Protein 2OXC (pdb70)

Sequence (410 aa):
ADFESLLLSRPVLEGLRAAGFERPSPVQLKAIPLGRCCGLDLIVQAKSGTGKTCCVVFSTIALDSLVLENLSSTQILILAPTREIAVQIHSSVITTAIGIKMEGLECHVFIGGTPLSQDKTRLKKCHIAVGSSPGRIKKQLIELDYLNPGSIRLFILDEADKLLEEGSFQEQINWIYSSLPASKQMMLAVSATYPEFLANALTKYMRDPTFVRLADFESLLLSRPVLEGLRAAGFERPSPVQLKAIPLGRCCGLDLIVQAKSGTGKTCCVFSTIALDSLVLENLSTQILILAPTREIAVQQIHSVITAIGIKMEGLECHVFIGGTPLSQDKTRLKKCHIAVGSPGRRIKKQLIELDYLNPGSIRLFILDEADKLLEEGSFQEQINWIYSSLPASKQMMLAVSATYPEFLANALTKYMRDPTFVRL

Organism: Homo sapiens (NCBI:txid9606)

Nearest PDB structures (foldseek):
  2oxc-assembly2_B  TM=1.005E+00  e=1.908E-43  Homo sapiens
  7dtk-assembly1_A  TM=9.590E-01  e=3.689E-20  Caenorhabditis elegans
  8c6j-assembly1_7  TM=9.614E-01  e=7.289E-20  Homo sapiens
  5anr-assembly2_B-3  TM=9.499E-01  e=8.674E-19  Homo sapiens
  4c9b-assembly1_A  TM=9.675E-01  e=2.813E-18  Homo sapiens

B-factor: mean 14.95, std 9.26, range [2.87, 62.28]

CATH classification: 3.40.50.300

GO terms:
  GO:0043065 positive regulation of apoptotic process (P, IGI)
  GO:0005829 cytosol (C, IDA)
  GO:0032797 SMN complex (C, IDA)
  GO:0034719 SMN-Sm protein complex (C, IDA)
  GO:0000387 spliceosomal snRNP assembly (P, IDA)
  GO:0016887 ATP hydrolysis activity (F, EXP)
  GO:0017111 ribonucleoside triphosphate phosphatase activity (F, EXP)
  GO:0005515 protein binding (F, IPI)
  GO:0005634 nucleus (C, TAS)
  GO:0005737 cytoplasm (C, TAS)
  GO:0003724 RNA helicase activity (F, TAS)
  GO:0005856 cytoskeleton (C, TAS)
  GO:0000244 spliceosomal tri-snRNP complex assembly (P, TAS)
  GO:0006396 RNA processing (P, TAS)
  GO:0005654 nucleoplasm (C, TAS)
  GO:0005829 cytosol (C, TAS)
  GO:0000122 negative regulation of transcription by RNA polymerase II (P, IDA)
  GO:0140297 DNA-binding transcription factor binding (F, IPI)
  GO:0005654 nucleoplasm (C, IDA)
  GO:0016604 nuclear body (C, IDA)

Radius of gyration: 23.84 Å; Cα contacts (8 Å, |Δi|>4): 795; chains: 2; bounding box: 45×55×66 Å

Structure (mmCIF, N/CA/C/O backbone):
data_2OXC
#
_entry.id   2OXC
#
_cell.length_a   63.800
_cell.length_b   63.800
_cell.length_c   214.300
_cell.angle_alpha   90.00
_cell.angle_beta   90.00
_cell.angle_gamma   120.00
#
_symmetry.space_group_name_H-M   'P 31 2 1'
#
loop_
_entity.id
_entity.type
_entity.pdbx_description
1 polymer 'Probable ATP-dependent RNA helicase DDX20'
2 non-polymer "ADENOSINE-5'-DIPHOSPHATE"
3 water water
#
loop_
_atom_site.group_PDB
_atom_site.id
_atom_site.type_symbol
_atom_site.label_atom_id
_atom_site.label_alt_id
_atom_site.label_comp_id
_atom_site.label_asym_id
_atom_site.label_entity_id
_atom_site.label_seq_id
_atom_site.pdbx_PDB_ins_code
_atom_site.Cartn_x
_atom_site.Cartn_y
_atom_site.Cartn_z
_atom_site.occupancy
_atom_site.B_iso_or_equiv
_atom_site.auth_seq_id
_atom_site.auth_comp_id
_atom_site.auth_asym_id
_atom_site.auth_atom_id
_atom_site.pdbx_PDB_model_num
ATOM 1 N N . ALA A 1 24 ? 46.184 5.328 29.617 1.00 24.68 62 ALA A N 1
ATOM 2 C CA . ALA A 1 24 ? 47.246 4.616 28.842 1.00 24.38 62 ALA A CA 1
ATOM 3 C C . ALA A 1 24 ? 47.975 5.577 27.910 1.00 24.32 62 ALA A C 1
ATOM 4 O O . ALA A 1 24 ? 47.382 6.527 27.400 1.00 25.31 62 ALA A O 1
ATOM 6 N N . ASP A 1 25 ? 49.266 5.336 27.699 1.00 23.73 63 ASP A N 1
ATOM 7 C CA . ASP A 1 25 ? 50.089 6.246 26.909 1.00 22.94 63 ASP A CA 1
ATOM 8 C C . ASP A 1 25 ? 50.344 5.674 25.517 1.00 21.96 63 ASP A C 1
ATOM 9 O O . ASP A 1 25 ? 49.938 4.540 25.202 1.00 21.60 63 ASP A O 1
ATOM 14 N N . PHE A 1 26 ? 51.025 6.458 24.685 1.00 20.52 64 PHE A N 1
ATOM 15 C CA . PHE A 1 26 ? 51.351 6.008 23.346 1.00 19.30 64 PHE A CA 1
ATOM 16 C C . PHE A 1 26 ? 52.273 4.788 23.396 1.00 18.36 64 PHE A C 1
ATOM 17 O O . PHE A 1 26 ? 52.188 3.924 22.541 1.00 17.27 64 PHE A O 1
ATOM 25 N N . GLU A 1 27 ? 53.143 4.698 24.404 1.00 18.38 65 GLU A N 1
ATOM 26 C CA . GLU A 1 27 ? 54.024 3.529 24.535 1.00 17.98 65 GLU A CA 1
ATOM 27 C C . GLU A 1 27 ? 53.283 2.204 24.595 1.00 17.14 65 GLU A C 1
ATOM 28 O O . GLU A 1 27 ? 53.751 1.209 24.036 1.00 17.77 65 GLU A O 1
ATOM 34 N N . SER A 1 28 ? 52.135 2.183 25.277 1.00 16.18 66 SER A N 1
ATOM 35 C CA . SER A 1 28 ? 51.359 0.954 25.408 1.00 16.08 66 SER A CA 1
ATOM 36 C C . SER A 1 28 ? 50.798 0.492 24.069 1.00 14.94 66 SER A C 1
ATOM 37 O O . SER A 1 28 ? 50.327 -0.649 23.956 1.00 15.40 66 SER A O 1
ATOM 40 N N . LEU A 1 29 ? 50.827 1.381 23.068 1.00 14.28 67 LEU A N 1
ATOM 41 C CA . LEU A 1 29 ? 50.338 1.074 21.725 1.00 13.79 67 LEU A CA 1
ATOM 42 C C . LEU A 1 29 ? 51.444 0.494 20.821 1.00 13.41 67 LEU A C 1
ATOM 43 O O . LEU A 1 29 ? 51.188 0.176 19.672 1.00 12.54 67 LEU A O 1
ATOM 48 N N . LEU A 1 30 ? 52.658 0.365 21.368 1.00 13.20 68 LEU A N 1
ATOM 49 C CA . LEU A 1 30 ? 53.793 -0.333 20.734 1.00 13.29 68 LEU A CA 1
ATOM 50 C C . LEU A 1 30 ? 54.309 0.352 19.459 1.00 13.12 68 LEU A C 1
ATOM 51 O O . LEU A 1 30 ? 54.863 -0.299 18.571 1.00 13.19 68 LEU A O 1
ATOM 56 N N . LEU A 1 31 ? 54.145 1.669 19.386 1.00 12.83 69 LEU A N 1
ATOM 57 C CA . LEU A 1 31 ? 54.631 2.437 18.250 1.00 12.43 69 LEU A CA 1
ATOM 58 C C . LEU A 1 31 ? 56.137 2.470 18.283 1.00 12.35 69 LEU A C 1
ATOM 59 O O . LEU A 1 31 ? 56.754 2.349 19.352 1.00 13.53 69 LEU A O 1
ATOM 64 N N . SER A 1 32 ? 56.738 2.642 17.111 1.00 12.23 70 SER A N 1
ATOM 65 C CA . SER A 1 32 ? 58.190 2.747 17.004 1.00 12.33 70 SER A CA 1
ATOM 66 C C . SER A 1 32 ? 58.718 4.030 17.649 1.00 12.69 70 SER A C 1
ATOM 67 O O . SER A 1 32 ? 58.014 5.027 17.767 1.00 12.57 70 SER A O 1
ATOM 70 N N . ARG A 1 33 ? 59.980 4.003 18.070 1.00 13.24 71 ARG A N 1
ATOM 71 C CA . ARG A 1 33 ? 60.562 5.143 18.768 1.00 12.91 71 ARG A CA 1
ATOM 72 C C . ARG A 1 33 ? 60.521 6.455 17.955 1.00 12.58 71 ARG A C 1
ATOM 73 O O . ARG A 1 33 ? 60.170 7.501 18.497 1.00 13.19 71 ARG A O 1
ATOM 81 N N . PRO A 1 34 ? 60.845 6.415 16.650 1.00 12.14 72 PRO A N 1
ATOM 82 C CA . PRO A 1 34 ? 60.754 7.676 15.898 1.00 12.19 72 PRO A CA 1
ATOM 83 C C . PRO A 1 34 ? 59.336 8.280 15.869 1.00 11.72 72 PRO A C 1
ATOM 84 O O . PRO A 1 34 ? 59.180 9.512 15.921 1.00 11.78 72 PRO A O 1
ATOM 88 N N . VAL A 1 35 ? 58.319 7.423 15.821 1.00 11.23 73 VAL A N 1
ATOM 89 C CA . VAL A 1 35 ? 56.943 7.910 15.817 1.00 11.73 73 VAL A CA 1
ATOM 90 C C . VAL A 1 35 ? 56.583 8.446 17.208 1.00 11.87 73 VAL A C 1
ATOM 91 O O . VAL A 1 35 ? 55.979 9.516 17.333 1.00 11.88 73 VAL A O 1
ATOM 95 N N . LEU A 1 36 ? 56.992 7.737 18.260 1.00 11.59 74 LEU A N 1
ATOM 96 C CA . LEU A 1 36 ? 56.744 8.217 19.631 1.00 12.53 74 LEU A CA 1
ATOM 97 C C . LEU A 1 36 ? 57.356 9.596 19.860 1.00 12.77 74 LEU A C 1
ATOM 98 O O . LEU A 1 36 ? 56.719 10.493 20.421 1.00 13.50 74 LEU A O 1
ATOM 103 N N . GLU A 1 37 ? 58.600 9.755 19.417 1.00 12.53 75 GLU A N 1
ATOM 104 C CA . GLU A 1 37 ? 59.307 11.025 19.574 1.00 13.80 75 GLU A CA 1
ATOM 105 C C . GLU A 1 37 ? 58.660 12.133 18.741 1.00 13.58 75 GLU A C 1
ATOM 106 O O . GLU A 1 37 ? 58.584 13.288 19.158 1.00 14.26 75 GLU A O 1
ATOM 112 N N . GLY A 1 38 ? 58.201 11.778 17.546 1.00 13.21 76 GLY A N 1
ATOM 113 C CA . GLY A 1 38 ? 57.512 12.726 16.684 1.00 12.94 76 GLY A CA 1
ATOM 114 C C . GLY A 1 38 ? 56.186 13.181 17.250 1.00 12.50 76 GLY A C 1
ATOM 115 O O . GLY A 1 38 ? 55.868 14.362 17.205 1.00 12.81 76 GLY A O 1
ATOM 116 N N . LEU A 1 39 ? 55.413 12.243 17.790 1.00 12.48 77 LEU A N 1
ATOM 117 C CA . LEU A 1 39 ? 54.149 12.588 18.431 1.00 13.71 77 LEU A CA 1
ATOM 118 C C . LEU A 1 39 ? 54.377 13.614 19.532 1.00 14.46 77 LEU A C 1
ATOM 119 O O . LEU A 1 39 ? 53.725 14.652 19.578 1.00 14.68 77 LEU A O 1
ATOM 124 N N . ARG A 1 40 ? 55.338 13.345 20.401 1.00 15.30 78 ARG A N 1
ATOM 125 C CA . ARG A 1 40 ? 55.573 14.269 21.509 1.00 16.93 78 ARG A CA 1
ATOM 126 C C . ARG A 1 40 ? 56.073 15.620 20.987 1.00 16.46 78 ARG A C 1
ATOM 127 O O . ARG A 1 40 ? 55.613 16.667 21.450 1.00 16.59 78 ARG A O 1
ATOM 135 N N . ALA A 1 41 ? 56.966 15.605 19.997 1.00 16.55 79 ALA A N 1
ATOM 136 C CA . ALA A 1 41 ? 57.476 16.850 19.411 1.00 16.98 79 ALA A CA 1
ATOM 137 C C . ALA A 1 41 ? 56.371 17.682 18.756 1.00 17.20 79 ALA A C 1
ATOM 138 O O . ALA A 1 41 ? 56.422 18.923 18.766 1.00 17.22 79 ALA A O 1
ATOM 140 N N . ALA A 1 42 ? 55.372 16.995 18.203 1.00 16.91 80 ALA A N 1
ATOM 141 C CA . ALA A 1 42 ? 54.232 17.625 17.537 1.00 17.58 80 ALA A CA 1
ATOM 142 C C . ALA A 1 42 ? 53.131 18.072 18.503 1.00 17.82 80 ALA A C 1
ATOM 143 O O . ALA A 1 42 ? 52.110 18.605 18.069 1.00 18.32 80 ALA A O 1
ATOM 145 N N . GLY A 1 43 ? 53.339 17.865 19.806 1.00 17.70 81 GLY A N 1
ATOM 146 C CA . GLY A 1 43 ? 52.380 18.298 20.831 1.00 18.62 81 GLY A CA 1
ATOM 147 C C . GLY A 1 43 ? 51.322 17.270 21.210 1.00 19.04 81 GLY A C 1
ATOM 148 O O . GLY A 1 43 ? 50.327 17.604 21.852 1.00 20.00 81 GLY A O 1
ATOM 149 N N . PHE A 1 44 ? 51.521 16.017 20.814 1.00 19.47 82 PHE A N 1
ATOM 150 C CA . PHE A 1 44 ? 50.576 14.956 21.150 1.00 19.84 82 PHE A CA 1
ATOM 151 C C . PHE A 1 44 ? 51.133 14.134 22.298 1.00 20.22 82 PHE A C 1
ATOM 152 O O . PHE A 1 44 ? 51.933 13.219 22.099 1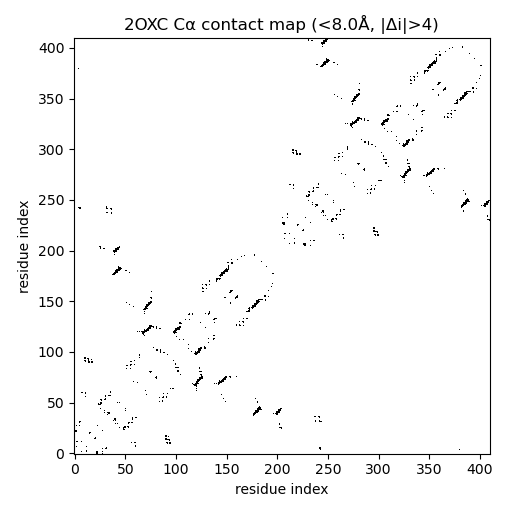.00 20.11 82 PHE A O 1
ATOM 160 N N . GLU A 1 45 ? 50.713 14.485 23.513 1.00 20.47 83 GLU A N 1
ATOM 161 C CA . GLU A 1 45 ? 51.282 13.894 24.719 1.00 20.12 83 GLU A CA 1
ATOM 162 C C . GLU A 1 45 ? 50.659 12.542 25.056 1.00 19.78 83 GLU A C 1
ATOM 163 O O . GLU A 1 45 ? 51.378 11.605 25.410 1.00 20.09 83 GLU A O 1
ATOM 169 N N . ARG A 1 46 ? 49.331 12.442 24.953 1.00 18.52 84 ARG A N 1
ATOM 170 C CA . ARG A 1 46 ? 48.612 11.206 25.290 1.00 17.77 84 ARG A CA 1
ATOM 171 C C . ARG A 1 46 ? 47.583 10.890 24.205 1.00 16.37 84 ARG A C 1
ATOM 172 O O . ARG A 1 46 ? 47.004 11.806 23.644 1.00 15.96 84 ARG A O 1
ATOM 180 N N . PRO A 1 47 ? 47.330 9.600 23.954 1.00 14.56 85 PRO A N 1
ATOM 181 C CA . PRO A 1 47 ? 46.326 9.267 22.925 1.00 13.41 85 PRO A CA 1
ATOM 182 C C . PRO A 1 47 ? 44.892 9.637 23.321 1.00 12.75 85 PRO A C 1
ATOM 183 O O . PRO A 1 47 ? 44.488 9.457 24.485 1.00 13.32 85 PRO A O 1
ATOM 187 N N . SER A 1 48 ? 44.127 10.131 22.353 1.00 11.25 86 SER A N 1
ATOM 188 C CA . SER A 1 48 ? 42.685 10.295 22.512 1.00 11.08 86 SER A CA 1
ATOM 189 C C . SER A 1 48 ? 41.988 8.926 22.513 1.00 10.31 86 SER A C 1
ATOM 190 O O . SER A 1 48 ? 42.585 7.921 22.126 1.00 9.50 86 SER A O 1
ATOM 193 N N . PRO A 1 49 ? 40.727 8.869 22.975 1.00 9.99 87 PRO A N 1
ATOM 194 C CA . PRO A 1 49 ? 40.012 7.608 22.997 1.00 10.22 87 PRO A CA 1
ATOM 195 C C . PRO A 1 49 ? 40.010 6.877 21.650 1.00 9.31 87 PRO A C 1
ATOM 196 O O . PRO A 1 49 ? 40.230 5.659 21.611 1.00 9.97 87 PRO A O 1
ATOM 200 N N . VAL A 1 50 ? 39.809 7.597 20.546 1.00 9.42 88 VAL A N 1
ATOM 201 C CA . VAL A 1 50 ? 39.805 6.918 19.250 1.00 9.35 88 VAL A CA 1
ATOM 202 C C . VAL A 1 50 ? 41.177 6.397 18.849 1.00 8.47 88 VAL A C 1
ATOM 203 O O . VAL A 1 50 ? 41.281 5.353 18.191 1.00 8.84 88 VAL A O 1
ATOM 207 N N . GLN A 1 51 ? 42.225 7.098 19.270 1.00 8.15 89 GLN A N 1
ATOM 208 C CA . GLN A 1 51 ? 43.598 6.672 19.027 1.00 7.99 89 GLN A CA 1
ATOM 209 C C . GLN A 1 51 ? 43.974 5.423 19.826 1.00 8.04 89 GLN A C 1
ATOM 210 O O . GLN A 1 51 ? 44.606 4.509 19.305 1.00 7.80 89 GLN A O 1
ATOM 216 N N . LEU A 1 52 ? 43.553 5.367 21.094 1.00 8.44 90 LEU A N 1
ATOM 217 C CA . LEU A 1 52 ? 43.728 4.136 21.878 1.00 8.24 90 LEU A CA 1
ATOM 218 C C . LEU A 1 52 ? 43.153 2.916 21.213 1.00 8.25 90 LEU A C 1
ATOM 219 O O . LEU A 1 52 ? 43.762 1.835 21.193 1.00 8.75 90 LEU A O 1
ATOM 224 N N . LYS A 1 53 ? 41.960 3.071 20.658 1.00 8.06 91 LYS A N 1
ATOM 225 C CA . LYS A 1 53 ? 41.281 1.952 20.016 1.00 8.77 91 LYS A CA 1
ATOM 226 C C . LYS A 1 53 ? 41.859 1.611 18.651 1.00 7.56 91 LYS A C 1
ATOM 227 O O . LYS A 1 53 ? 42.107 0.446 18.340 1.00 8.71 91 LYS A O 1
ATOM 233 N N . ALA A 1 54 ? 42.070 2.625 17.808 1.00 7.25 92 ALA A N 1
ATOM 234 C CA . ALA A 1 54 ? 42.365 2.373 16.406 1.00 7.56 92 ALA A CA 1
ATOM 235 C C . ALA A 1 54 ? 43.834 2.046 16.127 1.00 7.32 92 ALA A C 1
ATOM 236 O O . ALA A 1 54 ? 44.122 1.303 15.182 1.00 8.07 92 ALA A O 1
ATOM 238 N N . ILE A 1 55 ? 44.781 2.615 16.876 1.00 7.84 93 ILE A N 1
ATOM 239 C CA . ILE A 1 55 ? 46.200 2.456 16.512 1.00 8.26 93 ILE A CA 1
ATOM 240 C C . ILE A 1 55 ? 46.631 0.984 16.562 1.00 8.00 93 ILE A C 1
ATOM 241 O O . ILE A 1 55 ? 47.212 0.505 15.605 1.00 7.64 93 ILE A O 1
ATOM 246 N N . PRO A 1 56 ? 46.323 0.245 17.648 1.00 7.63 94 PRO A N 1
ATOM 247 C CA . PRO A 1 56 ? 46.741 -1.172 17.634 1.00 7.66 94 PRO A CA 1
ATOM 248 C C . PRO A 1 56 ? 46.116 -1.995 16.514 1.00 7.37 94 PRO A C 1
ATOM 249 O O . PRO A 1 56 ? 46.781 -2.863 15.924 1.00 7.84 94 PRO A O 1
ATOM 253 N N . LEU A 1 57 ? 44.849 -1.720 16.218 1.00 7.37 95 LEU A N 1
ATOM 254 C CA . LEU A 1 57 ? 44.147 -2.428 15.150 1.00 7.17 95 LEU A CA 1
ATOM 255 C C . LEU A 1 57 ? 44.767 -2.085 13.792 1.00 6.66 95 LEU A C 1
ATOM 256 O O . LEU A 1 57 ? 44.889 -2.937 12.923 1.00 7.56 95 LEU A O 1
ATOM 261 N N . GLY A 1 58 ? 45.176 -0.829 13.610 1.00 6.60 96 GLY A N 1
ATOM 262 C CA . GLY A 1 58 ? 45.903 -0.426 12.405 1.00 6.42 96 GLY A CA 1
ATOM 263 C C . GLY A 1 58 ? 47.235 -1.126 12.278 1.00 6.58 96 GLY A C 1
ATOM 264 O O . GLY A 1 58 ? 47.589 -1.615 11.196 1.00 6.83 96 GLY A O 1
ATOM 265 N N . ARG A 1 59 ? 47.991 -1.187 13.374 1.00 7.58 97 ARG A N 1
ATOM 266 C CA . ARG A 1 59 ? 49.280 -1.887 13.365 1.00 8.15 97 ARG A CA 1
ATOM 267 C C . ARG A 1 59 ? 49.119 -3.382 13.076 1.00 8.53 97 ARG A C 1
ATOM 268 O O . ARG A 1 59 ? 50.025 -4.004 12.520 1.00 10.25 97 ARG A O 1
ATOM 276 N N . CYS A 1 60 ? 47.972 -3.950 13.442 1.00 8.86 98 CYS A N 1
ATOM 277 C CA A CYS A 1 60 ? 47.659 -5.344 13.175 0.50 9.28 98 CYS A CA 1
ATOM 278 C CA B CYS A 1 60 ? 47.621 -5.356 13.153 0.50 9.70 98 CYS A CA 1
ATOM 279 C C . CYS A 1 60 ? 47.437 -5.649 11.680 1.00 9.13 98 CYS A C 1
ATOM 280 O O . CYS A 1 60 ? 47.394 -6.810 11.279 1.00 10.62 98 CYS A O 1
ATOM 285 N N . GLY A 1 61 ? 47.258 -4.605 10.871 1.00 7.93 99 GLY A N 1
ATOM 286 C CA . GLY A 1 61 ? 47.076 -4.784 9.450 1.00 8.16 99 GLY A CA 1
ATOM 287 C C . GLY A 1 61 ? 45.635 -4.909 8.987 1.00 7.60 99 GLY A C 1
ATOM 288 O O . GLY A 1 61 ? 45.400 -5.174 7.811 1.00 8.56 99 GLY A O 1
ATOM 289 N N . LEU A 1 62 ? 44.690 -4.723 9.904 1.00 7.16 100 LEU A N 1
ATOM 290 C CA . LEU A 1 62 ? 43.274 -4.901 9.603 1.00 7.06 100 LEU A CA 1
ATOM 291 C C . LEU A 1 62 ? 42.716 -3.744 8.782 1.00 6.18 100 LEU A C 1
ATOM 292 O O . LEU A 1 62 ? 43.134 -2.591 8.934 1.00 6.38 100 LEU A O 1
ATOM 297 N N . ASP A 1 63 ? 41.753 -4.046 7.924 1.00 5.26 101 ASP A N 1
ATOM 298 C CA . ASP A 1 63 ? 40.944 -3.002 7.300 1.00 5.26 101 ASP A CA 1
ATOM 299 C C . ASP A 1 63 ? 40.077 -2.351 8.379 1.00 4.88 101 ASP A C 1
ATOM 300 O O . ASP A 1 63 ? 39.391 -3.053 9.113 1.00 6.00 101 ASP A O 1
ATOM 305 N N . LEU A 1 64 ? 40.125 -1.019 8.470 1.00 4.79 102 LEU A N 1
ATOM 306 C CA . LEU A 1 64 ? 39.384 -0.263 9.480 1.00 5.12 102 LEU A CA 1
ATOM 307 C C . LEU A 1 64 ? 38.409 0.722 8.880 1.00 5.15 102 LEU A C 1
ATOM 308 O O . LEU A 1 64 ? 38.736 1.429 7.925 1.00 5.67 102 LEU A O 1
ATOM 313 N N . ILE A 1 65 ? 37.231 0.787 9.488 1.00 5.19 103 ILE A N 1
ATOM 314 C CA . ILE A 1 65 ? 36.298 1.889 9.307 1.00 5.71 103 ILE A CA 1
ATOM 315 C C . ILE A 1 65 ? 36.199 2.602 10.654 1.00 5.80 103 ILE A C 1
ATOM 316 O O . ILE A 1 65 ? 35.701 2.036 11.616 1.00 6.80 103 ILE A O 1
ATOM 321 N N . VAL A 1 66 ? 36.712 3.833 10.719 1.00 6.06 104 VAL A N 1
ATOM 322 C CA . VAL A 1 66 ? 36.713 4.620 11.935 1.00 6.91 104 VAL A CA 1
ATOM 323 C C . VAL A 1 66 ? 35.665 5.710 11.761 1.00 7.17 104 VAL A C 1
ATOM 324 O O . VAL A 1 66 ? 35.835 6.606 10.925 1.00 7.32 104 VAL A O 1
ATOM 328 N N . GLN A 1 67 ? 34.569 5.608 12.514 1.00 7.53 105 GLN A N 1
ATOM 329 C CA . GLN A 1 67 ? 33.461 6.556 12.427 1.00 7.64 105 GLN A CA 1
ATOM 330 C C . GLN A 1 67 ? 33.353 7.282 13.745 1.00 7.15 105 GLN A C 1
ATOM 331 O O . GLN A 1 67 ? 33.024 6.673 14.765 1.00 7.20 105 GLN A O 1
ATOM 337 N N . ALA A 1 68 ? 33.674 8.573 13.729 1.00 7.35 106 ALA A N 1
ATOM 338 C CA . ALA A 1 68 ? 33.595 9.390 14.928 1.00 8.03 106 ALA A CA 1
ATOM 339 C C . ALA A 1 68 ? 33.543 10.838 14.516 1.00 8.37 106 ALA A C 1
ATOM 340 O O . ALA A 1 68 ? 34.025 11.222 13.445 1.00 7.67 106 ALA A O 1
ATOM 342 N N . LYS A 1 69 ? 32.946 11.661 15.377 1.00 9.47 107 LYS A N 1
ATOM 343 C CA . LYS A 1 69 ? 32.722 13.059 15.035 1.00 10.59 107 LYS A CA 1
ATOM 344 C C . LYS A 1 69 ? 34.009 13.834 14.779 1.00 9.88 107 LYS A C 1
ATOM 345 O O . LYS A 1 69 ? 35.095 13.436 15.198 1.00 9.32 107 LYS A O 1
ATOM 351 N N . SER A 1 70 ? 33.878 14.964 14.102 1.00 10.38 108 SER A N 1
ATOM 352 C CA . SER A 1 70 ? 35.025 15.828 13.898 1.00 10.98 108 SER A CA 1
ATOM 353 C C . SER A 1 70 ? 35.676 16.182 15.233 1.00 9.88 108 SER A C 1
ATOM 354 O O . SER A 1 70 ? 35.014 16.359 16.265 1.00 10.92 108 SER A O 1
ATOM 357 N N . GLY A 1 71 ? 36.998 16.283 15.198 1.00 9.30 109 GLY A N 1
ATOM 358 C CA . GLY A 1 71 ? 37.769 16.694 16.342 1.00 9.61 109 GLY A CA 1
ATOM 359 C C . GLY A 1 71 ? 38.186 15.611 17.310 1.00 10.05 109 GLY A C 1
ATOM 360 O O . GLY A 1 71 ? 38.805 15.916 18.332 1.00 11.49 109 GLY A O 1
ATOM 361 N N . THR A 1 72 ? 37.862 14.348 17.001 1.00 9.11 110 THR A N 1
ATOM 362 C CA . THR A 1 72 ? 38.174 13.244 17.896 1.00 9.34 110 THR A CA 1
ATOM 363 C C . THR A 1 72 ? 39.587 12.692 17.710 1.00 9.05 110 THR A C 1
ATOM 364 O O . THR A 1 72 ? 40.069 11.911 18.545 1.00 10.80 110 THR A O 1
ATOM 368 N N . GLY A 1 73 ? 40.243 13.063 16.615 1.00 8.24 111 GLY A N 1
ATOM 369 C CA . GLY A 1 73 ? 41.637 12.663 16.376 1.00 8.09 111 GLY A CA 1
ATOM 370 C C . GLY A 1 73 ? 41.863 11.665 15.259 1.00 7.16 111 GLY A C 1
ATOM 371 O O . GLY A 1 73 ? 42.895 10.990 15.221 1.00 7.11 111 GLY A O 1
ATOM 372 N N . LYS A 1 74 ? 40.904 11.571 14.340 1.00 6.76 112 LYS A N 1
ATOM 373 C CA . LYS A 1 74 ? 40.980 10.579 13.256 1.00 6.73 112 LYS A CA 1
ATOM 374 C C . LYS A 1 74 ? 42.125 10.832 12.268 1.00 6.32 112 LYS A C 1
ATOM 375 O O . LYS A 1 74 ? 42.764 9.889 11.790 1.00 6.38 112 LYS A O 1
ATOM 381 N N . THR A 1 75 ? 42.383 12.089 11.941 1.00 6.88 113 THR A N 1
ATOM 382 C CA . THR A 1 75 ? 43.479 12.416 11.015 1.00 7.00 113 THR A CA 1
ATOM 383 C C . THR A 1 75 ? 44.805 12.001 11.633 1.00 7.73 113 THR A C 1
ATOM 384 O O . THR A 1 75 ? 45.685 11.416 10.977 1.00 7.78 113 THR A O 1
ATOM 388 N N . CYS A 1 76 ? 44.964 12.310 12.910 1.00 8.14 114 CYS A N 1
ATOM 389 C CA A CYS A 1 76 ? 46.152 11.909 13.594 0.50 8.41 114 CYS A CA 1
ATOM 390 C CA B CYS A 1 76 ? 46.138 11.873 13.666 0.50 8.44 114 CYS A CA 1
ATOM 391 C C . CYS A 1 76 ? 46.242 10.366 13.692 1.00 8.08 114 CYS A C 1
ATOM 392 O O . CYS A 1 76 ? 47.343 9.808 13.530 1.00 9.33 114 CYS A O 1
ATOM 397 N N A VAL A 1 77 ? 45.104 9.667 13.910 0.50 7.37 115 VAL A N 1
ATOM 398 N N B VAL A 1 77 ? 45.147 9.662 13.852 0.50 7.81 115 VAL A N 1
ATOM 399 C CA A VAL A 1 77 ? 45.043 8.172 13.881 0.50 7.07 115 VAL A CA 1
ATOM 400 C CA B VAL A 1 77 ? 45.310 8.248 13.968 0.50 7.66 115 VAL A CA 1
ATOM 401 C C A VAL A 1 77 ? 45.734 7.654 12.638 0.50 6.19 115 VAL A C 1
ATOM 402 C C B VAL A 1 77 ? 45.702 7.566 12.635 0.50 6.71 115 VAL A C 1
ATOM 403 O O A VAL A 1 77 ? 46.745 6.957 12.715 0.50 6.13 115 VAL A O 1
ATOM 404 O O B VAL A 1 77 ? 46.498 6.630 12.655 0.50 6.43 115 VAL A O 1
ATOM 411 N N . PHE A 1 78 ? 45.192 8.004 11.479 1.00 5.92 116 PHE A N 1
ATOM 412 C CA . PHE A 1 78 ? 45.688 7.389 10.257 1.00 6.13 116 PHE A CA 1
ATOM 413 C C . PHE A 1 78 ? 47.086 7.841 9.904 1.00 5.61 116 PHE A C 1
ATOM 414 O O . PHE A 1 78 ? 47.843 7.065 9.333 1.00 5.75 116 PHE A O 1
ATOM 422 N N . SER A 1 79 ? 47.436 9.068 10.273 1.00 5.90 117 SER A N 1
ATOM 423 C CA . SER A 1 79 ? 48.780 9.563 10.012 1.00 6.01 117 SER A CA 1
ATOM 424 C C . SER A 1 79 ? 49.800 8.786 10.842 1.00 5.89 117 SER A C 1
ATOM 425 O O . SER A 1 79 ? 50.899 8.493 10.370 1.00 6.03 117 SER A O 1
ATOM 428 N N . THR A 1 80 ? 49.433 8.458 12.084 1.00 6.31 118 THR A N 1
ATOM 429 C CA . THR A 1 80 ? 50.312 7.701 12.990 1.00 6.62 118 THR A CA 1
ATOM 430 C C . THR A 1 80 ? 50.460 6.252 12.529 1.00 6.65 118 THR A C 1
ATOM 431 O O . THR A 1 80 ? 51.560 5.702 12.496 1.00 7.01 118 THR A O 1
ATOM 435 N N . ILE A 1 81 ? 49.340 5.625 12.170 1.00 5.79 119 ILE A N 1
ATOM 436 C CA . ILE A 1 81 ? 49.403 4.272 11.627 1.00 5.86 119 ILE A CA 1
ATOM 437 C C . ILE A 1 81 ? 50.278 4.255 10.381 1.00 5.66 119 ILE A C 1
ATOM 438 O O . ILE A 1 81 ? 51.128 3.365 10.211 1.00 6.35 119 ILE A O 1
ATOM 443 N N . ALA A 1 82 ? 50.058 5.217 9.489 1.00 5.65 120 ALA A N 1
ATOM 444 C CA . ALA A 1 82 ? 50.856 5.315 8.280 1.00 5.38 120 ALA A CA 1
ATOM 445 C C . ALA A 1 82 ? 52.354 5.432 8.564 1.00 5.16 120 ALA A C 1
ATOM 446 O O . ALA A 1 82 ? 53.167 4.670 8.036 1.00 5.14 120 ALA A O 1
ATOM 448 N N . LEU A 1 83 ? 52.736 6.412 9.377 1.00 4.98 121 LEU A N 1
ATOM 449 C CA . LEU A 1 83 ? 54.158 6.610 9.672 1.00 5.10 121 LEU A CA 1
ATOM 450 C C . LEU A 1 83 ? 54.789 5.391 10.333 1.00 5.70 121 LEU A C 1
ATOM 451 O O . LEU A 1 83 ? 55.926 5.026 9.997 1.00 6.19 121 LEU A O 1
ATOM 456 N N . ASP A 1 84 ? 54.066 4.739 11.243 1.00 5.95 122 ASP A N 1
ATOM 457 C CA . ASP A 1 84 ? 54.616 3.570 11.926 1.00 5.72 122 ASP A CA 1
ATOM 458 C C . ASP A 1 84 ? 54.822 2.402 10.983 1.00 6.14 122 ASP A C 1
ATOM 459 O O . ASP A 1 84 ? 55.685 1.567 11.218 1.00 7.90 122 ASP A O 1
ATOM 464 N N . SER A 1 85 ? 54.030 2.340 9.910 1.00 6.13 123 SER A N 1
ATOM 465 C CA . SER A 1 85 ? 54.110 1.247 8.950 1.00 6.08 123 SER A CA 1
ATOM 466 C C . SER A 1 85 ? 55.228 1.413 7.932 1.00 6.21 123 SER A C 1
ATOM 467 O O . SER A 1 85 ? 55.548 0.459 7.207 1.00 7.22 123 SER A O 1
ATOM 470 N N . LEU A 1 86 ? 55.765 2.624 7.809 1.00 5.94 124 LEU A N 1
ATOM 471 C CA . LEU A 1 86 ? 56.696 2.933 6.715 1.00 6.68 124 LEU A CA 1
ATOM 472 C C . LEU A 1 86 ? 58.025 2.216 6.882 1.00 6.58 124 LEU A C 1
ATOM 473 O O . LEU A 1 86 ? 58.547 2.149 7.985 1.00 8.54 124 LEU A O 1
ATOM 478 N N . VAL A 1 87 ? 58.569 1.737 5.761 1.00 6.16 125 VAL A N 1
ATOM 479 C CA . VAL A 1 87 ? 59.952 1.252 5.681 1.00 6.48 125 VAL A CA 1
ATOM 480 C C . VAL A 1 87 ? 60.734 2.447 5.115 1.00 6.24 125 VAL A C 1
ATOM 481 O O . VAL A 1 87 ? 60.757 2.696 3.911 1.00 6.30 125 VAL A O 1
ATOM 485 N N . LEU A 1 88 ? 61.310 3.233 6.011 1.00 6.83 126 LEU A N 1
ATOM 486 C CA . LEU A 1 88 ? 61.885 4.523 5.662 1.00 6.58 126 LEU A CA 1
ATOM 487 C C . LEU A 1 88 ? 63.037 4.395 4.658 1.00 6.32 126 LEU A C 1
ATOM 488 O O . LEU A 1 88 ? 63.229 5.239 3.786 1.00 5.88 126 LEU A O 1
ATOM 493 N N . GLU A 1 89 ? 63.845 3.351 4.818 1.00 5.98 127 GLU A N 1
ATOM 494 C CA . GLU A 1 89 ? 64.985 3.120 3.942 1.00 6.04 127 GLU A CA 1
ATOM 495 C C . GLU A 1 89 ? 64.617 2.678 2.523 1.00 5.70 127 GLU A C 1
ATOM 496 O O . GLU A 1 89 ? 65.495 2.642 1.655 1.00 5.79 127 GLU A O 1
ATOM 502 N N . ASN A 1 90 ? 63.346 2.352 2.287 1.00 5.37 128 ASN A N 1
ATOM 503 C CA . ASN A 1 90 ? 62.865 2.015 0.949 1.00 5.57 128 ASN A CA 1
ATOM 504 C C . ASN A 1 90 ? 62.164 3.246 0.370 1.00 4.97 128 ASN A C 1
ATOM 505 O O . ASN A 1 90 ? 61.051 3.601 0.812 1.00 5.79 128 ASN A O 1
ATOM 510 N N . LEU A 1 91 ? 62.833 3.927 -0.556 1.00 4.89 129 LEU A N 1
ATOM 511 C CA . LEU A 1 91 ? 62.310 5.187 -1.097 1.00 5.72 129 LEU A CA 1
ATOM 512 C C . LEU A 1 91 ? 61.343 4.829 -2.239 1.00 5.85 129 LEU A C 1
ATOM 513 O O . LEU A 1 91 ? 61.654 4.947 -3.416 1.00 6.95 129 LEU A O 1
ATOM 518 N N A SER A 1 92 ? 60.155 4.417 -1.834 0.60 5.53 130 SER A N 1
ATOM 519 N N B SER A 1 92 ? 60.179 4.326 -1.843 0.40 6.01 130 SER A N 1
ATOM 520 C CA A SER A 1 92 ? 59.111 3.946 -2.727 0.60 5.81 130 SER A CA 1
ATOM 521 C CA B SER A 1 92 ? 59.120 3.873 -2.749 0.40 6.36 130 SER A CA 1
ATOM 522 C C A SER A 1 92 ? 57.786 4.367 -2.127 0.60 5.47 130 SER A C 1
ATOM 523 C C B SER A 1 92 ? 57.785 4.296 -2.134 0.40 5.88 130 SER A C 1
ATOM 524 O O A SER A 1 92 ? 57.683 4.543 -0.912 0.60 5.44 130 SER A O 1
ATOM 525 O O B SER A 1 92 ? 57.676 4.410 -0.913 0.40 5.83 130 SER A O 1
ATOM 530 N N . THR A 1 93 ? 56.772 4.518 -2.973 1.00 5.40 131 THR A N 1
ATOM 531 C CA . THR A 1 93 ? 55.478 5.003 -2.494 1.00 5.29 131 THR A CA 1
ATOM 532 C C . THR A 1 93 ? 54.706 3.831 -1.895 1.00 4.63 131 THR A C 1
ATOM 533 O O . THR A 1 93 ? 54.147 2.988 -2.607 1.00 6.63 131 THR A O 1
ATOM 537 N N . GLN A 1 94 ? 54.713 3.765 -0.573 1.00 4.13 132 GLN A N 1
ATOM 538 C CA . GLN A 1 94 ? 54.132 2.663 0.185 1.00 4.55 132 GLN A CA 1
ATOM 539 C C . GLN A 1 94 ? 52.705 2.955 0.649 1.00 4.36 132 GLN A C 1
ATOM 540 O O . GLN A 1 94 ? 51.971 2.019 0.972 1.00 4.22 132 GLN A O 1
ATOM 546 N N . ILE A 1 95 ? 52.346 4.241 0.682 1.00 4.25 133 ILE A N 1
ATOM 547 C CA . ILE A 1 95 ? 51.096 4.699 1.269 1.00 3.91 133 ILE A CA 1
ATOM 548 C C . ILE A 1 95 ? 50.489 5.737 0.359 1.00 3.57 133 ILE A C 1
ATOM 549 O O . ILE A 1 95 ? 51.169 6.662 -0.071 1.00 4.28 133 ILE A O 1
ATOM 554 N N . LEU A 1 96 ? 49.187 5.580 0.093 1.00 2.87 134 LEU A N 1
ATOM 555 C CA . LEU A 1 96 ? 48.397 6.501 -0.723 1.00 2.96 134 LEU A CA 1
ATOM 556 C C . LEU A 1 96 ? 47.199 6.967 0.099 1.00 2.93 134 LEU A C 1
ATOM 557 O O . LEU A 1 96 ? 46.445 6.128 0.621 1.00 3.36 134 LEU A O 1
ATOM 562 N N . ILE A 1 97 ? 47.050 8.297 0.211 1.00 3.13 135 ILE A N 1
ATOM 563 C CA . ILE A 1 97 ? 45.992 8.892 1.023 1.00 3.08 135 ILE A CA 1
ATOM 564 C C . ILE A 1 97 ? 45.185 9.837 0.130 1.00 3.09 135 ILE A C 1
ATOM 565 O O . ILE A 1 97 ? 45.742 10.723 -0.518 1.00 4.02 135 ILE A O 1
ATOM 570 N N . LEU A 1 98 ? 43.861 9.634 0.107 1.00 3.05 136 LEU A N 1
ATOM 571 C CA . LEU A 1 98 ? 42.956 10.498 -0.666 1.00 3.63 136 LEU A CA 1
ATOM 572 C C . LEU A 1 98 ? 42.161 11.424 0.240 1.00 3.92 136 LEU A C 1
ATOM 573 O O . LEU A 1 98 ? 41.708 11.045 1.319 1.00 4.28 136 LEU A O 1
ATOM 578 N N . ALA A 1 99 ? 41.974 12.644 -0.250 1.00 4.50 137 ALA A N 1
ATOM 579 C CA . ALA A 1 99 ? 41.204 13.688 0.433 1.00 4.55 137 ALA A CA 1
ATOM 580 C C . ALA A 1 99 ? 40.215 14.320 -0.547 1.00 4.82 137 ALA A C 1
ATOM 581 O O . ALA A 1 99 ? 40.496 14.376 -1.739 1.00 4.84 137 ALA A O 1
ATOM 583 N N . PRO A 1 100 ? 39.062 14.794 -0.043 1.00 5.38 138 PRO A N 1
ATOM 584 C CA . PRO A 1 100 ? 38.028 15.376 -0.925 1.00 5.78 138 PRO A CA 1
ATOM 585 C C . PRO A 1 100 ? 38.262 16.786 -1.407 1.00 6.39 138 PRO A C 1
ATOM 586 O O . PRO A 1 100 ? 37.621 17.190 -2.372 1.00 7.96 138 PRO A O 1
ATOM 590 N N . THR A 1 101 ? 39.173 17.514 -0.775 1.00 5.79 139 THR A N 1
ATOM 591 C CA . THR A 1 101 ? 39.498 18.864 -1.205 1.00 6.25 139 THR A CA 1
ATOM 592 C C . THR A 1 101 ? 41.007 19.064 -1.163 1.00 5.71 139 THR A C 1
ATOM 593 O O . THR A 1 101 ? 41.734 18.397 -0.415 1.00 5.88 139 THR A O 1
ATOM 597 N N . ARG A 1 102 ? 41.457 20.052 -1.918 1.00 6.29 140 ARG A N 1
ATOM 598 C CA . ARG A 1 102 ? 42.860 20.464 -1.929 1.00 7.54 140 ARG A CA 1
ATOM 599 C C . ARG A 1 102 ? 43.331 20.867 -0.529 1.00 6.29 140 ARG A C 1
ATOM 600 O O . ARG A 1 102 ? 44.445 20.529 -0.113 1.00 5.65 140 ARG A O 1
ATOM 608 N N . GLU A 1 103 ? 42.492 21.603 0.200 1.00 6.79 141 GLU A N 1
ATOM 609 C CA . GLU A 1 103 ? 42.879 22.092 1.524 1.00 7.09 141 GLU A CA 1
ATOM 610 C C . GLU A 1 103 ? 43.065 20.947 2.513 1.00 6.19 141 GLU A C 1
ATOM 611 O O . GLU A 1 103 ? 44.005 20.958 3.304 1.00 6.15 141 GLU A O 1
ATOM 617 N N . ILE A 1 104 ? 42.184 19.946 2.469 1.00 5.72 142 ILE A N 1
ATOM 618 C CA . ILE A 1 104 ? 42.337 18.809 3.363 1.00 5.98 142 ILE A CA 1
ATOM 619 C C . ILE A 1 104 ? 43.571 17.967 3.007 1.00 4.83 142 ILE A C 1
ATOM 620 O O . ILE A 1 104 ? 44.259 17.485 3.887 1.00 4.89 142 ILE A O 1
ATOM 625 N N . ALA A 1 105 ? 43.864 17.808 1.720 1.00 4.65 143 ALA A N 1
ATOM 626 C CA . ALA A 1 105 ? 45.102 17.127 1.328 1.00 4.82 143 ALA A CA 1
ATOM 627 C C . ALA A 1 105 ? 46.313 17.765 1.976 1.00 4.67 143 ALA A C 1
ATOM 628 O O . ALA A 1 105 ? 47.193 17.058 2.500 1.00 4.90 143 ALA A O 1
ATOM 630 N N . VAL A 1 106 ? 46.352 19.101 1.964 1.00 4.89 144 VAL A N 1
ATOM 631 C CA . VAL A 1 106 ? 47.459 19.800 2.584 1.00 5.00 144 VAL A CA 1
ATOM 632 C C . VAL A 1 106 ? 47.464 19.680 4.107 1.00 5.17 144 VAL A C 1
ATOM 633 O O . VAL A 1 106 ? 48.535 19.530 4.721 1.00 5.91 144 VAL A O 1
ATOM 637 N N . GLN A 1 107 ? 46.281 19.727 4.722 1.00 5.09 145 GLN A N 1
ATOM 638 C CA . GLN A 1 107 ? 46.213 19.503 6.152 1.00 6.10 145 GLN A CA 1
ATOM 639 C C . GLN A 1 107 ? 46.818 18.145 6.534 1.00 5.11 145 GLN A C 1
ATOM 640 O O . GLN A 1 107 ? 47.574 18.039 7.512 1.00 6.17 145 GLN A O 1
ATOM 646 N N . ILE A 1 108 ? 46.493 17.101 5.770 1.00 5.04 146 ILE A N 1
ATOM 647 C CA . ILE A 1 108 ? 47.076 15.770 6.019 1.00 5.46 146 ILE A CA 1
ATOM 648 C C . ILE A 1 108 ? 48.602 15.824 5.907 1.00 5.23 146 ILE A C 1
ATOM 649 O O . ILE A 1 108 ? 49.330 15.306 6.770 1.00 5.65 146 ILE A O 1
ATOM 654 N N . HIS A 1 109 ? 49.101 16.452 4.847 1.00 5.01 147 HIS A N 1
ATOM 655 C CA . HIS A 1 109 ? 50.537 16.616 4.692 1.00 5.47 147 HIS A CA 1
ATOM 656 C C . HIS A 1 109 ? 51.178 17.317 5.887 1.00 5.59 147 HIS A C 1
ATOM 657 O O . HIS A 1 109 ? 52.254 16.915 6.348 1.00 6.43 147 HIS A O 1
ATOM 664 N N . SER A 1 110 ? 50.513 18.347 6.417 1.00 5.54 148 SER A N 1
ATOM 665 C CA A SER A 1 110 ? 51.051 19.067 7.565 0.50 6.24 148 SER A CA 1
ATOM 666 C CA B SER A 1 110 ? 51.031 19.065 7.583 0.50 6.62 148 SER A CA 1
ATOM 667 C C . SER A 1 110 ? 51.154 18.152 8.789 1.00 6.60 148 SER A C 1
ATOM 668 O O . SER A 1 110 ? 52.150 18.203 9.518 1.00 7.14 148 SER A O 1
ATOM 673 N N . VAL A 1 111 ? 50.133 17.323 9.025 1.00 6.05 149 VAL A N 1
ATOM 674 C CA . VAL A 1 111 ? 50.120 16.414 10.176 1.00 6.42 149 VAL A CA 1
ATOM 675 C C . VAL A 1 111 ? 51.220 15.356 10.041 1.00 6.24 149 VAL A C 1
ATOM 676 O O . VAL A 1 111 ? 51.968 15.089 10.986 1.00 7.40 149 VAL A O 1
ATOM 680 N N . ILE A 1 112 ? 51.313 14.740 8.864 1.00 5.59 150 ILE A N 1
ATOM 681 C CA . ILE A 1 112 ? 52.331 13.716 8.619 1.00 6.34 150 ILE A CA 1
ATOM 682 C C . ILE A 1 112 ? 53.744 14.286 8.777 1.00 6.82 150 ILE A C 1
ATOM 683 O O . ILE A 1 112 ? 54.621 13.643 9.358 1.00 7.09 150 ILE A O 1
ATOM 688 N N . THR A 1 113 ? 53.946 15.481 8.231 1.00 7.09 151 THR A N 1
ATOM 689 C CA A THR A 1 113 ? 55.265 16.096 8.312 0.50 7.89 151 THR A CA 1
ATOM 690 C CA B THR A 1 113 ? 55.216 16.210 8.320 0.50 8.15 151 THR A CA 1
ATOM 691 C C . THR A 1 113 ? 55.607 16.418 9.774 1.00 8.43 151 THR A C 1
ATOM 692 O O . THR A 1 113 ? 56.764 16.212 10.191 1.00 9.28 151 THR A O 1
ATOM 699 N N . ALA A 1 114 ? 54.638 16.879 10.562 1.00 8.27 152 ALA A N 1
ATOM 700 C CA . ALA A 1 114 ? 54.875 17.177 11.983 1.00 8.53 152 ALA A CA 1
ATOM 701 C C . ALA A 1 114 ? 55.197 15.930 12.803 1.00 8.64 152 ALA A C 1
ATOM 702 O O . ALA A 1 114 ? 56.177 15.911 13.567 1.00 9.53 152 ALA A O 1
ATOM 704 N N . ILE A 1 115 ? 54.372 14.896 12.672 1.00 8.31 153 ILE A N 1
ATOM 705 C CA . ILE A 1 115 ? 54.584 13.681 13.447 1.00 8.79 153 ILE A CA 1
ATOM 706 C C . ILE A 1 115 ? 55.820 12.926 12.951 1.00 8.80 153 ILE A C 1
ATOM 707 O O . ILE A 1 115 ? 56.477 12.215 13.725 1.00 9.54 153 ILE A O 1
ATOM 712 N N . GLY A 1 116 ? 56.146 13.096 11.673 1.00 8.70 154 GLY A N 1
ATOM 713 C CA . GLY A 1 116 ? 57.289 12.438 11.062 1.00 9.41 154 GLY A CA 1
ATOM 714 C C . GLY A 1 116 ? 58.571 13.216 11.153 1.00 9.25 154 GLY A C 1
ATOM 715 O O . GLY A 1 116 ? 59.538 12.851 10.488 1.00 10.40 154 GLY A O 1
ATOM 716 N N . ILE A 1 117 ? 58.602 14.256 11.988 1.00 10.63 155 ILE A N 1
ATOM 717 C CA . ILE A 1 117 ? 59.746 15.168 12.061 1.00 11.44 155 ILE A CA 1
ATOM 718 C C . ILE A 1 117 ? 61.058 14.494 12.503 1.00 11.87 155 ILE A C 1
ATOM 719 O O . ILE A 1 117 ? 62.126 15.006 12.182 1.00 13.37 155 ILE A O 1
ATOM 724 N N . LYS A 1 118 ? 60.984 13.361 13.200 1.00 11.78 156 LYS A N 1
ATOM 725 C CA . LYS A 1 118 ? 62.201 12.636 13.616 1.00 12.73 156 LYS A CA 1
ATOM 726 C C . LYS A 1 118 ? 62.630 11.556 12.614 1.00 13.34 156 LYS A C 1
ATOM 727 O O . LYS A 1 118 ? 63.641 10.856 12.828 1.00 15.49 156 LYS A O 1
ATOM 733 N N . MET A 1 119 ? 61.903 11.444 11.505 1.00 12.28 157 MET A N 1
ATOM 734 C CA . MET A 1 119 ? 62.172 10.430 10.495 1.00 12.05 157 MET A CA 1
ATOM 735 C C . MET A 1 119 ? 62.947 11.089 9.373 1.00 11.64 157 MET A C 1
ATOM 736 O O . MET A 1 119 ? 62.395 11.724 8.483 1.00 11.40 157 MET A O 1
ATOM 741 N N . GLU A 1 120 ? 64.265 10.955 9.451 1.00 12.11 158 GLU A N 1
ATOM 742 C CA . GLU A 1 120 ? 65.154 11.567 8.503 1.00 12.35 158 GLU A CA 1
ATOM 743 C C . GLU A 1 120 ? 64.904 11.052 7.083 1.00 11.40 158 GLU A C 1
ATOM 744 O O . GLU A 1 120 ? 64.837 9.850 6.861 1.00 13.01 158 GLU A O 1
ATOM 750 N N . GLY A 1 121 ? 64.737 11.957 6.133 1.00 10.23 159 GLY A N 1
ATOM 751 C CA . GLY A 1 121 ? 64.520 11.584 4.741 1.00 9.46 159 GLY A CA 1
ATOM 752 C C . GLY A 1 121 ? 63.086 11.214 4.389 1.00 8.38 159 GLY A C 1
ATOM 753 O O . GLY A 1 121 ? 62.832 10.765 3.277 1.00 8.56 159 GLY A O 1
ATOM 754 N N . LEU A 1 122 ? 62.146 11.396 5.311 1.00 7.78 160 LEU A N 1
ATOM 755 C CA . LEU A 1 122 ? 60.743 11.171 4.994 1.00 7.21 160 LEU A CA 1
ATOM 756 C C . LEU A 1 122 ? 60.317 12.064 3.838 1.00 7.11 160 LEU A C 1
ATOM 757 O O . LEU A 1 122 ? 60.538 13.281 3.859 1.00 7.61 160 LEU A O 1
ATOM 762 N N . GLU A 1 123 ? 59.659 11.462 2.847 1.00 5.97 161 GLU A N 1
ATOM 763 C CA . GLU A 1 123 ? 59.159 12.180 1.685 1.00 6.11 161 GLU A CA 1
ATOM 764 C C . GLU A 1 123 ? 57.641 12.000 1.578 1.00 5.19 161 GLU A C 1
ATOM 765 O O . GLU A 1 123 ? 57.153 10.923 1.219 1.00 6.97 161 GLU A O 1
ATOM 771 N N . CYS A 1 124 ? 56.908 13.042 1.930 1.00 5.24 162 CYS A N 1
ATOM 772 C CA . CYS A 1 124 ? 55.445 13.070 1.812 1.00 5.10 162 CYS A CA 1
ATOM 773 C C . CYS A 1 124 ? 55.090 14.266 0.938 1.00 5.39 162 CYS A C 1
ATOM 774 O O . CYS A 1 124 ? 55.578 15.372 1.184 1.00 5.65 162 CYS A O 1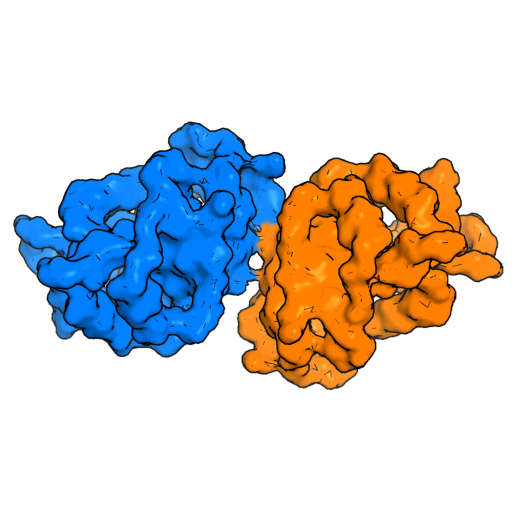
ATOM 777 N N . HIS A 1 125 ? 54.272 14.053 -0.089 1.00 4.95 163 HIS A N 1
ATOM 778 C CA . HIS A 1 125 ? 53.973 15.069 -1.093 1.00 4.89 163 HIS A CA 1
ATOM 779 C C . HIS A 1 125 ? 52.515 15.085 -1.459 1.00 4.51 163 HIS A C 1
ATOM 780 O O . HIS A 1 125 ? 51.825 14.070 -1.343 1.00 4.38 163 HIS A O 1
ATOM 787 N N . VAL A 1 126 ? 52.069 16.279 -1.858 1.00 4.29 164 VAL A N 1
ATOM 788 C CA . VAL A 1 126 ? 50.671 16.560 -2.183 1.00 4.65 164 VAL A CA 1
ATOM 789 C C . VAL A 1 126 ? 50.480 16.690 -3.699 1.00 4.24 164 VAL A C 1
ATOM 790 O O . VAL A 1 126 ? 51.197 17.447 -4.359 1.00 4.71 164 VAL A O 1
ATOM 794 N N . PHE A 1 127 ? 49.488 15.962 -4.222 1.00 3.92 165 PHE A N 1
ATOM 795 C CA . PHE A 1 127 ? 49.214 15.867 -5.650 1.00 4.30 165 PHE A CA 1
ATOM 796 C C . PHE A 1 127 ? 47.792 16.343 -5.905 1.00 4.59 165 PHE A C 1
ATOM 797 O O . PHE A 1 127 ? 46.811 15.631 -5.629 1.00 5.04 165 PHE A O 1
ATOM 805 N N . ILE A 1 128 ? 47.710 17.589 -6.380 1.00 4.74 166 ILE A N 1
ATOM 806 C CA . ILE A 1 128 ? 46.455 18.288 -6.636 1.00 5.29 166 ILE A CA 1
ATOM 807 C C . ILE A 1 128 ? 46.531 19.017 -7.979 1.00 5.65 166 ILE A C 1
ATOM 808 O O . ILE A 1 128 ? 47.596 19.166 -8.575 1.00 6.26 166 ILE A O 1
ATOM 813 N N . GLY A 1 129 ? 45.395 19.516 -8.440 1.00 5.88 167 GLY A N 1
ATOM 814 C CA . GLY A 1 129 ? 45.345 20.225 -9.700 1.00 7.01 167 GLY A CA 1
ATOM 815 C C . GLY A 1 129 ? 46.125 21.528 -9.657 1.00 7.02 167 GLY A C 1
ATOM 816 O O . GLY A 1 129 ? 46.295 22.134 -8.588 1.00 6.99 167 GLY A O 1
ATOM 817 N N . GLY A 1 130 ? 46.595 21.961 -10.825 1.00 8.13 168 GLY A N 1
ATOM 818 C CA . GLY A 1 130 ? 47.244 23.268 -10.988 1.00 8.54 168 GLY A CA 1
ATOM 819 C C . GLY A 1 130 ? 48.764 23.274 -11.063 1.00 9.69 168 GLY A C 1
ATOM 820 O O . GLY A 1 130 ? 49.367 24.292 -11.390 1.00 10.28 168 GLY A O 1
ATOM 821 N N . THR A 1 131 ? 49.391 22.157 -10.717 1.00 9.09 169 THR A N 1
ATOM 822 C CA . THR A 1 131 ? 50.822 21.961 -10.904 1.00 9.34 169 THR A CA 1
ATOM 823 C C . THR A 1 131 ? 51.028 21.138 -12.174 1.00 9.06 169 THR A C 1
ATOM 824 O O . THR A 1 131 ? 50.281 20.185 -12.424 1.00 8.49 169 THR A O 1
ATOM 828 N N . PRO A 1 132 ? 52.048 21.474 -12.981 1.00 9.62 170 PRO A N 1
ATOM 829 C CA . PRO A 1 132 ? 52.302 20.663 -14.164 1.00 9.36 170 PRO A CA 1
ATOM 830 C C . PRO A 1 132 ? 52.553 19.202 -13.839 1.00 8.51 170 PRO A C 1
ATOM 831 O O . PRO A 1 132 ? 53.276 18.874 -12.886 1.00 8.20 170 PRO A O 1
ATOM 835 N N . LEU A 1 133 ? 52.003 18.329 -14.666 1.00 8.07 171 LEU A N 1
ATOM 836 C CA . LEU A 1 133 ? 52.201 16.906 -14.484 1.00 8.43 171 LEU A CA 1
ATOM 837 C C . LEU A 1 133 ? 53.677 16.520 -14.496 1.00 8.63 171 LEU A C 1
ATOM 838 O O . LEU A 1 133 ? 54.069 15.571 -13.814 1.00 8.02 171 LEU A O 1
ATOM 843 N N . SER A 1 134 ? 54.500 17.232 -15.272 1.00 9.07 172 SER A N 1
ATOM 844 C CA . SER A 1 134 ? 55.924 16.925 -15.328 1.00 9.48 172 SER A CA 1
ATOM 845 C C . SER A 1 134 ? 56.616 17.117 -13.970 1.00 9.54 172 SER A C 1
ATOM 846 O O . SER A 1 134 ? 57.584 16.424 -13.649 1.00 8.96 172 SER A O 1
ATOM 849 N N . GLN A 1 135 ? 56.125 18.056 -13.178 1.00 8.31 173 GLN A N 1
ATOM 850 C CA . GLN A 1 135 ? 56.675 18.283 -11.857 1.00 9.26 173 GLN A CA 1
ATOM 851 C C . GLN A 1 135 ? 56.214 17.230 -10.871 1.00 8.23 173 GLN A C 1
ATOM 852 O O . GLN A 1 135 ? 56.999 16.752 -10.072 1.00 8.00 173 GLN A O 1
ATOM 858 N N . ASP A 1 136 ? 54.952 16.819 -10.966 1.00 7.75 174 ASP A N 1
ATOM 859 C CA . ASP A 1 136 ? 54.481 15.685 -10.166 1.00 7.32 174 ASP A CA 1
ATOM 860 C C . ASP A 1 136 ? 55.337 14.460 -10.494 1.00 7.10 174 ASP A C 1
ATOM 861 O O . ASP A 1 136 ? 55.698 13.707 -9.598 1.00 8.02 174 ASP A O 1
ATOM 866 N N . LYS A 1 137 ? 55.612 14.227 -11.782 1.00 8.00 175 LYS A N 1
ATOM 867 C CA . LYS A 1 137 ? 56.426 13.055 -12.188 1.00 8.44 175 LYS A CA 1
ATOM 868 C C . LYS A 1 137 ? 57.757 13.036 -11.429 1.00 8.17 175 LYS A C 1
ATOM 869 O O . LYS A 1 137 ? 58.155 12.015 -10.868 1.00 8.09 175 LYS A O 1
ATOM 875 N N . THR A 1 138 ? 58.448 14.171 -11.425 1.00 8.29 176 THR A N 1
ATOM 876 C CA . THR A 1 138 ? 59.735 14.288 -10.741 1.00 8.23 176 THR A CA 1
ATOM 877 C C . THR A 1 138 ? 59.595 14.046 -9.241 1.00 7.81 176 THR A C 1
ATOM 878 O O . THR A 1 138 ? 60.366 13.280 -8.651 1.00 8.65 176 THR A O 1
ATOM 882 N N . ARG A 1 139 ? 58.584 14.638 -8.628 1.00 7.27 177 ARG A N 1
ATOM 883 C CA . ARG A 1 139 ? 58.390 14.504 -7.190 1.00 7.70 177 ARG A CA 1
ATOM 884 C C . ARG A 1 139 ? 58.091 13.049 -6.802 1.00 7.23 177 ARG A C 1
ATOM 885 O O . ARG A 1 139 ? 58.535 12.595 -5.748 1.00 8.33 177 ARG A O 1
ATOM 893 N N . LEU A 1 140 ? 57.394 12.318 -7.668 1.00 6.95 178 LEU A N 1
ATOM 894 C CA . LEU A 1 140 ? 57.043 10.928 -7.393 1.00 7.71 178 LEU A CA 1
ATOM 895 C C . LEU A 1 140 ? 58.240 9.984 -7.427 1.00 9.15 178 LEU A C 1
ATOM 896 O O . LEU A 1 140 ? 58.117 8.846 -6.986 1.00 10.16 178 LEU A O 1
ATOM 901 N N . LYS A 1 141 ? 59.394 10.451 -7.923 1.00 9.72 179 LYS A N 1
ATOM 902 C CA . LYS A 1 141 ? 60.630 9.649 -7.868 1.00 10.84 179 LYS A CA 1
ATOM 903 C C . LYS A 1 141 ? 61.213 9.556 -6.464 1.00 10.86 179 LYS A C 1
ATOM 904 O O . LYS A 1 141 ? 62.108 8.741 -6.217 1.00 13.14 179 LYS A O 1
ATOM 910 N N . LYS A 1 142 ? 60.777 10.413 -5.547 1.00 10.40 180 LYS A N 1
ATOM 911 C CA . LYS A 1 142 ? 61.227 10.397 -4.160 1.00 11.06 180 LYS A CA 1
ATOM 912 C C . LYS A 1 142 ? 60.018 10.674 -3.288 1.00 8.94 180 LYS A C 1
ATOM 913 O O . LYS A 1 142 ? 59.807 11.786 -2.833 1.00 9.41 180 LYS A O 1
ATOM 919 N N . CYS A 1 143 ? 59.215 9.641 -3.049 1.00 7.31 181 CYS A N 1
ATOM 920 C CA . CYS A 1 143 ? 57.931 9.850 -2.367 1.00 6.94 181 CYS A CA 1
ATOM 921 C C . CYS A 1 143 ? 57.508 8.598 -1.617 1.00 5.45 181 CYS A C 1
ATOM 922 O O . CYS A 1 143 ? 57.154 7.599 -2.246 1.00 7.39 181 CYS A O 1
ATOM 925 N N . HIS A 1 144 ? 57.579 8.635 -0.287 1.00 4.75 182 HIS A N 1
ATOM 926 C CA . HIS A 1 144 ? 57.097 7.534 0.542 1.00 4.87 182 HIS A CA 1
ATOM 927 C C . HIS A 1 144 ? 55.568 7.508 0.656 1.00 5.00 182 HIS A C 1
ATOM 928 O O . HIS A 1 144 ? 54.954 6.440 0.696 1.00 4.32 182 HIS A O 1
ATOM 935 N N . ILE A 1 145 ? 54.977 8.701 0.820 1.00 4.22 183 ILE A N 1
ATOM 936 C CA . ILE A 1 145 ? 53.551 8.856 1.094 1.00 4.10 183 ILE A CA 1
ATOM 937 C C . ILE A 1 145 ? 52.989 9.902 0.132 1.00 4.22 183 ILE A C 1
ATOM 938 O O . ILE A 1 145 ? 53.389 11.073 0.169 1.00 4.88 183 ILE A O 1
ATOM 943 N N . ALA A 1 146 ? 52.082 9.456 -0.741 1.00 4.03 184 ALA A N 1
ATOM 944 C CA . ALA A 1 146 ? 51.406 10.330 -1.686 1.00 3.97 184 ALA A CA 1
ATOM 945 C C . ALA A 1 146 ? 50.045 10.681 -1.111 1.00 3.68 184 ALA A C 1
ATOM 946 O O . ALA A 1 146 ? 49.277 9.793 -0.764 1.00 4.22 184 ALA A O 1
ATOM 948 N N . VAL A 1 147 ? 49.750 11.978 -1.037 1.00 4.02 185 VAL A N 1
ATOM 949 C CA . VAL A 1 147 ? 48.468 12.495 -0.563 1.00 3.95 185 VAL A CA 1
ATOM 950 C C . VAL A 1 147 ? 47.874 13.296 -1.702 1.00 3.87 185 VAL A C 1
ATOM 951 O O . VAL A 1 147 ? 48.568 14.141 -2.274 1.00 5.86 185 VAL A O 1
ATOM 955 N N . GLY A 1 148 ? 46.618 13.083 -2.069 1.00 4.61 186 GLY A N 1
ATOM 956 C CA . GLY A 1 148 ? 46.065 13.887 -3.128 1.00 5.18 186 GLY A CA 1
ATOM 957 C C . GLY A 1 148 ? 44.590 13.742 -3.326 1.00 4.90 186 GLY A C 1
ATOM 958 O O . GLY A 1 148 ? 43.895 13.047 -2.591 1.00 5.32 186 GLY A O 1
ATOM 959 N N . SER A 1 149 ? 44.115 14.450 -4.338 1.00 5.92 187 SER A N 1
ATOM 960 C CA A SER A 1 149 ? 42.715 14.341 -4.704 0.50 6.95 187 SER A CA 1
ATOM 961 C CA B SER A 1 149 ? 42.731 14.405 -4.790 0.50 6.40 187 SER A CA 1
ATOM 962 C C . SER A 1 149 ? 42.537 13.188 -5.685 1.00 6.56 187 SER A C 1
ATOM 963 O O . SER A 1 149 ? 43.454 12.836 -6.419 1.00 7.32 187 SER A O 1
ATOM 968 N N . PRO A 1 150 ? 41.338 12.557 -5.679 1.00 6.32 188 PRO A N 1
ATOM 969 C CA . PRO A 1 150 ? 41.195 11.362 -6.520 1.00 6.45 188 PRO A CA 1
ATOM 970 C C . PRO A 1 150 ? 41.429 11.551 -8.024 1.00 7.01 188 PRO A C 1
ATOM 971 O O . PRO A 1 150 ? 42.002 10.671 -8.679 1.00 6.63 188 PRO A O 1
ATOM 975 N N . GLY A 1 151 ? 41.012 12.682 -8.573 1.00 7.15 189 GLY A N 1
ATOM 976 C CA . GLY A 1 151 ? 41.203 12.904 -10.014 1.00 6.95 189 GLY A CA 1
ATOM 977 C C . GLY A 1 151 ? 42.681 12.983 -10.394 1.00 6.48 189 GLY A C 1
ATOM 978 O O . GLY A 1 151 ? 43.136 12.327 -11.342 1.00 6.92 189 GLY A O 1
ATOM 979 N N . ARG A 1 152 ? 43.456 13.774 -9.664 1.00 6.62 190 ARG A N 1
ATOM 980 C CA . ARG A 1 152 ? 44.878 13.893 -9.974 1.00 6.27 190 ARG A CA 1
ATOM 981 C C . ARG A 1 152 ? 45.611 12.577 -9.723 1.00 5.68 190 ARG A C 1
ATOM 982 O O . ARG A 1 152 ? 46.458 12.186 -10.523 1.00 5.63 190 ARG A O 1
ATOM 990 N N . ILE A 1 153 ? 45.306 11.890 -8.621 1.00 5.53 191 ILE A N 1
ATOM 991 C CA . ILE A 1 153 ? 45.954 10.614 -8.363 1.00 5.59 191 ILE A CA 1
ATOM 992 C C . ILE A 1 153 ? 45.648 9.611 -9.478 1.00 5.40 191 ILE A C 1
ATOM 993 O O . ILE A 1 153 ? 46.548 8.910 -9.936 1.00 5.69 191 ILE A O 1
ATOM 998 N N . LYS A 1 154 ? 44.389 9.526 -9.920 1.00 6.17 192 LYS A N 1
ATOM 999 C CA A LYS A 1 154 ? 44.052 8.623 -11.015 0.50 6.42 192 LYS A CA 1
ATOM 1000 C CA B LYS A 1 154 ? 44.060 8.613 -11.021 0.50 6.33 192 LYS A CA 1
ATOM 1001 C C . LYS A 1 154 ? 44.878 8.952 -12.258 1.00 6.05 192 LYS A C 1
ATOM 1002 O O . LYS A 1 154 ? 45.438 8.065 -12.912 1.00 6.51 192 LYS A O 1
ATOM 1013 N N . GLN A 1 155 ? 44.965 10.246 -12.583 1.00 6.40 193 GLN A N 1
ATOM 1014 C CA . GLN A 1 155 ? 45.732 10.646 -13.772 1.00 6.96 193 GLN A CA 1
ATOM 1015 C C . GLN A 1 155 ? 47.197 10.186 -13.660 1.00 5.94 193 GLN A C 1
ATOM 1016 O O . GLN A 1 155 ? 47.785 9.701 -14.632 1.00 6.97 193 GLN A O 1
ATOM 1022 N N . LEU A 1 156 ? 47.788 10.376 -12.484 1.00 5.29 194 LEU A N 1
ATOM 1023 C CA . LEU A 1 156 ? 49.181 10.025 -12.259 1.00 5.72 194 LEU A CA 1
ATOM 1024 C C . LEU A 1 156 ? 49.418 8.504 -12.329 1.00 5.64 194 LEU A C 1
ATOM 1025 O O . LEU A 1 156 ? 50.469 8.072 -12.803 1.00 6.37 194 LEU A O 1
ATOM 1030 N N . ILE A 1 157 ? 48.467 7.709 -11.850 1.00 6.09 195 ILE A N 1
ATOM 1031 C CA . ILE A 1 157 ? 48.582 6.257 -11.971 1.00 6.69 195 ILE A CA 1
ATOM 1032 C C . ILE A 1 157 ? 48.427 5.833 -13.435 1.00 6.86 195 ILE A C 1
ATOM 1033 O O . ILE A 1 157 ? 49.187 4.994 -13.928 1.00 8.16 195 ILE A O 1
ATOM 1038 N N . GLU A 1 158 ? 47.480 6.432 -14.142 1.00 7.38 196 GLU A N 1
ATOM 1039 C CA . GLU A 1 158 ? 47.257 6.095 -15.558 1.00 9.19 196 GLU A CA 1
ATOM 1040 C C . GLU A 1 158 ? 48.514 6.366 -16.392 1.00 8.47 196 GLU A C 1
ATOM 1041 O O . GLU A 1 158 ? 48.825 5.612 -17.325 1.00 10.14 196 GLU A O 1
ATOM 1047 N N . LEU A 1 159 ? 49.214 7.458 -16.077 1.00 8.07 197 LEU A N 1
ATOM 1048 C CA . LEU A 1 159 ? 50.446 7.803 -16.777 1.00 8.81 197 LEU A CA 1
ATOM 1049 C C . LEU A 1 159 ? 51.661 6.985 -16.329 1.00 8.80 197 LEU A C 1
ATOM 1050 O O . LEU A 1 159 ? 52.750 7.120 -16.887 1.00 9.71 197 LEU A O 1
ATOM 1055 N N . ASP A 1 160 ? 51.479 6.180 -15.289 1.00 8.91 198 ASP A N 1
ATOM 1056 C CA . ASP A 1 160 ? 52.565 5.444 -14.633 1.00 9.22 198 ASP A CA 1
ATOM 1057 C C . ASP A 1 160 ? 53.616 6.366 -14.019 1.00 8.90 198 ASP A C 1
ATOM 1058 O O . ASP A 1 160 ? 54.754 5.954 -13.804 1.00 10.61 198 ASP A O 1
ATOM 1063 N N . TYR A 1 161 ? 53.215 7.587 -13.676 1.00 7.60 199 TYR A N 1
ATOM 1064 C CA . TYR A 1 161 ? 54.068 8.485 -12.890 1.00 7.89 199 TYR A CA 1
ATOM 1065 C C . TYR A 1 161 ? 54.074 8.079 -11.419 1.00 7.71 199 TYR A C 1
ATOM 1066 O O . TYR A 1 161 ? 55.104 8.170 -10.740 1.00 7.92 199 TYR A O 1
ATOM 1075 N N . LEU A 1 162 ? 52.915 7.638 -10.938 1.00 7.63 200 LEU A N 1
ATOM 1076 C CA . LEU A 1 162 ? 52.811 6.910 -9.672 1.00 8.68 200 LEU A CA 1
ATOM 1077 C C . LEU A 1 162 ? 52.586 5.457 -10.047 1.00 8.16 200 LEU A C 1
ATOM 1078 O O . LEU A 1 162 ? 51.490 5.095 -10.473 1.00 9.50 200 LEU A O 1
ATOM 1083 N N . ASN A 1 163 ? 53.611 4.610 -9.913 1.00 9.31 201 ASN A N 1
ATOM 1084 C CA . ASN A 1 163 ? 53.402 3.188 -10.120 1.00 9.71 201 ASN A CA 1
ATOM 1085 C C . ASN A 1 163 ? 52.894 2.633 -8.791 1.00 9.50 201 ASN A C 1
ATOM 1086 O O . ASN A 1 163 ? 53.538 2.813 -7.773 1.00 11.38 201 ASN A O 1
ATOM 1091 N N . PRO A 1 164 ? 51.711 2.030 -8.796 1.00 9.60 202 PRO A N 1
ATOM 1092 C CA . PRO A 1 164 ? 51.110 1.645 -7.515 1.00 9.68 202 PRO A CA 1
ATOM 1093 C C . PRO A 1 164 ? 51.633 0.338 -6.920 1.00 9.27 202 PRO A C 1
ATOM 1094 O O . PRO A 1 164 ? 51.146 -0.094 -5.879 1.00 8.56 202 PRO A O 1
ATOM 1098 N N . GLY A 1 165 ? 52.619 -0.291 -7.555 1.00 8.86 203 GLY A N 1
ATOM 1099 C CA . GLY A 1 165 ? 53.067 -1.620 -7.147 1.00 8.73 203 GLY A CA 1
ATOM 1100 C C . GLY A 1 165 ? 53.653 -1.754 -5.758 1.00 8.39 203 GLY A C 1
ATOM 1101 O O . GLY A 1 165 ? 53.662 -2.861 -5.215 1.00 9.66 203 GLY A O 1
ATOM 1102 N N . SER A 1 166 ? 54.142 -0.661 -5.165 1.00 8.54 204 SER A N 1
ATOM 1103 C CA . SER A 1 166 ? 54.627 -0.729 -3.794 1.00 9.35 204 SER A CA 1
ATOM 1104 C C . SER A 1 166 ? 53.646 -0.255 -2.752 1.00 7.63 204 SER A C 1
ATOM 1105 O O . SER A 1 166 ? 53.981 -0.262 -1.566 1.00 8.14 204 SER A O 1
ATOM 1108 N N . ILE A 1 167 ? 52.441 0.130 -3.163 1.00 5.92 205 ILE A N 1
ATOM 1109 C CA . ILE A 1 167 ? 51.469 0.611 -2.182 1.00 6.00 205 ILE A CA 1
ATOM 1110 C C . ILE A 1 167 ? 50.932 -0.578 -1.388 1.00 5.72 205 ILE A C 1
ATOM 1111 O O . ILE A 1 167 ? 50.415 -1.538 -1.969 1.00 7.77 205 ILE A O 1
ATOM 1116 N N . ARG A 1 168 ? 51.032 -0.497 -0.064 1.00 5.19 206 ARG A N 1
ATOM 1117 C CA . ARG A 1 168 ? 50.429 -1.503 0.815 1.00 5.79 206 ARG A CA 1
ATOM 1118 C C . ARG A 1 168 ? 49.366 -0.941 1.751 1.00 4.99 206 ARG A C 1
ATOM 1119 O O . ARG A 1 168 ? 48.727 -1.702 2.443 1.00 5.51 206 ARG A O 1
ATOM 1127 N N . LEU A 1 169 ? 49.214 0.390 1.800 1.00 4.56 207 LEU A N 1
ATOM 1128 C CA . LEU A 1 169 ? 48.258 1.030 2.697 1.00 4.36 207 LEU A CA 1
ATOM 1129 C C . LEU A 1 169 ? 47.532 2.139 1.929 1.00 3.66 207 LEU A C 1
ATOM 1130 O O . LEU A 1 169 ? 48.175 3.024 1.377 1.00 4.08 207 LEU A O 1
ATOM 1135 N N . PHE A 1 170 ? 46.212 2.039 1.875 1.00 3.76 208 PHE A N 1
ATOM 1136 C CA . PHE A 1 170 ? 45.374 2.951 1.105 1.00 3.57 208 PHE A CA 1
ATOM 1137 C C . PHE A 1 170 ? 44.369 3.557 2.074 1.00 3.61 208 PHE A C 1
ATOM 1138 O O . PHE A 1 170 ? 43.635 2.831 2.740 1.00 4.43 208 PHE A O 1
ATOM 1146 N N . ILE A 1 171 ? 44.342 4.883 2.180 1.00 3.41 209 ILE A N 1
ATOM 1147 C CA . ILE A 1 171 ? 43.583 5.596 3.207 1.00 3.91 209 ILE A CA 1
ATOM 1148 C C . ILE A 1 171 ? 42.622 6.589 2.574 1.00 3.56 209 ILE A C 1
ATOM 1149 O O . ILE A 1 171 ? 43.018 7.368 1.716 1.00 4.12 209 ILE A O 1
ATOM 1154 N N . LEU A 1 172 ? 41.366 6.537 3.011 1.00 3.90 210 LEU A N 1
ATOM 1155 C CA . LEU A 1 172 ? 40.342 7.465 2.594 1.00 4.58 210 LEU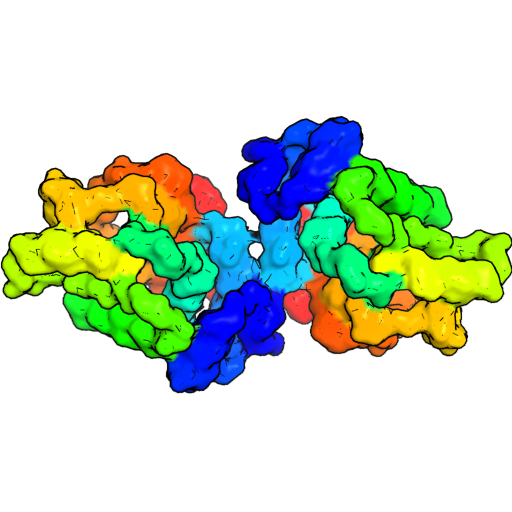 A CA 1
ATOM 1156 C C . LEU A 1 172 ? 39.995 8.380 3.761 1.00 4.53 210 LEU A C 1
ATOM 1157 O O . LEU A 1 172 ? 39.469 7.918 4.768 1.00 6.18 210 LEU A O 1
ATOM 1162 N N . ASP A 1 173 ? 40.354 9.664 3.664 1.00 4.65 211 ASP A N 1
ATOM 1163 C CA . ASP A 1 173 ? 39.983 10.661 4.677 1.00 4.76 211 ASP A CA 1
ATOM 1164 C C . ASP A 1 173 ? 38.658 11.316 4.285 1.00 5.42 211 ASP A C 1
ATOM 1165 O O . ASP A 1 173 ? 38.447 11.666 3.124 1.00 7.11 211 ASP A O 1
ATOM 1170 N N . GLU A 1 174 ? 37.770 11.472 5.260 1.00 5.57 212 GLU A N 1
ATOM 1171 C CA . GLU A 1 174 ? 36.417 11.982 5.015 1.00 5.77 212 GLU A CA 1
ATOM 1172 C C . GLU A 1 174 ? 35.730 11.124 3.960 1.00 5.51 212 GLU A C 1
ATOM 1173 O O . GLU A 1 174 ? 35.294 11.596 2.912 1.00 5.72 212 GLU A O 1
ATOM 1179 N N . ALA A 1 175 ? 35.631 9.834 4.261 1.00 5.44 213 ALA A N 1
ATOM 1180 C CA . ALA A 1 175 ? 35.155 8.882 3.267 1.00 5.33 213 ALA A CA 1
ATOM 1181 C C . ALA A 1 175 ? 33.713 9.163 2.841 1.00 5.90 213 ALA A C 1
ATOM 1182 O O . ALA A 1 175 ? 33.355 8.896 1.706 1.00 5.89 213 ALA A O 1
ATOM 1184 N N . ASP A 1 176 ? 32.892 9.660 3.766 1.00 5.54 214 ASP A N 1
ATOM 1185 C CA . ASP A 1 176 ? 31.549 10.109 3.403 1.00 5.88 214 ASP A CA 1
ATOM 1186 C C . ASP A 1 176 ? 31.564 11.157 2.275 1.00 6.45 214 ASP A C 1
ATOM 1187 O O . ASP A 1 176 ? 30.890 11.011 1.255 1.00 7.94 214 ASP A O 1
ATOM 1192 N N . LYS A 1 177 ? 32.397 12.178 2.416 1.00 6.14 215 LYS A N 1
ATOM 1193 C CA . LYS A 1 177 ? 32.501 13.220 1.406 1.00 6.74 215 LYS A CA 1
ATOM 1194 C C . LYS A 1 177 ? 33.128 12.704 0.125 1.00 6.47 215 LYS A C 1
ATOM 1195 O O . LYS A 1 177 ? 32.792 13.177 -0.959 1.00 8.62 215 LYS A O 1
ATOM 1201 N N . LEU A 1 178 ? 34.062 11.757 0.236 1.00 5.93 216 LEU A N 1
ATOM 1202 C CA . LEU A 1 178 ? 34.667 11.164 -0.946 1.00 6.21 216 LEU A CA 1
ATOM 1203 C C . LEU A 1 178 ? 33.722 10.337 -1.809 1.00 6.58 216 LEU A C 1
ATOM 1204 O O . LEU A 1 178 ? 33.913 10.255 -3.030 1.00 7.46 216 LEU A O 1
ATOM 1209 N N . LEU A 1 179 ? 32.757 9.686 -1.163 1.00 6.77 217 LEU A N 1
ATOM 1210 C CA . LEU A 1 179 ? 31.974 8.650 -1.830 1.00 7.89 217 LEU A CA 1
ATOM 1211 C C . LEU A 1 179 ? 30.496 9.021 -2.008 1.00 9.50 217 LEU A C 1
ATOM 1212 O O . LEU A 1 179 ? 29.749 8.253 -2.614 1.00 10.86 217 LEU A O 1
ATOM 1217 N N . GLU A 1 180 ? 30.083 10.183 -1.522 1.00 9.54 218 GLU A N 1
ATOM 1218 C CA . GLU A 1 180 ? 28.695 10.646 -1.682 1.00 11.54 218 GLU A CA 1
ATOM 1219 C C . GLU A 1 180 ? 28.345 10.924 -3.149 1.00 12.77 218 GLU A C 1
ATOM 1220 O O . GLU A 1 180 ? 29.214 11.011 -4.013 1.00 12.62 218 GLU A O 1
ATOM 1226 N N . GLU A 1 181 ? 27.053 11.091 -3.419 1.00 14.47 219 GLU A N 1
ATOM 1227 C CA . GLU A 1 181 ? 26.607 11.352 -4.779 1.00 15.18 219 GLU A CA 1
ATOM 1228 C C . GLU A 1 181 ? 27.277 12.597 -5.328 1.00 14.34 219 GLU A C 1
ATOM 1229 O O . GLU A 1 181 ? 27.391 13.617 -4.640 1.00 15.45 219 GLU A O 1
ATOM 1235 N N . GLY A 1 182 ? 27.735 12.512 -6.574 1.00 14.61 220 GLY A N 1
ATOM 1236 C CA . GLY A 1 182 ? 28.367 13.636 -7.226 1.00 14.60 220 GLY A CA 1
ATOM 1237 C C . GLY A 1 182 ? 29.826 13.830 -6.856 1.00 14.00 220 GLY A C 1
ATOM 1238 O O . GLY A 1 182 ? 30.429 14.826 -7.247 1.00 15.90 220 GLY A O 1
ATOM 1239 N N . SER A 1 183 ? 30.416 12.872 -6.121 1.00 12.90 221 SER A N 1
ATOM 1240 C CA . SER A 1 183 ? 31.805 12.991 -5.655 1.00 12.14 221 SER A CA 1
ATOM 1241 C C . SER A 1 183 ? 32.692 12.010 -6.421 1.00 11.20 221 SER A C 1
ATOM 1242 O O . SER A 1 183 ? 32.577 11.912 -7.639 1.00 11.97 221 SER A O 1
ATOM 1245 N N . PHE A 1 184 ? 33.561 11.269 -5.733 1.00 10.14 222 PHE A N 1
ATOM 1246 C CA . PHE A 1 184 ? 34.682 10.584 -6.378 1.00 10.13 222 PHE A CA 1
ATOM 1247 C C . PHE A 1 184 ? 34.597 9.040 -6.409 1.00 9.32 222 PHE A C 1
ATOM 1248 O O . PHE A 1 184 ? 35.614 8.365 -6.581 1.00 8.47 222 PHE A O 1
ATOM 1256 N N . GLN A 1 185 ? 33.403 8.455 -6.245 1.00 9.36 223 GLN A N 1
ATOM 1257 C CA . GLN A 1 185 ? 33.310 6.982 -6.240 1.00 9.80 223 GLN A CA 1
ATOM 1258 C C . GLN A 1 185 ? 33.882 6.337 -7.498 1.00 9.60 223 GLN A C 1
ATOM 1259 O O . GLN A 1 185 ? 34.580 5.341 -7.409 1.00 9.01 223 GLN A O 1
ATOM 1265 N N . GLU A 1 186 ? 33.649 6.904 -8.672 1.00 9.82 224 GLU A N 1
ATOM 1266 C CA . GLU A 1 186 ? 34.184 6.271 -9.880 1.00 10.58 224 GLU A CA 1
ATOM 1267 C C . GLU A 1 186 ? 35.721 6.283 -9.905 1.00 9.59 224 GLU A C 1
ATOM 1268 O O . GLU A 1 186 ? 36.357 5.261 -10.196 1.00 9.35 224 GLU A O 1
ATOM 1274 N N . GLN A 1 187 ? 36.318 7.400 -9.528 1.00 9.43 225 GLN A N 1
ATOM 1275 C CA . GLN A 1 187 ? 37.769 7.499 -9.533 1.00 9.07 225 GLN A CA 1
ATOM 1276 C C . GLN A 1 187 ? 38.378 6.606 -8.459 1.00 7.91 225 GLN A C 1
ATOM 1277 O O . GLN A 1 187 ? 39.438 6.012 -8.671 1.00 8.00 225 GLN A O 1
ATOM 1283 N N . ILE A 1 188 ? 37.723 6.519 -7.304 1.00 6.95 226 ILE A N 1
ATOM 1284 C CA . ILE A 1 188 ? 38.244 5.710 -6.212 1.00 7.13 226 ILE A CA 1
ATOM 1285 C C . ILE A 1 188 ? 38.120 4.220 -6.554 1.00 6.92 226 ILE A C 1
ATOM 1286 O O . ILE A 1 188 ? 39.036 3.441 -6.267 1.00 6.94 226 ILE A O 1
ATOM 1291 N N . ASN A 1 189 ? 37.011 3.820 -7.190 1.00 7.58 227 ASN A N 1
ATOM 1292 C CA . ASN A 1 189 ? 36.899 2.437 -7.666 1.00 7.53 227 ASN A CA 1
ATOM 1293 C C . ASN A 1 189 ? 38.083 2.109 -8.600 1.00 7.74 227 ASN A C 1
ATOM 1294 O O . ASN A 1 189 ? 38.694 1.046 -8.509 1.00 8.64 227 ASN A O 1
ATOM 1299 N N . TRP A 1 190 ? 38.377 3.025 -9.517 1.00 7.71 228 TRP A N 1
ATOM 1300 C CA . TRP A 1 190 ? 39.458 2.840 -10.484 1.00 7.98 228 TRP A CA 1
ATOM 1301 C C . TRP A 1 190 ? 40.809 2.736 -9.781 1.00 7.65 228 TRP A C 1
ATOM 1302 O O . TRP A 1 190 ? 41.600 1.825 -10.047 1.00 7.60 228 TRP A O 1
ATOM 1313 N N . ILE A 1 191 ? 41.073 3.667 -8.867 1.00 6.78 229 ILE A N 1
ATOM 1314 C CA . ILE A 1 191 ? 42.342 3.667 -8.132 1.00 6.52 229 ILE A CA 1
ATOM 1315 C C . ILE A 1 191 ? 42.480 2.356 -7.358 1.00 6.36 229 ILE A C 1
ATOM 1316 O O . ILE A 1 191 ? 43.531 1.695 -7.394 1.00 6.83 229 ILE A O 1
ATOM 1321 N N . TYR A 1 192 ? 41.407 1.970 -6.664 1.00 6.60 230 TYR A N 1
ATOM 1322 C CA . TYR A 1 192 ? 41.431 0.748 -5.866 1.00 7.08 230 TYR A CA 1
ATOM 1323 C C . TYR A 1 192 ? 41.842 -0.447 -6.728 1.00 7.05 230 TYR A C 1
ATOM 1324 O O . TYR A 1 192 ? 42.664 -1.279 -6.349 1.00 8.35 230 TYR A O 1
ATOM 1333 N N . SER A 1 193 ? 41.242 -0.530 -7.904 1.00 7.85 231 SER A N 1
ATOM 1334 C CA . SER A 1 193 ? 41.473 -1.655 -8.805 1.00 9.00 231 SER A CA 1
ATOM 1335 C C . SER A 1 193 ? 42.910 -1.691 -9.348 1.00 8.48 231 SER A C 1
ATOM 1336 O O . SER A 1 193 ? 43.407 -2.764 -9.728 1.00 10.68 231 SER A O 1
ATOM 1339 N N . SER A 1 194 ? 43.586 -0.535 -9.392 1.00 7.55 232 SER A N 1
ATOM 1340 C CA . SER A 1 194 ? 44.979 -0.464 -9.881 1.00 7.66 232 SER A CA 1
ATOM 1341 C C . SER A 1 194 ? 46.007 -0.938 -8.858 1.00 8.01 232 SER A C 1
ATOM 1342 O O . SER A 1 194 ? 47.148 -1.195 -9.202 1.00 8.86 232 SER A O 1
ATOM 1345 N N . LEU A 1 195 ? 45.608 -0.990 -7.588 1.00 7.95 233 LEU A N 1
ATOM 1346 C CA . LEU A 1 195 ? 46.525 -1.296 -6.496 1.00 8.62 233 LEU A CA 1
ATOM 1347 C C . LEU A 1 195 ? 46.819 -2.776 -6.414 1.00 8.26 233 LEU A C 1
ATOM 1348 O O . LEU A 1 195 ? 46.061 -3.578 -6.942 1.00 9.16 233 LEU A O 1
ATOM 1353 N N . PRO A 1 196 ? 47.904 -3.155 -5.726 1.00 8.17 234 PRO A N 1
ATOM 1354 C CA . PRO A 1 196 ? 48.160 -4.581 -5.507 1.00 9.47 234 PRO A CA 1
ATOM 1355 C C . PRO A 1 196 ? 47.013 -5.289 -4.790 1.00 10.15 234 PRO A C 1
ATOM 1356 O O . PRO A 1 196 ? 46.274 -4.679 -4.007 1.00 10.56 234 PRO A O 1
ATOM 1360 N N . ALA A 1 197 ? 46.898 -6.587 -5.053 1.00 12.05 235 ALA A N 1
ATOM 1361 C CA . ALA A 1 197 ? 45.905 -7.425 -4.382 1.00 12.53 235 ALA A CA 1
ATOM 1362 C C . ALA A 1 197 ? 46.012 -7.387 -2.852 1.00 12.61 235 ALA A C 1
ATOM 1363 O O . ALA A 1 197 ? 44.997 -7.278 -2.132 1.00 15.45 235 ALA A O 1
ATOM 1365 N N . SER A 1 198 ? 47.238 -7.465 -2.370 1.00 11.29 236 SER A N 1
ATOM 1366 C CA . SER A 1 198 ? 47.532 -7.522 -0.935 1.00 11.34 236 SER A CA 1
ATOM 1367 C C . SER A 1 198 ? 47.815 -6.120 -0.416 1.00 10.36 236 SER A C 1
ATOM 1368 O O . SER A 1 198 ? 48.851 -5.535 -0.715 1.00 10.74 236 SER A O 1
ATOM 1371 N N . LYS A 1 199 ? 46.898 -5.592 0.380 1.00 8.76 237 LYS A N 1
ATOM 1372 C CA . LYS A 1 199 ? 47.022 -4.245 0.935 1.00 7.95 237 LYS A CA 1
ATOM 1373 C C . LYS A 1 199 ? 46.043 -4.097 2.075 1.00 6.61 237 LYS A C 1
ATOM 1374 O O . LYS A 1 199 ? 45.099 -4.868 2.214 1.00 8.30 237 LYS A O 1
ATOM 1380 N N . GLN A 1 200 ? 46.273 -3.068 2.869 1.00 5.06 238 GLN A N 1
ATOM 1381 C CA . GLN A 1 200 ? 45.412 -2.675 3.982 1.00 5.28 238 GLN A CA 1
ATOM 1382 C C . GLN A 1 200 ? 44.679 -1.375 3.617 1.00 4.59 238 GLN A C 1
ATOM 1383 O O . GLN A 1 200 ? 45.282 -0.468 3.033 1.00 4.78 238 GLN A O 1
ATOM 1389 N N . MET A 1 201 ? 43.404 -1.288 3.985 1.00 5.19 239 MET A N 1
ATOM 1390 C CA A MET A 1 201 ? 42.701 -0.055 3.769 0.50 6.23 239 MET A CA 1
ATOM 1391 C CA B MET A 1 201 ? 42.511 -0.150 3.737 0.50 6.00 239 MET A CA 1
ATOM 1392 C C . MET A 1 201 ? 42.143 0.495 5.069 1.00 5.46 239 MET A C 1
ATOM 1393 O O . MET A 1 201 ? 41.707 -0.229 5.972 1.00 6.51 239 MET A O 1
ATOM 1402 N N . LEU A 1 202 ? 42.203 1.814 5.175 1.00 5.12 240 LEU A N 1
ATOM 1403 C CA . LEU A 1 202 ? 41.610 2.546 6.272 1.00 5.38 240 LEU A CA 1
ATOM 1404 C C . LEU A 1 202 ? 40.672 3.578 5.697 1.00 5.10 240 LEU A C 1
ATOM 1405 O O . LEU A 1 202 ? 41.034 4.289 4.765 1.00 7.16 240 LEU A O 1
ATOM 1410 N N . ALA A 1 203 ? 39.484 3.676 6.270 1.00 4.28 241 ALA A N 1
ATOM 1411 C CA . ALA A 1 203 ? 38.538 4.722 5.905 1.00 4.94 241 ALA A CA 1
ATOM 1412 C C . ALA A 1 203 ? 38.129 5.400 7.190 1.00 5.23 241 ALA A C 1
ATOM 1413 O O . ALA A 1 203 ? 37.720 4.725 8.135 1.00 6.32 241 ALA A O 1
ATOM 1415 N N . VAL A 1 204 ? 38.232 6.727 7.239 1.00 4.96 242 VAL A N 1
ATOM 1416 C CA . VAL A 1 204 ? 37.778 7.477 8.407 1.00 5.53 242 VAL A CA 1
ATOM 1417 C C . VAL A 1 204 ? 36.704 8.454 7.946 1.00 5.49 242 VAL A C 1
ATOM 1418 O O . VAL A 1 204 ? 36.748 8.996 6.832 1.00 5.75 242 VAL A O 1
ATOM 1422 N N . SER A 1 205 ? 35.702 8.640 8.798 1.00 5.75 243 SER A N 1
ATOM 1423 C CA . SER A 1 205 ? 34.541 9.441 8.423 1.00 5.80 243 SER A CA 1
ATOM 1424 C C . SER A 1 205 ? 33.776 9.930 9.645 1.00 5.75 243 SER A C 1
ATOM 1425 O O . SER A 1 205 ? 33.680 9.235 10.651 1.00 6.91 243 SER A O 1
ATOM 1428 N N . ALA A 1 206 ? 33.212 11.129 9.553 1.00 6.19 244 ALA A N 1
ATOM 1429 C CA . ALA A 1 206 ? 32.364 11.641 10.626 1.00 6.38 244 ALA A CA 1
ATOM 1430 C C . ALA A 1 206 ? 31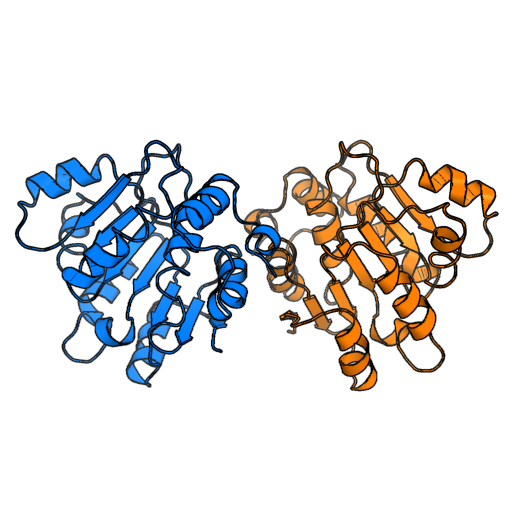.032 10.899 10.666 1.00 7.00 244 ALA A C 1
ATOM 1431 O O . ALA A 1 206 ? 30.461 10.719 11.736 1.00 8.43 244 ALA A O 1
ATOM 1433 N N . THR A 1 207 ? 30.557 10.446 9.508 1.00 6.84 245 THR A N 1
ATOM 1434 C CA . THR A 1 207 ? 29.251 9.780 9.393 1.00 6.50 245 THR A CA 1
ATOM 1435 C C . THR A 1 207 ? 29.372 8.466 8.628 1.00 6.72 245 THR A C 1
ATOM 1436 O O . THR A 1 207 ? 30.364 8.207 7.943 1.00 7.28 245 THR A O 1
ATOM 1440 N N . TYR A 1 208 ? 28.371 7.620 8.792 1.00 7.14 246 TYR A N 1
ATOM 1441 C CA . TYR A 1 208 ? 28.328 6.332 8.108 1.00 6.97 246 TYR A CA 1
ATOM 1442 C C . TYR A 1 208 ? 26.918 6.053 7.561 1.00 7.24 246 TYR A C 1
ATOM 1443 O O . TYR A 1 208 ? 26.226 5.154 8.036 1.00 7.85 246 TYR A O 1
ATOM 1452 N N . PRO A 1 209 ? 26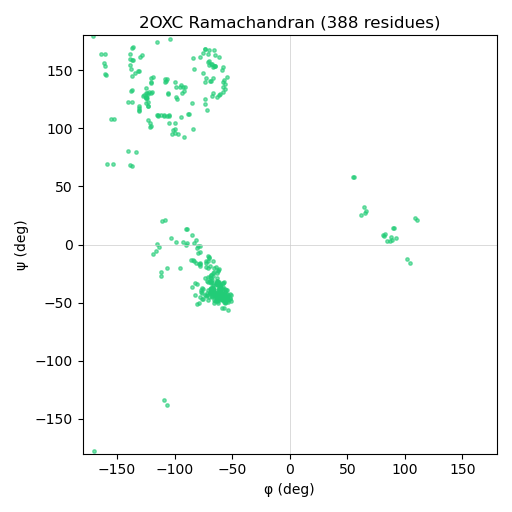.487 6.831 6.564 1.00 7.38 247 PRO A N 1
ATOM 1453 C CA . PRO A 1 209 ? 25.180 6.604 5.960 1.00 7.81 247 PRO A CA 1
ATOM 1454 C C . PRO A 1 209 ? 25.198 5.361 5.080 1.00 7.12 247 PRO A C 1
ATOM 1455 O O . PRO A 1 209 ? 26.273 4.839 4.770 1.00 6.86 247 PRO A O 1
ATOM 1459 N N . GLU A 1 210 ? 24.022 4.897 4.657 1.00 6.84 248 GLU A N 1
ATOM 1460 C CA . GLU A 1 210 ? 23.943 3.695 3.834 1.00 7.16 248 GLU A CA 1
ATOM 1461 C C . GLU A 1 210 ? 24.826 3.800 2.594 1.00 6.63 248 GLU A C 1
ATOM 1462 O O . GLU A 1 210 ? 25.462 2.824 2.200 1.00 6.57 248 GLU A O 1
ATOM 1468 N N . PHE A 1 211 ? 24.904 4.961 1.946 1.00 6.87 249 PHE A N 1
ATOM 1469 C CA . PHE A 1 211 ? 25.685 5.019 0.712 1.00 7.09 249 PHE A CA 1
ATOM 1470 C C . PHE A 1 211 ? 27.157 4.688 0.982 1.00 7.06 249 PHE A C 1
ATOM 1471 O O . PHE A 1 211 ? 27.838 4.100 0.132 1.00 6.41 249 PHE A O 1
ATOM 1479 N N . LEU A 1 212 ? 27.649 5.058 2.159 1.00 6.18 250 LEU A N 1
ATOM 1480 C CA . LEU A 1 212 ? 29.050 4.815 2.499 1.00 6.30 250 LEU A CA 1
ATOM 1481 C C . LEU A 1 212 ? 29.238 3.353 2.893 1.00 5.81 250 LEU A C 1
ATOM 1482 O O . LEU A 1 212 ? 30.211 2.717 2.461 1.00 6.59 250 LEU A O 1
ATOM 1487 N N . ALA A 1 213 ? 28.345 2.823 3.729 1.00 5.71 251 ALA A N 1
ATOM 1488 C CA . ALA A 1 213 ? 28.381 1.397 4.058 1.00 5.43 251 ALA A CA 1
ATOM 1489 C C . ALA A 1 213 ? 28.437 0.582 2.768 1.00 5.17 251 ALA A C 1
ATOM 1490 O O . ALA A 1 213 ? 29.244 -0.333 2.626 1.00 5.35 251 ALA A O 1
ATOM 1492 N N . ASN A 1 214 ? 27.558 0.907 1.828 1.00 5.26 252 ASN A N 1
ATOM 1493 C CA . ASN A 1 214 ? 27.468 0.150 0.577 1.00 4.88 252 ASN A CA 1
ATOM 1494 C C . ASN A 1 214 ? 28.735 0.338 -0.271 1.00 4.90 252 ASN A C 1
ATOM 1495 O O . ASN A 1 214 ? 29.312 -0.635 -0.757 1.00 5.49 252 ASN A O 1
ATOM 1500 N N . ALA A 1 215 ? 29.226 1.571 -0.382 1.00 5.82 253 ALA A N 1
ATOM 1501 C CA . ALA A 1 215 ? 30.410 1.808 -1.198 1.00 5.70 253 ALA A CA 1
ATOM 1502 C C . ALA A 1 215 ? 31.644 1.059 -0.700 1.00 5.88 253 ALA A C 1
ATOM 1503 O O . ALA A 1 215 ? 32.460 0.546 -1.497 1.00 6.34 253 ALA A O 1
ATOM 1505 N N . LEU A 1 216 ? 31.812 1.009 0.618 1.00 5.62 254 LEU A N 1
ATOM 1506 C CA . LEU A 1 216 ? 33.027 0.422 1.177 1.00 5.90 254 LEU A CA 1
ATOM 1507 C C . LEU A 1 216 ? 33.056 -1.100 1.052 1.00 5.90 254 LEU A C 1
ATOM 1508 O O . LEU A 1 216 ? 34.124 -1.708 1.225 1.00 6.66 254 LEU A O 1
ATOM 1513 N N . THR A 1 217 ? 31.918 -1.730 0.749 1.00 6.07 255 THR A N 1
ATOM 1514 C CA . THR A 1 217 ? 31.942 -3.167 0.482 1.00 6.43 255 THR A CA 1
ATOM 1515 C C . THR A 1 217 ? 32.764 -3.535 -0.761 1.00 6.49 255 THR A C 1
ATOM 1516 O O . THR A 1 217 ? 33.164 -4.686 -0.919 1.00 7.74 255 THR A O 1
ATOM 1520 N N . LYS A 1 218 ? 33.019 -2.581 -1.647 1.00 6.98 256 LYS A N 1
ATOM 1521 C CA . LYS A 1 218 ? 33.855 -2.826 -2.814 1.00 8.04 256 LYS A CA 1
ATOM 1522 C C . LYS A 1 218 ? 35.309 -3.038 -2.404 1.00 7.71 256 LYS A C 1
ATOM 1523 O O . LYS A 1 218 ? 36.076 -3.715 -3.107 1.00 9.51 256 LYS A O 1
ATOM 1529 N N . TYR A 1 219 ? 35.699 -2.439 -1.281 1.00 6.88 257 TYR A N 1
ATOM 1530 C CA . TYR A 1 219 ? 37.111 -2.322 -0.927 1.00 7.04 257 TYR A CA 1
ATOM 1531 C C . TYR A 1 219 ? 37.533 -3.148 0.274 1.00 7.05 257 TYR A C 1
ATOM 1532 O O . TYR A 1 219 ? 38.726 -3.454 0.419 1.00 9.26 257 TYR A O 1
ATOM 1541 N N . MET A 1 220 ? 36.588 -3.482 1.157 1.00 6.50 258 MET A N 1
ATOM 1542 C CA . MET A 1 220 ? 36.908 -4.160 2.421 1.00 7.86 258 MET A CA 1
ATOM 1543 C C . MET A 1 220 ? 35.989 -5.351 2.593 1.00 7.76 258 MET A C 1
ATOM 1544 O O . MET A 1 220 ? 34.776 -5.186 2.742 1.00 8.10 258 MET A O 1
ATOM 1549 N N . ARG A 1 221 ? 36.575 -6.532 2.629 1.00 9.05 259 ARG A N 1
ATOM 1550 C CA . ARG A 1 221 ? 35.798 -7.759 2.724 1.00 10.56 259 ARG A CA 1
ATOM 1551 C C . ARG A 1 221 ? 35.116 -7.927 4.066 1.00 9.88 259 ARG A C 1
ATOM 1552 O O . ARG A 1 221 ? 33.968 -8.390 4.116 1.00 11.14 259 ARG A O 1
ATOM 1560 N N . ASP A 1 222 ? 35.812 -7.601 5.151 1.00 9.94 260 ASP A N 1
ATOM 1561 C CA . ASP A 1 222 ? 35.280 -7.819 6.495 1.00 10.08 260 ASP A CA 1
ATOM 1562 C C . ASP A 1 222 ? 35.921 -6.827 7.451 1.00 9.29 260 ASP A C 1
ATOM 1563 O O . ASP A 1 222 ? 36.768 -7.176 8.285 1.00 10.66 260 ASP A O 1
ATOM 1568 N N . PRO A 1 223 ? 35.562 -5.558 7.295 1.00 8.24 261 PRO A N 1
ATOM 1569 C CA . PRO A 1 223 ? 36.246 -4.518 8.069 1.00 7.86 261 PRO A CA 1
ATOM 1570 C C . PRO A 1 223 ? 35.989 -4.587 9.562 1.00 7.05 261 PRO A C 1
ATOM 1571 O O . PRO A 1 223 ? 34.925 -5.072 9.997 1.00 8.80 261 PRO A O 1
ATOM 1575 N N . THR A 1 224 ? 36.953 -4.083 10.324 1.00 6.70 262 THR A N 1
ATOM 1576 C CA . THR A 1 224 ? 36.774 -3.828 11.740 1.00 6.82 262 THR A CA 1
ATOM 1577 C C . THR A 1 224 ? 36.331 -2.378 11.930 1.00 6.58 262 THR A C 1
ATOM 1578 O O . THR A 1 224 ? 36.930 -1.456 11.368 1.00 7.13 262 THR A O 1
ATOM 1582 N N . PHE A 1 225 ? 35.265 -2.202 12.700 1.00 7.42 263 PHE A N 1
ATOM 1583 C CA . PHE A 1 225 ? 34.701 -0.886 12.988 1.00 7.67 263 PHE A CA 1
ATOM 1584 C C . PHE A 1 225 ? 35.256 -0.352 14.279 1.00 8.45 263 PHE A C 1
ATOM 1585 O O . PHE A 1 225 ? 35.368 -1.093 15.269 1.00 9.51 263 PHE A O 1
ATOM 1593 N N . VAL A 1 226 ? 35.593 0.928 14.269 1.00 7.91 264 VAL A N 1
ATOM 1594 C CA . VAL A 1 226 ? 36.037 1.649 15.450 1.00 8.90 264 VAL A CA 1
ATOM 1595 C C . VAL A 1 226 ? 35.128 2.855 15.656 1.00 8.85 264 VAL A C 1
ATOM 1596 O O . VAL A 1 226 ? 35.017 3.736 14.798 1.00 8.17 264 VAL A O 1
ATOM 1600 N N . ARG A 1 227 ? 34.461 2.871 16.800 1.00 9.48 265 ARG A N 1
ATOM 1601 C CA . ARG A 1 227 ? 33.576 3.948 17.197 1.00 10.26 265 ARG A CA 1
ATOM 1602 C C . ARG A 1 227 ? 33.791 4.227 18.667 1.00 11.10 265 ARG A C 1
ATOM 1603 O O . ARG A 1 227 ? 34.275 3.371 19.406 1.00 12.99 265 ARG A O 1
ATOM 1611 N N . LEU A 1 228 ? 33.406 5.416 19.101 1.00 12.88 266 LEU A N 1
ATOM 1612 C CA . LEU A 1 228 ? 33.490 5.752 20.526 1.00 13.52 266 LEU A CA 1
ATOM 1613 C C . LEU A 1 228 ? 32.253 5.233 21.248 1.00 15.55 266 LEU A C 1
ATOM 1614 O O . LEU A 1 228 ? 31.285 4.837 20.598 1.00 17.52 266 LEU A O 1
ATOM 1619 N N . ALA B 1 24 ? 44.744 -18.541 5.766 1.00 29.49 62 ALA B N 1
ATOM 1620 C CA . ALA B 1 24 ? 46.126 -17.988 5.668 1.00 29.23 62 ALA B CA 1
ATOM 1621 C C . ALA B 1 24 ? 47.147 -18.974 6.225 1.00 29.23 62 ALA B C 1
ATOM 1622 O O . ALA B 1 24 ? 46.790 -20.087 6.625 1.00 29.58 62 ALA B O 1
ATOM 1624 N N . ASP B 1 25 ? 48.418 -18.570 6.225 1.00 28.76 63 ASP B N 1
ATOM 1625 C CA . ASP B 1 25 ? 49.489 -19.346 6.861 1.00 28.34 63 ASP B CA 1
ATOM 1626 C C . ASP B 1 25 ? 50.068 -18.558 8.039 1.00 27.79 63 ASP B C 1
ATOM 1627 O O . ASP B 1 25 ? 49.700 -17.399 8.258 1.00 27.29 63 ASP B O 1
ATOM 1632 N N . PHE B 1 26 ? 50.966 -19.182 8.796 1.00 27.40 64 PHE B N 1
ATOM 1633 C CA . PHE B 1 26 ? 51.556 -18.516 9.963 1.00 27.12 64 PHE B CA 1
ATOM 1634 C C . PHE B 1 26 ? 52.485 -17.373 9.559 1.00 26.84 64 PHE B C 1
ATOM 1635 O O . PHE B 1 26 ? 52.590 -16.385 10.270 1.00 25.89 64 PHE B O 1
ATOM 1643 N N . GLU B 1 27 ? 53.139 -17.490 8.402 1.00 27.15 65 GLU B N 1
ATOM 1644 C CA . GLU B 1 27 ? 54.081 -16.456 7.966 1.00 27.46 65 GLU B CA 1
ATOM 1645 C C . GLU B 1 27 ? 53.369 -15.108 7.791 1.00 27.28 65 GLU B C 1
ATOM 1646 O O . GLU B 1 27 ? 53.953 -14.053 8.042 1.00 26.91 65 GLU B O 1
ATOM 1652 N N . SER B 1 28 ? 52.100 -15.156 7.386 1.00 27.43 66 SER B N 1
ATOM 1653 C CA . SER B 1 28 ? 51.288 -13.949 7.200 1.00 27.61 66 SER B CA 1
ATOM 1654 C C . SER B 1 28 ? 50.944 -13.264 8.523 1.00 27.54 66 SER B C 1
ATOM 1655 O O . SER B 1 28 ? 50.566 -12.093 8.535 1.00 27.59 66 SER B O 1
ATOM 1658 N N . LEU B 1 29 ? 51.057 -13.998 9.631 1.00 27.17 67 LEU B N 1
ATOM 1659 C CA . LEU B 1 29 ? 50.854 -13.417 10.962 1.00 26.91 67 LEU B CA 1
ATOM 1660 C C . LEU B 1 29 ? 52.101 -12.659 11.457 1.00 26.59 67 LEU B C 1
ATOM 1661 O O . LEU B 1 29 ? 52.078 -12.057 12.531 1.00 26.32 67 LEU B O 1
ATOM 1666 N N . LEU B 1 30 ? 53.180 -12.693 10.670 1.00 25.99 68 LEU B N 1
ATOM 1667 C CA . LEU B 1 30 ? 54.375 -11.870 10.900 1.00 25.58 68 LEU B CA 1
ATOM 1668 C C . LEU B 1 30 ? 55.108 -12.203 12.197 1.00 24.97 68 LEU B C 1
ATOM 1669 O O . LEU B 1 30 ? 55.735 -11.343 12.819 1.00 24.84 68 LEU B O 1
ATOM 1674 N N . LEU B 1 31 ? 55.047 -13.473 12.566 1.00 24.21 69 LEU B N 1
ATOM 1675 C CA . LEU B 1 31 ? 55.794 -13.987 13.702 1.00 23.46 69 LEU B CA 1
ATOM 1676 C C . LEU B 1 31 ? 57.286 -14.015 13.375 1.00 23.02 69 LEU B C 1
ATOM 1677 O O . LEU B 1 31 ? 57.677 -14.021 12.201 1.00 22.92 69 LEU B O 1
ATOM 1682 N N . SER B 1 32 ? 58.121 -14.025 14.409 1.00 22.15 70 SER B N 1
ATOM 1683 C CA . SER B 1 32 ? 59.565 -14.131 14.242 1.00 22.24 70 SER B CA 1
ATOM 1684 C C . SER B 1 32 ? 59.932 -15.484 13.634 1.00 21.66 70 SER B C 1
ATOM 1685 O O . SER B 1 32 ? 59.185 -16.464 13.761 1.00 20.87 70 SER B O 1
ATOM 1688 N N . ARG B 1 33 ? 61.067 -15.523 12.939 1.00 21.44 71 ARG B N 1
ATOM 1689 C CA . ARG B 1 33 ? 61.526 -16.747 12.286 1.00 21.65 71 ARG B CA 1
ATOM 1690 C C . ARG B 1 33 ? 61.619 -17.956 13.245 1.00 21.03 71 ARG B C 1
ATOM 1691 O O . ARG B 1 33 ? 61.120 -19.032 12.910 1.00 20.80 71 ARG B O 1
ATOM 1699 N N . PRO B 1 34 ? 62.223 -17.782 14.439 1.00 21.39 72 PRO B N 1
ATOM 1700 C CA . PRO B 1 34 ? 62.280 -18.922 15.365 1.00 21.18 72 PRO B CA 1
ATOM 1701 C C . PRO B 1 34 ? 60.911 -19.503 15.736 1.00 20.64 72 PRO B C 1
ATOM 1702 O O . PRO B 1 34 ? 60.782 -20.719 15.872 1.00 20.34 72 PRO B O 1
ATOM 1706 N N . VAL B 1 35 ? 59.901 -18.647 15.872 1.00 20.48 73 VAL B N 1
ATOM 1707 C CA . VAL B 1 35 ? 58.555 -19.113 16.204 1.00 20.57 73 VAL B CA 1
ATOM 1708 C C . VAL B 1 35 ? 57.894 -19.787 14.996 1.00 20.19 73 VAL B C 1
ATOM 1709 O O . VAL B 1 35 ? 57.278 -20.846 15.133 1.00 20.43 73 VAL B O 1
ATOM 1713 N N . LEU B 1 36 ? 58.033 -19.191 13.812 1.00 21.02 74 LEU B N 1
ATOM 1714 C CA . LEU B 1 36 ? 57.522 -19.809 12.581 1.00 21.34 74 LEU B CA 1
ATOM 1715 C C . LEU B 1 36 ? 58.073 -21.224 12.367 1.00 21.34 74 LEU B C 1
ATOM 1716 O O . LEU B 1 36 ? 57.324 -22.162 12.074 1.00 21.52 74 LEU B O 1
ATOM 1721 N N . GLU B 1 37 ? 59.380 -21.373 12.528 1.00 21.47 75 GLU B N 1
ATOM 1722 C CA . GLU B 1 37 ? 60.040 -22.668 12.335 1.00 22.03 75 GLU B CA 1
ATOM 1723 C C . GLU B 1 37 ? 59.653 -23.678 13.418 1.00 21.64 75 GLU B C 1
ATOM 1724 O O . GLU B 1 37 ? 59.458 -24.859 13.136 1.00 21.78 75 GLU B O 1
ATOM 1730 N N . GLY B 1 38 ? 59.523 -23.202 14.653 1.00 21.47 76 GLY B N 1
ATOM 1731 C CA . GLY B 1 38 ? 59.070 -24.037 15.770 1.00 21.61 76 GLY B CA 1
ATOM 1732 C C . GLY B 1 38 ? 57.665 -24.560 15.573 1.00 21.44 76 GLY B C 1
ATOM 1733 O O . GLY B 1 38 ? 57.396 -25.730 15.836 1.00 21.41 76 GLY B O 1
ATOM 1734 N N . LEU B 1 39 ? 56.759 -23.693 15.114 1.00 21.22 77 LEU B N 1
ATOM 1735 C CA . LEU B 1 39 ? 55.389 -24.109 14.812 1.00 21.89 77 LEU B CA 1
ATOM 1736 C C . LEU B 1 39 ? 55.402 -25.241 13.780 1.00 22.17 77 LEU B C 1
ATOM 1737 O O . LEU B 1 39 ? 54.752 -26.274 13.969 1.00 22.95 77 LEU B O 1
ATOM 1742 N N . ARG B 1 40 ? 56.146 -25.039 12.694 1.00 22.91 78 ARG B N 1
ATOM 1743 C CA . ARG B 1 40 ? 56.289 -26.054 11.651 1.00 23.55 78 ARG B CA 1
ATOM 1744 C C . ARG B 1 40 ? 56.848 -27.369 12.186 1.00 23.72 78 ARG B C 1
ATOM 1745 O O . ARG B 1 40 ? 56.304 -28.438 11.902 1.00 23.93 78 ARG B O 1
ATOM 1753 N N . ALA B 1 41 ? 57.924 -27.276 12.965 1.00 24.21 79 ALA B N 1
ATOM 1754 C CA . ALA B 1 41 ? 58.552 -28.449 13.592 1.00 24.65 79 ALA B CA 1
ATOM 1755 C C . ALA B 1 41 ? 57.610 -29.189 14.541 1.00 25.05 79 ALA B C 1
ATOM 1756 O O . ALA B 1 41 ? 57.618 -30.421 14.599 1.00 25.28 79 ALA B O 1
ATOM 1758 N N . ALA B 1 42 ? 56.798 -28.436 15.277 1.00 25.26 80 ALA B N 1
ATOM 1759 C CA . ALA B 1 42 ? 55.844 -29.007 16.230 1.00 25.47 80 ALA B CA 1
ATOM 1760 C C . ALA B 1 42 ? 54.592 -29.580 15.553 1.00 25.67 80 ALA B C 1
ATOM 1761 O O . ALA B 1 42 ? 53.705 -30.095 16.232 1.00 26.00 80 ALA B O 1
ATOM 1763 N N . GLY B 1 43 ? 54.511 -29.471 14.225 1.00 25.65 81 GLY B N 1
ATOM 1764 C CA . GLY B 1 43 ? 53.374 -29.990 13.469 1.00 25.75 81 GLY B CA 1
ATOM 1765 C C . GLY B 1 43 ? 52.229 -29.006 13.279 1.00 26.00 81 GLY B C 1
ATOM 1766 O O . GLY B 1 43 ? 51.126 -29.411 12.901 1.00 26.41 81 GLY B O 1
ATOM 1767 N N . PHE B 1 44 ? 52.489 -27.723 13.540 1.00 25.91 82 PHE B N 1
ATOM 1768 C CA . PHE B 1 44 ? 51.501 -26.647 13.344 1.00 25.62 82 PHE B CA 1
ATOM 1769 C C . PHE B 1 44 ? 51.660 -26.055 11.947 1.00 25.48 82 PHE B C 1
ATOM 1770 O O . PHE B 1 44 ? 52.444 -25.124 11.741 1.00 25.66 82 PHE B O 1
ATOM 1778 N N . GLU B 1 45 ? 50.903 -26.592 10.996 1.00 24.80 83 GLU B N 1
ATOM 1779 C CA . GLU B 1 45 ? 51.072 -26.256 9.584 1.00 24.35 83 GLU B CA 1
ATOM 1780 C C . GLU B 1 45 ? 50.397 -24.942 9.200 1.00 23.75 83 GLU B C 1
ATOM 1781 O O . GLU B 1 45 ? 51.017 -24.075 8.579 1.00 24.12 83 GLU B O 1
ATOM 1787 N N . ARG B 1 46 ? 49.123 -24.804 9.558 1.00 22.55 84 ARG B N 1
ATOM 1788 C CA . ARG B 1 46 ? 48.363 -23.603 9.235 1.00 21.70 84 ARG B CA 1
ATOM 1789 C C . ARG B 1 46 ? 47.530 -23.186 10.434 1.00 20.83 84 ARG B C 1
ATOM 1790 O O . ARG B 1 46 ? 47.046 -24.038 11.172 1.00 19.97 84 ARG B O 1
ATOM 1798 N N . PRO B 1 47 ? 47.361 -21.872 10.624 1.00 19.84 85 PRO B N 1
ATOM 1799 C CA . PRO B 1 47 ? 46.599 -21.394 11.778 1.00 19.30 85 PRO B CA 1
ATOM 1800 C C . PRO B 1 47 ? 45.111 -21.746 11.730 1.00 18.83 85 PRO B C 1
ATOM 1801 O O . PRO B 1 47 ? 44.498 -21.734 10.657 1.00 19.14 85 PRO B O 1
ATOM 1805 N N . SER B 1 48 ? 44.542 -22.050 12.894 1.00 17.75 86 SER B N 1
ATOM 1806 C CA . SER B 1 48 ? 43.118 -22.285 13.019 1.00 17.19 86 SER B CA 1
ATOM 1807 C C . SER B 1 48 ? 42.387 -20.937 12.957 1.00 16.81 86 SER B C 1
ATOM 1808 O O . SER B 1 48 ? 43.015 -19.875 13.065 1.00 16.02 86 SER B O 1
ATOM 1811 N N . PRO B 1 49 ? 41.066 -20.964 12.747 1.00 16.84 87 PRO B N 1
ATOM 1812 C CA . PRO B 1 49 ? 40.330 -19.702 12.719 1.00 16.45 87 PRO B CA 1
ATOM 1813 C C . PRO B 1 49 ? 40.573 -18.765 13.927 1.00 15.90 87 PRO B C 1
ATOM 1814 O O . PRO B 1 49 ? 40.782 -17.568 13.738 1.00 16.09 87 PRO B O 1
ATOM 1818 N N . VAL B 1 50 ? 40.591 -19.303 15.146 1.00 15.64 88 VAL B N 1
ATOM 1819 C CA . VAL B 1 50 ? 40.811 -18.462 16.327 1.00 15.51 88 VAL B CA 1
ATOM 1820 C C . VAL B 1 50 ? 42.246 -17.926 16.370 1.00 14.90 88 VAL B C 1
ATOM 1821 O O . VAL B 1 50 ? 42.490 -16.826 16.868 1.00 14.82 88 VAL B O 1
ATOM 1825 N N . GLN B 1 51 ? 43.203 -18.709 15.865 1.00 13.78 89 GLN B N 1
ATOM 1826 C CA . GLN B 1 51 ? 44.594 -18.266 15.775 1.00 13.99 89 GLN B CA 1
ATOM 1827 C C . GLN B 1 51 ? 44.802 -17.126 14.769 1.00 13.93 89 GLN B C 1
ATOM 1828 O O . GLN B 1 51 ? 45.550 -16.182 15.036 1.00 13.49 89 GLN B O 1
ATOM 1834 N N . LEU B 1 52 ? 44.145 -17.214 13.610 1.00 14.51 90 LEU B N 1
ATOM 1835 C CA . LEU B 1 52 ? 44.225 -16.148 12.615 1.00 14.90 90 LEU B CA 1
ATOM 1836 C C . LEU B 1 52 ? 43.766 -14.813 13.194 1.00 14.49 90 LEU B C 1
ATOM 1837 O O . LEU B 1 52 ? 44.379 -13.775 12.922 1.00 14.68 90 LEU B O 1
ATOM 1842 N N . LYS B 1 53 ? 42.724 -14.845 14.029 1.00 14.11 91 LYS B N 1
ATOM 1843 C CA . LYS B 1 53 ? 42.203 -13.614 14.638 1.00 14.55 91 LYS B CA 1
ATOM 1844 C C . LYS B 1 53 ? 43.056 -13.144 15.817 1.00 13.61 91 LYS B C 1
ATOM 1845 O O . LYS B 1 53 ? 43.456 -11.986 15.899 1.00 13.34 91 LYS B O 1
ATOM 1851 N N . ALA B 1 54 ? 43.339 -14.062 16.740 1.00 12.99 92 ALA B N 1
ATOM 1852 C CA . ALA B 1 54 ? 43.882 -13.667 18.042 1.00 12.65 92 ALA B CA 1
ATOM 1853 C C . ALA B 1 54 ? 45.365 -13.384 18.039 1.00 12.74 92 ALA B C 1
ATOM 1854 O O . ALA B 1 54 ? 45.832 -12.522 18.778 1.00 12.16 92 ALA B O 1
ATOM 1856 N N . ILE B 1 55 ? 46.127 -14.108 17.218 1.00 13.25 93 ILE B N 1
ATOM 1857 C CA . ILE B 1 55 ? 47.571 -13.954 17.270 1.00 13.67 93 ILE B CA 1
ATOM 1858 C C . ILE B 1 55 ? 48.006 -12.513 16.896 1.00 13.53 93 ILE B C 1
ATOM 1859 O O . ILE B 1 55 ? 48.755 -11.884 17.637 1.00 14.14 93 ILE B O 1
ATOM 1864 N N . PRO B 1 56 ? 47.528 -11.965 15.764 1.00 14.08 94 PRO B N 1
ATOM 1865 C CA . PRO B 1 56 ? 47.869 -10.566 15.471 1.00 13.81 94 PRO B CA 1
ATOM 1866 C C . PRO B 1 56 ? 47.439 -9.527 16.541 1.00 13.34 94 PRO B C 1
ATOM 1867 O O . PRO B 1 56 ? 48.204 -8.622 16.898 1.00 13.40 94 PRO B O 1
ATOM 1871 N N . LEU B 1 57 ? 46.239 -9.685 17.077 1.00 12.65 95 LEU B N 1
ATOM 1872 C CA . LEU B 1 57 ? 45.756 -8.800 18.134 1.00 12.66 95 LEU B CA 1
ATOM 1873 C C . LEU B 1 57 ? 46.670 -8.867 19.363 1.00 12.34 95 LEU B C 1
ATOM 1874 O O . LEU B 1 57 ? 47.023 -7.858 19.974 1.00 13.02 95 LEU B O 1
ATOM 1879 N N . GLY B 1 58 ? 47.108 -10.075 19.699 1.00 11.88 96 GLY B N 1
ATOM 1880 C CA . GLY B 1 58 ? 48.021 -10.274 20.822 1.00 12.22 96 GLY B CA 1
ATOM 1881 C C . GLY B 1 58 ? 49.387 -9.684 20.578 1.00 12.22 96 GLY B C 1
ATOM 1882 O O . GLY B 1 58 ? 49.946 -9.031 21.444 1.00 12.29 96 GLY B O 1
ATOM 1883 N N . ARG B 1 59 ? 49.937 -9.898 19.382 1.00 12.42 97 ARG B N 1
ATOM 1884 C CA . ARG B 1 59 ? 51.220 -9.308 19.036 1.00 13.10 97 ARG B CA 1
ATOM 1885 C C . ARG B 1 59 ? 51.190 -7.783 19.152 1.00 12.66 97 ARG B C 1
ATOM 1886 O O . ARG B 1 59 ? 52.211 -7.165 19.464 1.00 13.62 97 ARG B O 1
ATOM 1894 N N . CYS B 1 60 ? 50.034 -7.166 18.866 1.00 11.70 98 CYS B N 1
ATOM 1895 C CA A CYS B 1 60 ? 49.934 -5.715 18.908 0.50 11.12 98 CYS B CA 1
ATOM 1896 C CA B CYS B 1 60 ? 49.884 -5.710 18.893 0.50 11.76 98 CYS B CA 1
ATOM 1897 C C . CYS B 1 60 ? 49.608 -5.167 20.308 1.00 10.71 98 CYS B C 1
ATOM 1898 O O . CYS B 1 60 ? 49.357 -3.976 20.483 1.00 10.26 98 CYS B O 1
ATOM 1903 N N . GLY B 1 61 ? 49.666 -6.042 21.319 1.00 10.42 99 GLY B N 1
ATOM 1904 C CA . GLY B 1 61 ? 49.675 -5.641 22.722 1.00 10.91 99 GLY B CA 1
ATOM 1905 C C . GLY B 1 61 ? 48.349 -5.449 23.421 1.00 10.60 99 GLY B C 1
ATOM 1906 O O . GLY B 1 61 ? 48.320 -4.995 24.565 1.00 12.02 99 GLY B O 1
ATOM 1907 N N . LEU B 1 62 ? 47.259 -5.791 22.752 1.00 10.76 100 LEU B N 1
ATOM 1908 C CA . LEU B 1 62 ? 45.926 -5.644 23.328 1.00 10.44 100 LEU B CA 1
ATOM 1909 C C . LEU B 1 62 ? 45.650 -6.678 24.419 1.00 10.38 100 LEU B C 1
ATOM 1910 O O . LEU B 1 62 ? 46.064 -7.838 24.298 1.00 11.48 100 LEU B O 1
ATOM 1915 N N . ASP B 1 63 ? 44.941 -6.276 25.464 1.00 10.01 101 ASP B N 1
ATOM 1916 C CA . ASP B 1 63 ? 44.363 -7.260 26.387 1.00 9.43 101 ASP B CA 1
ATOM 1917 C C . ASP B 1 63 ? 43.288 -8.038 25.629 1.00 9.37 101 ASP B C 1
ATOM 1918 O O . ASP B 1 63 ? 42.427 -7.428 24.968 1.00 10.05 101 ASP B O 1
ATOM 1923 N N . LEU B 1 64 ? 43.344 -9.367 25.706 1.00 9.55 102 LEU B N 1
ATOM 1924 C CA . LEU B 1 64 ? 42.403 -10.227 24.983 1.00 9.31 102 LEU B CA 1
ATOM 1925 C C . LEU B 1 64 ? 41.605 -11.122 25.911 1.00 9.22 102 LEU B C 1
ATOM 1926 O O . LEU B 1 64 ? 42.159 -11.675 26.873 1.00 9.64 102 LEU B O 1
ATOM 1931 N N . ILE B 1 65 ? 40.322 -11.267 25.595 1.00 9.05 103 ILE B N 1
ATOM 1932 C CA . ILE B 1 65 ? 39.477 -12.339 26.113 1.00 9.41 103 ILE B CA 1
ATOM 1933 C C . ILE B 1 65 ? 39.106 -13.189 24.919 1.00 9.41 103 ILE B C 1
ATOM 1934 O O . ILE B 1 65 ? 38.391 -12.709 24.032 1.00 10.02 103 ILE B O 1
ATOM 1939 N N . VAL B 1 66 ? 39.633 -14.411 24.869 1.00 9.44 104 VAL B N 1
ATOM 1940 C CA . VAL B 1 66 ? 39.374 -15.316 23.775 1.00 10.58 104 VAL B CA 1
ATOM 1941 C C . VAL B 1 66 ? 38.397 -16.358 24.291 1.00 10.96 104 VAL B C 1
ATOM 1942 O O . VAL B 1 66 ? 38.761 -17.159 25.165 1.00 11.77 104 VAL B O 1
ATOM 1946 N N . GLN B 1 67 ? 37.152 -16.320 23.803 1.00 11.07 105 GLN B N 1
ATOM 1947 C CA . GLN B 1 67 ? 36.116 -17.271 24.219 1.00 11.45 105 GLN B CA 1
ATOM 1948 C C . GLN B 1 67 ? 35.773 -18.177 23.051 1.00 12.01 105 GLN B C 1
ATOM 1949 O O . GLN B 1 67 ? 35.216 -17.728 22.046 1.00 12.36 105 GLN B O 1
ATOM 1955 N N . ALA B 1 68 ? 36.126 -19.452 23.161 1.00 11.98 106 ALA B N 1
ATOM 1956 C CA . ALA B 1 68 ? 35.818 -20.416 22.115 1.00 12.82 106 ALA B CA 1
ATOM 1957 C C . ALA B 1 68 ? 35.910 -21.812 22.700 1.00 13.45 106 ALA B C 1
ATOM 1958 O O . ALA B 1 68 ? 36.619 -22.034 23.673 1.00 12.96 106 ALA B O 1
ATOM 1960 N N . LYS B 1 69 ? 35.214 -22.751 22.068 1.00 14.50 107 LYS B N 1
ATOM 1961 C CA . LYS B 1 69 ? 35.050 -24.081 22.612 1.00 15.92 107 LYS B CA 1
ATOM 1962 C C . LYS B 1 69 ? 36.379 -24.809 22.689 1.00 15.34 107 LYS B C 1
ATOM 1963 O O . LYS B 1 69 ? 37.376 -24.435 22.058 1.00 14.13 107 LYS B O 1
ATOM 1969 N N . SER B 1 70 ? 36.391 -25.868 23.480 1.00 15.89 108 SER B N 1
ATOM 1970 C CA . SER B 1 70 ? 37.583 -26.689 23.596 1.00 16.61 108 SER B CA 1
ATOM 1971 C C . SER B 1 70 ? 38.008 -27.206 22.219 1.00 16.22 108 SER B C 1
ATOM 1972 O O . SER B 1 70 ? 37.170 -27.533 21.387 1.00 16.52 108 SER B O 1
ATOM 1975 N N . GLY B 1 71 ? 39.315 -27.245 21.987 1.00 16.07 109 GLY B N 1
ATOM 1976 C CA . GLY B 1 71 ? 39.868 -27.793 20.756 1.00 15.78 109 GLY B CA 1
ATOM 1977 C C . GLY B 1 71 ? 40.024 -26.828 19.597 1.00 15.53 109 GLY B C 1
ATOM 1978 O O . GLY B 1 71 ? 40.427 -27.231 18.513 1.00 16.94 109 GLY B O 1
ATOM 1979 N N . THR B 1 72 ? 39.726 -25.544 19.819 1.00 14.90 110 THR B N 1
ATOM 1980 C CA . THR B 1 72 ? 39.823 -24.541 18.757 1.00 14.68 110 THR B CA 1
ATOM 1981 C C . THR B 1 72 ? 41.237 -23.985 18.561 1.00 14.28 110 THR B C 1
ATOM 1982 O O . THR B 1 72 ? 41.509 -23.337 17.553 1.00 15.37 110 THR B O 1
ATOM 1986 N N . GLY B 1 73 ? 42.137 -24.229 19.510 1.00 13.35 111 GLY B N 1
ATOM 1987 C CA . GLY B 1 73 ? 43.526 -23.812 19.392 1.00 12.77 111 GLY B CA 1
ATOM 1988 C C . GLY B 1 73 ? 43.931 -22.667 20.319 1.00 11.56 111 GLY B C 1
ATOM 1989 O O . GLY B 1 73 ? 44.924 -21.993 20.070 1.00 11.83 111 GLY B O 1
ATOM 1990 N N . LYS B 1 74 ? 43.199 -22.469 21.420 1.00 11.30 112 LYS B N 1
ATOM 1991 C CA . LYS B 1 74 ? 43.460 -21.342 22.314 1.00 11.65 112 LYS B CA 1
ATOM 1992 C C . LYS B 1 74 ? 44.794 -21.443 23.062 1.00 11.49 112 LYS B C 1
ATOM 1993 O O . LYS B 1 74 ? 45.483 -20.449 23.263 1.00 10.91 112 LYS B O 1
ATOM 1999 N N . THR B 1 75 ? 45.158 -22.649 23.482 1.00 11.89 113 THR B N 1
ATOM 2000 C CA . THR B 1 75 ? 46.446 -22.859 24.162 1.00 12.40 113 THR B CA 1
ATOM 2001 C C . THR B 1 75 ? 47.608 -22.493 23.225 1.00 12.33 113 THR B C 1
ATOM 2002 O O . THR B 1 75 ? 48.565 -21.818 23.624 1.00 11.57 113 THR B O 1
ATOM 2006 N N . CYS B 1 76 ? 47.518 -22.926 21.971 1.00 12.52 114 CYS B N 1
ATOM 2007 C CA A CYS B 1 76 ? 48.499 -22.531 20.951 0.60 12.95 114 CYS B CA 1
ATOM 2008 C CA B CYS B 1 76 ? 48.532 -22.546 21.011 0.40 13.30 114 CYS B CA 1
ATOM 2009 C C . CYS B 1 76 ? 48.516 -21.025 20.726 1.00 13.06 114 CYS B C 1
ATOM 2010 O O . CYS B 1 76 ? 49.573 -20.434 20.545 1.00 14.32 114 CYS B O 1
ATOM 2015 N N . VAL B 1 77 ? 47.340 -20.390 20.735 1.00 12.61 115 VAL B N 1
ATOM 2016 C CA . VAL B 1 77 ? 47.266 -18.921 20.595 1.00 12.62 115 VAL B CA 1
ATOM 2017 C C . VAL B 1 77 ? 48.142 -18.228 21.633 1.00 11.55 115 VAL B C 1
ATOM 2018 O O . VAL B 1 77 ? 49.001 -17.431 21.297 1.00 11.57 115 VAL B O 1
ATOM 2022 N N . PHE B 1 78 ? 47.919 -18.509 22.923 1.00 10.71 116 PHE B N 1
ATOM 2023 C CA . PHE B 1 78 ? 48.653 -17.751 23.915 1.00 10.58 116 PHE B CA 1
ATOM 2024 C C . PHE B 1 78 ? 50.119 -18.176 23.993 1.00 10.69 116 PHE B C 1
ATOM 2025 O O . PHE B 1 78 ? 50.976 -17.372 24.295 1.00 11.04 116 PHE B O 1
ATOM 2033 N N . SER B 1 79 ? 50.400 -19.439 23.671 1.00 10.69 117 SER B N 1
ATOM 2034 C CA . SER B 1 79 ? 51.767 -19.941 23.687 1.00 10.83 117 SER B CA 1
ATOM 2035 C C . SER B 1 79 ? 52.591 -19.272 22.595 1.00 11.09 117 SER B C 1
ATOM 2036 O O . SER B 1 79 ? 53.734 -18.898 22.806 1.00 11.02 117 SER B O 1
ATOM 2039 N N . THR B 1 80 ? 51.966 -19.073 21.442 1.00 11.73 118 THR B N 1
ATOM 2040 C CA . THR B 1 80 ? 52.629 -18.451 20.316 1.00 12.00 118 THR B CA 1
ATOM 2041 C C . THR B 1 80 ? 52.832 -16.954 20.559 1.00 12.04 118 THR B C 1
ATOM 2042 O O . THR B 1 80 ? 53.912 -16.412 20.308 1.00 12.92 118 THR B O 1
ATOM 2046 N N . ILE B 1 81 ? 51.805 -16.277 21.078 1.00 12.10 119 ILE B N 1
ATOM 2047 C CA . ILE B 1 81 ? 51.942 -14.861 21.447 1.00 12.05 119 ILE B CA 1
ATOM 2048 C C . ILE B 1 81 ? 53.057 -14.699 22.481 1.00 11.95 119 ILE B C 1
ATOM 2049 O O . ILE B 1 81 ? 53.911 -13.833 22.369 1.00 12.69 119 ILE B O 1
ATOM 2054 N N . ALA B 1 82 ? 53.066 -15.569 23.486 1.00 11.54 120 ALA B N 1
ATOM 2055 C CA . ALA B 1 82 ? 54.099 -15.519 24.523 1.00 11.74 120 ALA B CA 1
ATOM 2056 C C . ALA B 1 82 ? 55.523 -15.670 23.947 1.00 11.86 120 ALA B C 1
ATOM 2057 O O . ALA B 1 82 ? 56.386 -14.824 24.182 1.00 12.21 120 ALA B O 1
ATOM 2059 N N . LEU B 1 83 ? 55.765 -16.734 23.193 1.00 12.09 121 LEU B N 1
ATOM 2060 C CA . LEU B 1 83 ? 57.104 -16.974 22.636 1.00 12.59 121 LEU B CA 1
ATOM 2061 C C . LEU B 1 83 ? 57.553 -15.853 21.695 1.00 13.41 121 LEU B C 1
ATOM 2062 O O . LEU B 1 83 ? 58.717 -15.441 21.718 1.00 14.25 121 LEU B O 1
ATOM 2067 N N . ASP B 1 84 ? 56.631 -15.340 20.890 1.00 14.03 122 ASP B N 1
ATOM 2068 C CA . ASP B 1 84 ? 56.995 -14.295 19.933 1.00 14.62 122 ASP B CA 1
ATOM 2069 C C . ASP B 1 84 ? 57.350 -12.989 20.644 1.00 15.02 122 ASP B C 1
ATOM 2070 O O . ASP B 1 84 ? 58.119 -12.183 20.122 1.00 16.25 122 ASP B O 1
ATOM 2075 N N . SER B 1 85 ? 56.799 -12.796 21.846 1.00 15.05 123 SER B N 1
ATOM 2076 C CA . SER B 1 85 ? 57.046 -11.597 22.650 1.00 15.59 123 SER B CA 1
ATOM 2077 C C . SER B 1 85 ? 58.313 -11.642 23.489 1.00 15.88 123 SER B C 1
ATOM 2078 O O . SER B 1 85 ? 58.744 -10.617 24.023 1.00 16.36 123 SER B O 1
ATOM 2081 N N . LEU B 1 86 ? 58.900 -12.826 23.626 1.00 16.56 124 LEU B N 1
ATOM 2082 C CA . LEU B 1 86 ? 59.993 -13.034 24.554 1.00 17.13 124 LEU B CA 1
ATOM 2083 C C . LEU B 1 86 ? 61.285 -12.404 24.049 1.00 17.63 124 LEU B C 1
ATOM 2084 O O . LEU B 1 86 ? 61.597 -12.488 22.860 1.00 18.47 124 LEU B O 1
ATOM 2089 N N . VAL B 1 87 ? 62.027 -11.795 24.967 1.00 17.94 125 VAL B N 1
ATOM 2090 C CA . VAL B 1 87 ? 63.391 -11.332 24.706 1.00 18.55 125 VAL B CA 1
ATOM 2091 C C . VAL B 1 87 ? 64.334 -12.369 25.327 1.00 18.70 125 VAL B C 1
ATOM 2092 O O . VAL B 1 87 ? 64.572 -12.367 26.542 1.00 18.11 125 VAL B O 1
ATOM 2096 N N . LEU B 1 88 ? 64.845 -13.275 24.493 1.00 19.15 126 LEU B N 1
ATOM 2097 C CA . LEU B 1 88 ? 65.600 -14.434 24.979 1.00 19.84 126 LEU B CA 1
ATOM 2098 C C . LEU B 1 88 ? 66.847 -14.036 25.750 1.00 20.16 126 LEU B C 1
ATOM 2099 O O . LEU B 1 88 ? 67.237 -14.708 26.707 1.00 19.35 126 LEU B O 1
ATOM 2104 N N . GLU B 1 89 ? 67.483 -12.953 25.303 1.00 21.09 127 GLU B N 1
ATOM 2105 C CA . GLU B 1 89 ? 68.740 -12.483 25.877 1.00 21.83 127 GLU B CA 1
ATOM 2106 C C . GLU B 1 89 ? 68.562 -11.878 27.268 1.00 22.11 127 GLU B C 1
ATOM 2107 O O . GLU B 1 89 ? 69.522 -11.788 28.029 1.00 22.21 127 GLU B O 1
ATOM 2113 N N . ASN B 1 90 ? 67.334 -11.476 27.604 1.00 22.11 128 ASN B N 1
ATOM 2114 C CA . ASN B 1 90 ? 66.996 -11.045 28.961 1.00 21.87 128 ASN B CA 1
ATOM 2115 C C . ASN B 1 90 ? 66.566 -12.274 29.755 1.00 21.52 128 ASN B C 1
ATOM 2116 O O . ASN B 1 90 ? 65.513 -12.855 29.493 1.00 20.91 128 ASN B O 1
ATOM 2121 N N . LEU B 1 91 ? 67.381 -12.644 30.737 1.00 21.34 129 LEU B N 1
ATOM 2122 C CA . LEU B 1 91 ? 67.186 -13.890 31.470 1.00 21.28 129 LEU B CA 1
ATOM 2123 C C . LEU B 1 91 ? 66.102 -13.807 32.552 1.00 21.06 129 LEU B C 1
ATOM 2124 O O . LEU B 1 91 ? 65.742 -14.827 33.139 1.00 22.02 129 LEU B O 1
ATOM 2129 N N . SER B 1 92 ? 65.573 -12.611 32.804 1.00 20.35 130 SER B N 1
ATOM 2130 C CA . SER B 1 92 ? 64.516 -12.427 33.810 1.00 19.57 130 SER B CA 1
ATOM 2131 C C . SER B 1 92 ? 63.173 -13.006 33.369 1.00 18.26 130 SER B C 1
ATOM 2132 O O . SER B 1 92 ? 62.903 -13.153 32.176 1.00 17.76 130 SER B O 1
ATOM 2135 N N . THR B 1 93 ? 62.321 -13.309 34.351 1.00 16.80 131 THR B N 1
ATOM 2136 C CA . THR B 1 93 ? 60.993 -13.839 34.088 1.00 15.71 131 THR B CA 1
ATOM 2137 C C . THR B 1 93 ? 60.081 -12.756 33.505 1.00 14.75 131 THR B C 1
ATOM 2138 O O . THR B 1 93 ? 59.779 -11.763 34.166 1.00 15.45 131 THR B O 1
ATOM 2142 N N . GLN B 1 94 ? 59.653 -12.974 32.265 1.00 13.22 132 GLN B N 1
ATOM 2143 C CA . GLN B 1 94 ? 58.885 -11.975 31.494 1.00 12.53 132 GLN B CA 1
ATOM 2144 C C . GLN B 1 94 ? 57.403 -12.325 31.353 1.00 11.29 132 GLN B C 1
ATOM 2145 O O . GLN B 1 94 ? 56.583 -11.453 31.059 1.00 11.67 132 GLN B O 1
ATOM 2151 N N . ILE B 1 95 ? 57.069 -13.602 31.546 1.00 11.07 133 ILE B N 1
ATOM 2152 C CA . ILE B 1 95 ? 55.741 -14.116 31.246 1.00 10.63 133 ILE B CA 1
ATOM 2153 C C . ILE B 1 95 ? 55.302 -15.052 32.365 1.00 9.65 133 ILE B C 1
ATOM 2154 O O . ILE B 1 95 ? 56.083 -15.899 32.790 1.00 9.84 133 ILE B O 1
ATOM 2159 N N . LEU B 1 96 ? 54.076 -14.852 32.846 1.00 9.12 134 LEU B N 1
ATOM 2160 C CA . LEU B 1 96 ? 53.476 -15.678 33.895 1.00 8.71 134 LEU B CA 1
ATOM 2161 C C . LEU B 1 96 ? 52.153 -16.233 33.404 1.00 8.14 134 LEU B C 1
ATOM 2162 O O . LEU B 1 96 ? 51.289 -15.475 32.968 1.00 9.15 134 LEU B O 1
ATOM 2167 N N . ILE B 1 97 ? 52.014 -17.562 33.474 1.00 7.96 135 ILE B N 1
ATOM 2168 C CA . ILE B 1 97 ? 50.844 -18.241 32.974 1.00 7.99 135 ILE B CA 1
ATOM 2169 C C . ILE B 1 97 ? 50.238 -19.096 34.081 1.00 7.48 135 ILE B C 1
ATOM 2170 O O . ILE B 1 97 ? 50.946 -19.898 34.688 1.00 7.87 135 ILE B O 1
ATOM 2175 N N . LEU B 1 98 ? 48.941 -18.914 34.338 1.00 7.01 136 LEU B N 1
ATOM 2176 C CA . LEU B 1 98 ? 48.240 -19.669 35.371 1.00 7.26 136 LEU B CA 1
ATOM 2177 C C . LEU B 1 98 ? 47.311 -20.702 34.750 1.00 7.13 136 LEU B C 1
ATOM 2178 O O . LEU B 1 98 ? 46.642 -20.433 33.747 1.00 7.84 136 LEU B O 1
ATOM 2183 N N . ALA B 1 99 ? 47.263 -21.879 35.378 1.00 7.80 137 ALA B N 1
ATOM 2184 C CA . ALA B 1 99 ? 46.390 -22.973 34.985 1.00 8.32 137 ALA B CA 1
ATOM 2185 C C . ALA B 1 99 ? 45.650 -23.484 36.229 1.00 7.94 137 ALA B C 1
ATOM 2186 O O . ALA B 1 99 ? 46.168 -23.406 37.333 1.00 8.41 137 ALA B O 1
ATOM 2188 N N . PRO B 1 100 ? 44.427 -23.998 36.051 1.00 8.26 138 PRO B N 1
ATOM 2189 C CA . PRO B 1 100 ? 43.631 -24.445 37.197 1.00 9.17 138 PRO B CA 1
ATOM 2190 C C . PRO B 1 100 ? 44.000 -25.797 37.771 1.00 9.43 138 PRO B C 1
ATOM 2191 O O . PRO B 1 100 ? 43.584 -26.090 38.896 1.00 11.05 138 PRO B O 1
ATOM 2195 N N . THR B 1 101 ? 44.750 -26.609 37.025 1.00 8.88 139 THR B N 1
ATOM 2196 C CA . THR B 1 101 ? 45.168 -27.939 37.496 1.00 9.33 139 THR B CA 1
ATOM 2197 C C . THR B 1 101 ? 46.634 -28.175 37.165 1.00 8.64 139 THR B C 1
ATOM 2198 O O . THR B 1 101 ? 47.189 -27.577 36.254 1.00 8.64 139 THR B O 1
ATOM 2202 N N . ARG B 1 102 ? 47.234 -29.107 37.902 1.00 9.47 140 ARG B N 1
ATOM 2203 C CA . ARG B 1 102 ? 48.617 -29.515 37.662 1.00 10.12 140 ARG B CA 1
ATOM 2204 C C . ARG B 1 102 ? 48.789 -30.046 36.233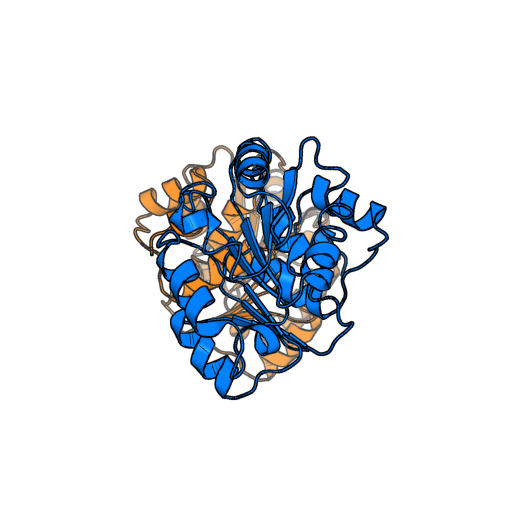 1.00 9.31 140 ARG B C 1
ATOM 2205 O O . ARG B 1 102 ? 49.780 -29.747 35.572 1.00 9.09 140 ARG B O 1
ATOM 2213 N N . GLU B 1 103 ? 47.839 -30.859 35.784 1.00 10.06 141 GLU B N 1
ATOM 2214 C CA . GLU B 1 103 ? 47.955 -31.482 34.471 1.00 10.35 141 GLU B CA 1
ATOM 2215 C C . GLU B 1 103 ? 47.933 -30.408 33.368 1.00 9.51 141 GLU B C 1
ATOM 2216 O O . GLU B 1 103 ? 48.709 -30.490 32.411 1.00 9.23 141 GLU B O 1
ATOM 2222 N N . ILE B 1 104 ? 47.056 -29.408 33.482 1.00 8.80 142 ILE B N 1
ATOM 2223 C CA . ILE B 1 104 ? 47.014 -28.335 32.475 1.00 9.11 142 ILE B CA 1
ATOM 2224 C C . ILE B 1 104 ? 48.283 -27.479 32.504 1.00 8.52 142 ILE B C 1
ATOM 2225 O O . ILE B 1 104 ? 48.815 -27.100 31.451 1.00 8.89 142 ILE B O 1
ATOM 2230 N N . ALA B 1 105 ? 48.833 -27.207 33.686 1.00 8.42 143 ALA B N 1
ATOM 2231 C CA . ALA B 1 105 ? 50.103 -26.486 33.734 1.00 8.38 143 ALA B CA 1
ATOM 2232 C C . ALA B 1 105 ? 51.164 -27.191 32.897 1.00 8.06 143 ALA B C 1
ATOM 2233 O O . ALA B 1 105 ? 51.912 -26.566 32.152 1.00 8.67 143 ALA B O 1
ATOM 2235 N N . VAL B 1 106 ? 51.244 -28.505 33.052 1.00 8.51 144 VAL B N 1
ATOM 2236 C CA . VAL B 1 106 ? 52.231 -29.289 32.328 1.00 9.09 144 VAL B CA 1
ATOM 2237 C C . VAL B 1 106 ? 51.937 -29.323 30.822 1.00 9.10 144 VAL B C 1
ATOM 2238 O O . VAL B 1 106 ? 52.851 -29.226 30.009 1.00 9.87 144 VAL B O 1
ATOM 2242 N N . GLN B 1 107 ? 50.670 -29.446 30.445 1.00 8.82 145 GLN B N 1
ATOM 2243 C CA A GLN B 1 107 ? 50.288 -29.380 29.030 0.50 9.60 145 GLN B CA 1
ATOM 2244 C CA B GLN B 1 107 ? 50.295 -29.380 29.031 0.50 9.57 145 GLN B CA 1
ATOM 2245 C C . GLN B 1 107 ? 50.784 -28.081 28.397 1.00 9.16 145 GLN B C 1
ATOM 2246 O O . GLN B 1 107 ? 51.279 -28.084 27.281 1.00 10.16 145 GLN B O 1
ATOM 2257 N N . ILE B 1 108 ? 50.625 -26.962 29.107 1.00 9.34 146 ILE B N 1
ATOM 2258 C CA . ILE B 1 108 ? 51.098 -25.676 28.597 1.00 9.25 146 ILE B CA 1
ATOM 2259 C C . ILE B 1 108 ? 52.615 -25.693 28.400 1.00 8.89 146 ILE B C 1
ATOM 2260 O O . ILE B 1 108 ? 53.152 -25.244 27.366 1.00 9.06 146 ILE B O 1
ATOM 2265 N N . HIS B 1 109 ? 53.307 -26.226 29.403 1.00 8.85 147 HIS B N 1
ATOM 2266 C CA . HIS B 1 109 ? 54.751 -26.357 29.319 1.00 9.83 147 HIS B CA 1
ATOM 2267 C C . HIS B 1 109 ? 55.168 -27.206 28.099 1.00 10.21 147 HIS B C 1
ATOM 2268 O O . HIS B 1 109 ? 56.127 -26.875 27.399 1.00 10.73 147 HIS B O 1
ATOM 2275 N N . SER B 1 110 ? 54.424 -28.270 27.837 1.00 10.25 148 SER B N 1
ATOM 2276 C CA . SER B 1 110 ? 54.724 -29.145 26.694 1.00 10.93 148 SER B CA 1
ATOM 2277 C C . SER B 1 110 ? 54.581 -28.387 25.377 1.00 11.23 148 SER B C 1
ATOM 2278 O O . SER B 1 110 ? 55.453 -28.474 24.508 1.00 11.84 148 SER B O 1
ATOM 2281 N N . VAL B 1 111 ? 53.499 -27.624 25.226 1.00 11.27 149 VAL B N 1
ATOM 2282 C CA . VAL B 1 111 ? 53.251 -26.838 23.995 1.00 11.78 149 VAL B CA 1
ATOM 2283 C C . VAL B 1 111 ? 54.329 -25.771 23.795 1.00 11.46 149 VAL B C 1
ATOM 2284 O O . VAL B 1 111 ? 54.878 -25.616 22.701 1.00 12.17 149 VAL B O 1
ATOM 2288 N N . ILE B 1 112 ? 54.627 -25.028 24.849 1.00 11.85 150 ILE B N 1
ATOM 2289 C CA . ILE B 1 112 ? 55.636 -23.985 24.792 1.00 12.17 150 ILE B CA 1
ATOM 2290 C C . ILE B 1 112 ? 57.015 -24.546 24.452 1.00 12.55 150 ILE B C 1
ATOM 2291 O O . ILE B 1 112 ? 57.734 -23.987 23.612 1.00 12.45 150 ILE B O 1
ATOM 2296 N N . THR B 1 113 ? 57.370 -25.660 25.084 1.00 13.07 151 THR B N 1
ATOM 2297 C CA . THR B 1 113 ? 58.648 -26.317 24.847 1.00 14.12 151 THR B CA 1
ATOM 2298 C C . THR B 1 113 ? 58.741 -26.788 23.389 1.00 14.02 151 THR B C 1
ATOM 2299 O O . THR B 1 113 ? 59.790 -26.637 22.749 1.00 15.62 151 THR B O 1
ATOM 2303 N N . ALA B 1 114 ? 57.644 -27.317 22.854 1.00 14.26 152 ALA B N 1
ATOM 2304 C CA . ALA B 1 114 ? 57.624 -27.818 21.469 1.00 14.90 152 ALA B CA 1
ATOM 2305 C C . ALA B 1 114 ? 57.676 -26.675 20.442 1.00 15.07 152 ALA B C 1
ATOM 2306 O O . ALA B 1 114 ? 58.460 -26.729 19.482 1.00 16.25 152 ALA B O 1
ATOM 2308 N N . ILE B 1 115 ? 56.842 -25.650 20.613 1.00 15.07 153 ILE B N 1
ATOM 2309 C CA . ILE B 1 115 ? 56.841 -24.511 19.678 1.00 15.18 153 ILE B CA 1
ATOM 2310 C C . ILE B 1 115 ? 58.137 -23.697 19.815 1.00 15.40 153 ILE B C 1
ATOM 2311 O O . ILE B 1 115 ? 58.619 -23.120 18.828 1.00 16.04 153 ILE B O 1
ATOM 2316 N N . GLY B 1 116 ? 58.726 -23.698 21.010 1.00 15.99 154 GLY B N 1
ATOM 2317 C CA . GLY B 1 116 ? 59.957 -22.963 21.298 1.00 16.63 154 GLY B CA 1
ATOM 2318 C C . GLY B 1 116 ? 61.240 -23.739 21.056 1.00 17.22 154 GLY B C 1
ATOM 2319 O O . GLY B 1 116 ? 62.323 -23.324 21.484 1.00 17.23 154 GLY B O 1
ATOM 2320 N N . ILE B 1 117 ? 61.120 -24.864 20.362 1.00 18.14 155 ILE B N 1
ATOM 2321 C CA . ILE B 1 117 ? 62.245 -25.766 20.163 1.00 19.35 155 ILE B CA 1
ATOM 2322 C C . ILE B 1 117 ? 63.408 -25.141 19.371 1.00 19.73 155 ILE B C 1
ATOM 2323 O O . ILE B 1 117 ? 64.549 -25.576 19.518 1.00 20.26 155 ILE B O 1
ATOM 2328 N N . LYS B 1 118 ? 63.131 -24.124 18.554 1.00 20.32 156 LYS B N 1
ATOM 2329 C CA . LYS B 1 118 ? 64.203 -23.436 17.820 1.00 20.92 156 LYS B CA 1
ATOM 2330 C C . LYS B 1 118 ? 64.803 -22.256 18.594 1.00 21.28 156 LYS B C 1
ATOM 2331 O O . LYS B 1 118 ? 65.700 -21.577 18.095 1.00 22.06 156 LYS B O 1
ATOM 2337 N N . MET B 1 119 ? 64.329 -22.013 19.815 1.00 21.24 157 MET B N 1
ATOM 2338 C CA . MET B 1 119 ? 64.772 -20.855 20.590 1.00 21.23 157 MET B CA 1
ATOM 2339 C C . MET B 1 119 ? 65.827 -21.243 21.628 1.00 21.41 157 MET B C 1
ATOM 2340 O O . MET B 1 119 ? 65.498 -21.750 22.705 1.00 21.15 157 MET B O 1
ATOM 2345 N N . GLU B 1 120 ? 67.095 -20.998 21.296 1.00 21.83 158 GLU B N 1
ATOM 2346 C CA . GLU B 1 120 ? 68.236 -21.417 22.117 1.00 21.41 158 GLU B CA 1
ATOM 2347 C C . GLU B 1 120 ? 68.221 -20.746 23.494 1.00 20.74 158 GLU B C 1
ATOM 2348 O O . GLU B 1 120 ? 68.134 -19.527 23.595 1.00 21.36 158 GLU B O 1
ATOM 2354 N N . GLY B 1 121 ? 68.299 -21.551 24.550 1.00 19.61 159 GLY B N 1
ATOM 2355 C CA . GLY B 1 121 ? 68.360 -21.024 25.913 1.00 18.51 159 GLY B CA 1
ATOM 2356 C C . GLY B 1 121 ? 67.010 -20.672 26.520 1.00 17.46 159 GLY B C 1
ATOM 2357 O O . GLY B 1 121 ? 66.959 -20.083 27.600 1.00 17.54 159 GLY B O 1
ATOM 2358 N N . LEU B 1 122 ? 65.929 -21.038 25.839 1.00 15.75 160 LEU B N 1
ATOM 2359 C CA . LEU B 1 122 ? 64.584 -20.837 26.387 1.00 14.85 160 LEU B CA 1
ATOM 2360 C C . LEU B 1 122 ? 64.414 -21.614 27.693 1.00 14.14 160 LEU B C 1
ATOM 2361 O O . LEU B 1 122 ? 64.694 -22.814 27.741 1.00 14.37 160 LEU B O 1
ATOM 2366 N N . GLU B 1 123 ? 63.930 -20.931 28.731 1.00 13.80 161 GLU B N 1
ATOM 2367 C CA . GLU B 1 123 ? 63.703 -21.540 30.042 1.00 13.04 161 GLU B CA 1
ATOM 2368 C C . GLU B 1 123 ? 62.243 -21.350 30.441 1.00 12.32 161 GLU B C 1
ATOM 2369 O O . GLU B 1 123 ? 61.808 -20.239 30.743 1.00 12.67 161 GLU B O 1
ATOM 2375 N N . CYS B 1 124 ? 61.494 -22.445 30.386 1.00 11.67 162 CYS B N 1
ATOM 2376 C CA . CYS B 1 124 ? 60.085 -22.464 30.781 1.00 11.41 162 CYS B CA 1
ATOM 2377 C C . CYS B 1 124 ? 59.916 -23.582 31.796 1.00 10.98 162 CYS B C 1
ATOM 2378 O O . CYS B 1 124 ? 60.353 -24.711 31.548 1.00 11.24 162 CYS B O 1
ATOM 2381 N N . HIS B 1 125 ? 59.310 -23.271 32.942 1.00 10.37 163 HIS B N 1
ATOM 2382 C CA . HIS B 1 125 ? 59.220 -24.217 34.046 1.00 10.36 163 HIS B CA 1
ATOM 2383 C C . HIS B 1 125 ? 57.872 -24.187 34.705 1.00 9.71 163 HIS B C 1
ATOM 2384 O O . HIS B 1 125 ? 57.177 -23.156 34.647 1.00 9.97 163 HIS B O 1
ATOM 2391 N N . VAL B 1 126 ? 57.525 -25.321 35.313 1.00 9.54 164 VAL B N 1
ATOM 2392 C CA . VAL B 1 126 ? 56.237 -25.558 35.939 1.00 8.69 164 VAL B CA 1
ATOM 2393 C C . VAL B 1 126 ? 56.354 -25.506 37.466 1.00 9.33 164 VAL B C 1
ATOM 2394 O O . VAL B 1 126 ? 57.206 -26.192 38.056 1.00 9.87 164 VAL B O 1
ATOM 2398 N N . PHE B 1 127 ? 55.468 -24.729 38.093 1.00 8.89 165 PHE B N 1
ATOM 2399 C CA . PHE B 1 127 ? 55.453 -24.509 39.539 1.00 8.93 165 PHE B CA 1
ATOM 2400 C C . PHE B 1 127 ? 54.128 -24.971 40.110 1.00 8.86 165 PHE B C 1
ATOM 2401 O O . PHE B 1 127 ? 53.102 -24.303 39.960 1.00 9.09 165 PHE B O 1
ATOM 2409 N N . ILE B 1 128 ? 54.178 -26.158 40.714 1.00 8.76 166 ILE B N 1
ATOM 2410 C CA . ILE B 1 128 ? 53.016 -26.819 41.282 1.00 9.77 166 ILE B CA 1
ATOM 2411 C C . ILE B 1 128 ? 53.399 -27.415 42.644 1.00 9.75 166 ILE B C 1
ATOM 2412 O O . ILE B 1 128 ? 54.574 -27.476 43.013 1.00 11.00 166 ILE B O 1
ATOM 2417 N N . GLY B 1 129 ? 52.403 -27.852 43.397 1.00 10.47 167 GLY B N 1
ATOM 2418 C CA . GLY B 1 129 ? 52.657 -28.402 44.713 1.00 11.11 167 GLY B CA 1
ATOM 2419 C C . GLY B 1 129 ? 53.472 -29.685 44.665 1.00 11.71 167 GLY B C 1
ATOM 2420 O O . GLY B 1 129 ? 53.437 -30.425 43.683 1.00 11.01 167 GLY B O 1
ATOM 2421 N N . GLY B 1 130 ? 54.193 -29.960 45.744 1.00 12.66 168 GLY B N 1
ATOM 2422 C CA . GLY B 1 130 ? 54.871 -31.254 45.906 1.00 13.31 168 GLY B CA 1
ATOM 2423 C C . GLY B 1 130 ? 56.369 -31.225 45.677 1.00 14.29 168 GLY B C 1
ATOM 2424 O O . GLY B 1 130 ? 57.058 -32.185 46.031 1.00 14.86 168 GLY B O 1
ATOM 2425 N N . THR B 1 131 ? 56.873 -30.163 45.044 1.00 14.74 169 THR B N 1
ATOM 2426 C CA . THR B 1 131 ? 58.309 -29.922 44.924 1.00 15.11 169 THR B CA 1
ATOM 2427 C C . THR B 1 131 ? 58.717 -28.987 46.053 1.00 15.68 169 THR B C 1
ATOM 2428 O O . THR B 1 131 ? 57.996 -28.046 46.343 1.00 14.74 169 THR B O 1
ATOM 2432 N N . PRO B 1 132 ? 59.838 -29.269 46.737 1.00 16.65 170 PRO B N 1
ATOM 2433 C CA . PRO B 1 132 ? 60.276 -28.353 47.790 1.00 16.99 170 PRO B CA 1
ATOM 2434 C C . PRO B 1 132 ? 60.459 -26.918 47.295 1.00 17.19 170 PRO B C 1
ATOM 2435 O O . PRO B 1 132 ? 60.989 -26.697 46.201 1.00 16.32 170 PRO B O 1
ATOM 2439 N N . LEU B 1 133 ? 60.013 -25.951 48.094 1.00 18.02 171 LEU B N 1
ATOM 2440 C CA . LEU B 1 133 ? 60.091 -24.540 47.717 1.00 18.50 171 LEU B CA 1
ATOM 2441 C C . LEU B 1 133 ? 61.530 -24.105 47.407 1.00 18.86 171 LEU B C 1
ATOM 2442 O O . LEU B 1 133 ? 61.732 -23.263 46.532 1.00 18.90 171 LEU B O 1
ATOM 2447 N N . SER B 1 134 ? 62.512 -24.703 48.084 1.00 19.13 172 SER B N 1
ATOM 2448 C CA . SER B 1 134 ? 63.927 -24.382 47.854 1.00 19.15 172 SER B CA 1
ATOM 2449 C C . SER B 1 134 ? 64.381 -24.738 46.436 1.00 18.94 172 SER B C 1
ATOM 2450 O O . SER B 1 134 ? 65.241 -24.055 45.857 1.00 19.34 172 SER B O 1
ATOM 2453 N N . GLN B 1 135 ? 63.809 -25.803 45.879 1.00 18.25 173 GLN B N 1
ATOM 2454 C CA . GLN B 1 135 ? 64.100 -26.185 44.501 1.00 18.03 173 GLN B CA 1
ATOM 2455 C C . GLN B 1 135 ? 63.397 -25.277 43.498 1.00 16.76 173 GLN B C 1
ATOM 2456 O O . GLN B 1 135 ? 63.968 -24.944 42.469 1.00 16.51 173 GLN B O 1
ATOM 2462 N N . ASP B 1 136 ? 62.161 -24.873 43.783 1.00 15.85 174 ASP B N 1
ATOM 2463 C CA . ASP B 1 136 ? 61.519 -23.843 42.967 1.00 16.23 174 ASP B CA 1
ATOM 2464 C C . ASP B 1 136 ? 62.335 -22.549 42.982 1.00 15.95 174 ASP B C 1
ATOM 2465 O O . ASP B 1 136 ? 62.507 -21.907 41.951 1.00 15.42 174 ASP B O 1
ATOM 2470 N N . LYS B 1 137 ? 62.836 -22.170 44.156 1.00 16.69 175 LYS B N 1
ATOM 2471 C CA . LYS B 1 137 ? 63.693 -20.988 44.277 1.00 17.10 175 LYS B CA 1
ATOM 2472 C C . LYS B 1 137 ? 64.884 -21.047 43.308 1.00 16.87 175 LYS B C 1
ATOM 2473 O O . LYS B 1 137 ? 65.165 -20.083 42.590 1.00 17.25 175 LYS B O 1
ATOM 2479 N N . THR B 1 138 ? 65.568 -22.185 43.280 1.00 17.17 176 THR B N 1
ATOM 2480 C CA . THR B 1 138 ? 66.708 -22.342 42.386 1.00 17.28 176 THR B CA 1
ATOM 2481 C C . THR B 1 138 ? 66.278 -22.276 40.913 1.00 17.09 176 THR B C 1
ATOM 2482 O O . THR B 1 138 ? 66.911 -21.598 40.107 1.00 17.42 176 THR B O 1
ATOM 2486 N N . ARG B 1 139 ? 65.192 -22.966 40.573 1.00 16.45 177 ARG B N 1
ATOM 2487 C CA . ARG B 1 139 ? 64.705 -22.995 39.192 1.00 16.42 177 ARG B CA 1
ATOM 2488 C C . ARG B 1 139 ? 64.297 -21.598 38.692 1.00 16.26 177 ARG B C 1
ATOM 2489 O O . ARG B 1 139 ? 64.494 -21.267 37.517 1.00 16.16 177 ARG B O 1
ATOM 2497 N N . LEU B 1 140 ? 63.754 -20.774 39.595 1.00 15.89 178 LEU B N 1
ATOM 2498 C CA . LEU B 1 140 ? 63.312 -19.411 39.246 1.00 16.66 178 LEU B CA 1
ATOM 2499 C C . LEU B 1 140 ? 64.471 -18.447 38.944 1.00 17.47 178 LEU B C 1
ATOM 2500 O O . LEU B 1 140 ? 64.235 -17.340 38.462 1.00 18.28 178 LEU B O 1
ATOM 2505 N N . LYS B 1 141 ? 65.707 -18.859 39.245 1.00 18.20 179 LYS B N 1
ATOM 2506 C CA . LYS B 1 141 ? 66.889 -18.101 38.849 1.00 19.16 179 LYS B CA 1
ATOM 2507 C C . LYS B 1 141 ? 67.169 -18.204 37.344 1.00 19.15 179 LYS B C 1
ATOM 2508 O O . LYS B 1 141 ? 67.923 -17.390 36.809 1.00 20.11 179 LYS B O 1
ATOM 2514 N N . LYS B 1 142 ? 66.615 -19.224 36.685 1.00 18.78 180 LYS B N 1
ATOM 2515 C CA . LYS B 1 142 ? 66.752 -19.413 35.232 1.00 18.87 180 LYS B CA 1
ATOM 2516 C C . LYS B 1 142 ? 65.394 -19.734 34.623 1.00 17.00 180 LYS B C 1
ATOM 2517 O O . LYS B 1 142 ? 65.072 -20.891 34.359 1.00 17.47 180 LYS B O 1
ATOM 2523 N N . CYS B 1 143 ? 64.589 -18.697 34.410 1.00 16.26 181 CYS B N 1
ATOM 2524 C CA . CYS B 1 143 ? 63.204 -18.893 33.995 1.00 15.26 181 CYS B CA 1
ATOM 2525 C C . CYS B 1 143 ? 62.630 -17.689 33.239 1.00 14.92 181 CYS B C 1
ATOM 2526 O O . CYS B 1 143 ? 62.347 -16.654 33.835 1.00 16.04 181 CYS B O 1
ATOM 2529 N N . HIS B 1 144 ? 62.444 -17.852 31.933 1.00 13.64 182 HIS B N 1
ATOM 2530 C CA . HIS B 1 144 ? 61.798 -16.833 31.106 1.00 13.02 182 HIS B CA 1
ATOM 2531 C C . HIS B 1 144 ? 60.293 -16.830 31.293 1.00 12.28 182 HIS B C 1
ATOM 2532 O O . HIS B 1 144 ? 59.666 -15.770 31.301 1.00 12.21 182 HIS B O 1
ATOM 2539 N N . ILE B 1 145 ? 59.711 -18.027 31.371 1.00 11.29 183 ILE B N 1
ATOM 2540 C CA . ILE B 1 145 ? 58.265 -18.191 31.383 1.00 10.70 183 ILE B CA 1
ATOM 2541 C C . ILE B 1 145 ? 57.913 -19.120 32.538 1.00 10.30 183 ILE B C 1
ATOM 2542 O O . ILE B 1 145 ? 58.304 -20.283 32.535 1.00 10.48 183 ILE B O 1
ATOM 2547 N N . ALA B 1 146 ? 57.196 -18.592 33.522 1.00 9.91 184 ALA B N 1
ATOM 2548 C CA . ALA B 1 146 ? 56.739 -19.356 34.677 1.00 9.68 184 ALA B CA 1
ATOM 2549 C C . ALA B 1 146 ? 55.297 -19.791 34.446 1.00 9.21 184 ALA B C 1
ATOM 2550 O O . ALA B 1 146 ? 54.448 -18.957 34.136 1.00 9.76 184 ALA B O 1
ATOM 2552 N N . VAL B 1 147 ? 55.040 -21.094 34.557 1.00 8.66 185 VAL B N 1
ATOM 2553 C CA . VAL B 1 147 ? 53.716 -21.664 34.387 1.00 8.56 185 VAL B CA 1
ATOM 2554 C C . VAL B 1 147 ? 53.354 -22.341 35.703 1.00 8.39 185 VAL B C 1
ATOM 2555 O O . VAL B 1 147 ? 54.166 -23.090 36.231 1.00 8.64 185 VAL B O 1
ATOM 2559 N N . GLY B 1 148 ? 52.172 -22.099 36.255 1.00 8.02 186 GLY B N 1
ATOM 2560 C CA . GLY B 1 148 ? 51.850 -22.782 37.495 1.00 8.96 186 GLY B CA 1
ATOM 2561 C C . GLY B 1 148 ? 50.434 -22.641 37.958 1.00 8.53 186 GLY B C 1
ATOM 2562 O O . GLY B 1 148 ? 49.613 -21.988 37.317 1.00 8.85 186 GLY B O 1
ATOM 2563 N N . SER B 1 149 ? 50.139 -23.280 39.093 1.00 8.86 187 SER B N 1
ATOM 2564 C CA . SER B 1 149 ? 48.845 -23.125 39.743 1.00 9.90 187 SER B CA 1
ATOM 2565 C C . SER B 1 149 ? 48.859 -21.859 40.604 1.00 9.42 187 SER B C 1
ATOM 2566 O O . SER B 1 149 ? 49.902 -21.466 41.101 1.00 9.67 187 SER B O 1
ATOM 2569 N N . PRO B 1 150 ? 47.694 -21.218 40.791 1.00 9.11 188 PRO B N 1
ATOM 2570 C CA . PRO B 1 150 ? 47.738 -19.934 41.495 1.00 9.55 188 PRO B CA 1
ATOM 2571 C C . PRO B 1 150 ? 48.229 -19.977 42.940 1.00 9.45 188 PRO B C 1
ATOM 2572 O O . PRO B 1 150 ? 48.867 -19.030 43.392 1.00 10.09 188 PRO B O 1
ATOM 2576 N N . GLY B 1 151 ? 47.935 -21.042 43.675 1.00 9.61 189 GLY B N 1
ATOM 2577 C CA . GLY B 1 151 ? 48.395 -21.122 45.062 1.00 10.06 189 GLY B CA 1
ATOM 2578 C C . GLY B 1 151 ? 49.914 -21.147 45.146 1.00 10.01 189 GLY B C 1
ATOM 2579 O O . GLY B 1 151 ? 50.513 -20.418 45.929 1.00 10.48 189 GLY B O 1
ATOM 2580 N N . ARG B 1 152 ? 50.547 -21.990 44.339 1.00 9.90 190 ARG B N 1
ATOM 2581 C CA A ARG B 1 152 ? 52.001 -22.090 44.340 0.50 9.90 190 ARG B CA 1
ATOM 2582 C CA B ARG B 1 152 ? 52.010 -22.090 44.373 0.50 9.59 190 ARG B CA 1
ATOM 2583 C C . ARG B 1 152 ? 52.646 -20.798 43.854 1.00 8.96 190 ARG B C 1
ATOM 2584 O O . ARG B 1 152 ? 53.613 -20.302 44.430 1.00 8.83 190 ARG B O 1
ATOM 2599 N N . ILE B 1 153 ? 52.106 -20.236 42.780 1.00 9.10 191 ILE B N 1
ATOM 2600 C CA . ILE B 1 153 ? 52.661 -18.987 42.253 1.00 9.17 191 ILE B CA 1
ATOM 2601 C C . ILE B 1 153 ? 52.545 -17.863 43.295 1.00 9.05 191 ILE B C 1
ATOM 2602 O O . ILE B 1 153 ? 53.504 -17.127 43.510 1.00 9.29 191 ILE B O 1
ATOM 2607 N N . LYS B 1 154 ? 51.390 -17.728 43.946 1.00 9.64 192 LYS B N 1
ATOM 2608 C CA A LYS B 1 154 ? 51.249 -16.720 44.995 0.50 10.03 192 LYS B CA 1
ATOM 2609 C CA B LYS B 1 154 ? 51.241 -16.726 45.004 0.50 10.05 192 LYS B CA 1
ATOM 2610 C C . LYS B 1 154 ? 52.311 -16.903 46.085 1.00 10.19 192 LYS B C 1
ATOM 2611 O O . LYS B 1 154 ? 52.944 -15.934 46.504 1.00 11.23 192 LYS B O 1
ATOM 2622 N N . GLN B 1 155 ? 52.516 -18.138 46.534 1.00 10.45 193 GLN B N 1
ATOM 2623 C CA . GLN B 1 155 ? 53.502 -18.367 47.585 1.00 10.80 193 GLN B CA 1
ATOM 2624 C C . GLN B 1 155 ? 54.904 -17.974 47.122 1.00 10.33 193 GLN B C 1
ATOM 2625 O O . GLN B 1 155 ? 55.671 -17.367 47.868 1.00 10.54 193 GLN B O 1
ATOM 2631 N N . LEU B 1 156 ? 55.255 -18.332 45.891 1.00 9.28 194 LEU B N 1
ATOM 2632 C CA . LEU B 1 156 ? 56.586 -18.031 45.377 1.00 9.66 194 LEU B CA 1
ATOM 2633 C C . LEU B 1 156 ? 56.835 -16.522 45.286 1.00 9.88 194 LEU B C 1
ATOM 2634 O O . LEU B 1 156 ? 57.954 -16.044 45.504 1.00 10.45 194 LEU B O 1
ATOM 2639 N N . ILE B 1 157 ? 55.786 -15.770 44.965 1.00 10.27 195 ILE B N 1
ATOM 2640 C CA . ILE B 1 157 ? 55.906 -14.314 44.938 1.00 10.87 195 ILE B CA 1
ATOM 2641 C C . ILE B 1 157 ? 55.992 -13.762 46.369 1.00 10.74 195 ILE B C 1
ATOM 2642 O O . ILE B 1 157 ? 56.829 -12.907 46.655 1.00 11.56 195 ILE B O 1
ATOM 2647 N N . GLU B 1 158 ? 55.155 -14.261 47.271 1.00 11.10 196 GLU B N 1
ATOM 2648 C CA . GLU B 1 158 ? 55.182 -13.849 48.688 1.00 11.91 196 GLU B CA 1
ATOM 2649 C C . GLU B 1 158 ? 56.557 -14.017 49.313 1.00 11.69 196 GLU B C 1
ATOM 2650 O O . GLU B 1 158 ? 57.003 -13.188 50.112 1.00 12.51 196 GLU B O 1
ATOM 2656 N N . LEU B 1 159 ? 57.190 -15.142 49.013 1.00 11.03 197 LEU B N 1
ATOM 2657 C CA . LEU B 1 159 ? 58.497 -15.470 49.559 1.00 11.48 197 LEU B CA 1
ATOM 2658 C C . LEU B 1 159 ? 59.657 -14.781 48.856 1.00 11.88 197 LEU B C 1
ATOM 2659 O O . LEU B 1 159 ? 60.809 -14.988 49.244 1.00 12.65 197 LEU B O 1
ATOM 2664 N N . ASP B 1 160 ? 59.360 -13.992 47.824 1.00 12.63 198 ASP B N 1
ATOM 2665 C CA . ASP B 1 160 ? 60.353 -13.287 47.025 1.00 13.35 198 ASP B CA 1
ATOM 2666 C C . ASP B 1 160 ? 61.248 -14.266 46.257 1.00 13.19 198 ASP B C 1
ATOM 2667 O O . ASP B 1 160 ? 62.367 -13.940 45.899 1.00 15.03 198 ASP B O 1
ATOM 2672 N N . TYR B 1 161 ? 60.726 -15.451 45.960 1.00 12.05 199 TYR B N 1
ATOM 2673 C CA . TYR B 1 161 ? 61.443 -16.412 45.113 1.00 12.51 199 TYR B CA 1
ATOM 2674 C C . TYR B 1 161 ? 61.193 -16.132 43.627 1.00 12.59 199 TYR B C 1
ATOM 2675 O O . TYR B 1 161 ? 62.076 -16.317 42.793 1.00 13.05 199 TYR B O 1
ATOM 2684 N N . LEU B 1 162 ? 59.967 -15.720 43.310 1.00 13.28 200 LEU B N 1
ATOM 2685 C CA . LEU B 1 162 ? 59.634 -15.170 42.002 1.00 13.81 200 LEU B CA 1
ATOM 2686 C C . LEU B 1 162 ? 59.503 -13.661 42.181 1.00 14.26 200 LEU B C 1
ATOM 2687 O O . LEU B 1 162 ? 58.588 -13.188 42.833 1.00 14.48 200 LEU B O 1
ATOM 2692 N N . ASN B 1 163 ? 60.442 -12.922 41.604 1.00 15.99 201 ASN B N 1
ATOM 2693 C CA . ASN B 1 163 ? 60.388 -11.465 41.548 1.00 16.27 201 ASN B CA 1
ATOM 2694 C C . ASN B 1 163 ? 59.593 -11.109 40.290 1.00 16.49 201 ASN 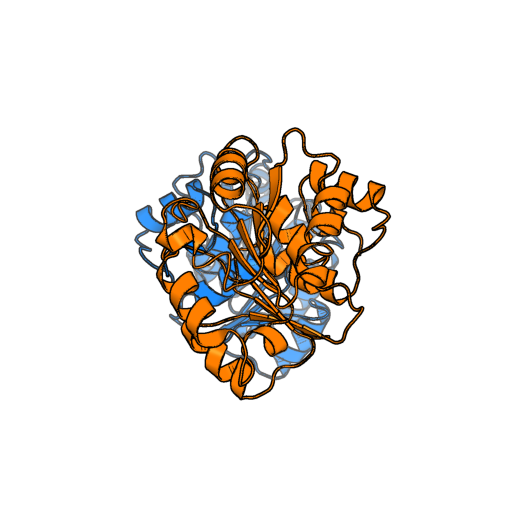B C 1
ATOM 2695 O O . ASN B 1 163 ? 60.058 -11.396 39.187 1.00 17.75 201 ASN B O 1
ATOM 2700 N N . PRO B 1 164 ? 58.384 -10.528 40.441 1.00 16.79 202 PRO B N 1
ATOM 2701 C CA . PRO B 1 164 ? 57.546 -10.287 39.257 1.00 16.44 202 PRO B CA 1
ATOM 2702 C C . PRO B 1 164 ? 57.839 -8.988 38.501 1.00 15.97 202 PRO B C 1
ATOM 2703 O O . PRO B 1 164 ? 57.098 -8.637 37.589 1.00 15.22 202 PRO B O 1
ATOM 2707 N N . GLY B 1 165 ? 58.905 -8.288 38.875 1.00 16.08 203 GLY B N 1
ATOM 2708 C CA . GLY B 1 165 ? 59.187 -6.957 38.340 1.00 16.08 203 GLY B CA 1
ATOM 2709 C C . GLY B 1 165 ? 59.420 -6.845 36.840 1.00 16.19 203 GLY B C 1
ATOM 2710 O O . GLY B 1 165 ? 59.296 -5.752 36.294 1.00 16.47 203 GLY B O 1
ATOM 2711 N N . SER B 1 166 ? 59.785 -7.947 36.174 1.00 16.29 204 SER B N 1
ATOM 2712 C CA . SER B 1 166 ? 59.973 -7.949 34.718 1.00 16.02 204 SER B CA 1
ATOM 2713 C C . SER B 1 166 ? 58.817 -8.592 33.946 1.00 15.30 204 SER B C 1
ATOM 2714 O O . SER B 1 166 ? 58.888 -8.733 32.716 1.00 15.76 204 SER B O 1
ATOM 2717 N N . ILE B 1 167 ? 57.749 -8.968 34.647 1.00 14.20 205 ILE B N 1
ATOM 2718 C CA . ILE B 1 167 ? 56.611 -9.605 33.979 1.00 13.55 205 ILE B CA 1
ATOM 2719 C C . ILE B 1 167 ? 55.841 -8.544 33.183 1.00 12.71 205 ILE B C 1
ATOM 2720 O O . ILE B 1 167 ? 55.378 -7.533 33.754 1.00 13.24 205 ILE B O 1
ATOM 2725 N N . ARG B 1 168 ? 55.729 -8.759 31.868 1.00 12.31 206 ARG B N 1
ATOM 2726 C CA . ARG B 1 168 ? 54.952 -7.877 30.996 1.00 12.12 206 ARG B CA 1
ATOM 2727 C C . ARG B 1 168 ? 53.750 -8.570 30.350 1.00 11.44 206 ARG B C 1
ATOM 2728 O O . ARG B 1 168 ? 52.951 -7.921 29.689 1.00 11.64 206 ARG B O 1
ATOM 2736 N N . LEU B 1 169 ? 53.605 -9.882 30.546 1.00 10.49 207 LEU B N 1
ATOM 2737 C CA . LEU B 1 169 ? 52.527 -10.646 29.932 1.00 9.71 207 LEU B CA 1
ATOM 2738 C C . LEU B 1 169 ? 52.032 -11.641 30.981 1.00 8.80 207 LEU B C 1
ATOM 2739 O O . LEU B 1 169 ? 52.813 -12.461 31.483 1.00 8.94 207 LEU B O 1
ATOM 2744 N N . PHE B 1 170 ? 50.737 -11.560 31.283 1.00 8.40 208 PHE B N 1
ATOM 2745 C CA . PHE B 1 170 ? 50.084 -12.365 32.320 1.00 8.55 208 PHE B CA 1
ATOM 2746 C C . PHE B 1 170 ? 48.921 -13.078 31.653 1.00 8.17 208 PHE B C 1
ATOM 2747 O O . PHE B 1 170 ? 48.056 -12.434 31.059 1.00 9.24 208 PHE B O 1
ATOM 2755 N N . ILE B 1 171 ? 48.910 -14.409 31.712 1.00 7.76 209 ILE B N 1
ATOM 2756 C CA . ILE B 1 171 ? 47.980 -15.220 30.940 1.00 7.63 209 ILE B CA 1
ATOM 2757 C C . ILE B 1 171 ? 47.185 -16.146 31.864 1.00 7.66 209 ILE B C 1
ATOM 2758 O O . ILE B 1 171 ? 47.774 -16.827 32.702 1.00 7.73 209 ILE B O 1
ATOM 2763 N N . LEU B 1 172 ? 45.869 -16.144 31.697 1.00 7.64 210 LEU B N 1
ATOM 2764 C CA . LEU B 1 172 ? 44.955 -17.033 32.411 1.00 7.89 210 LEU B CA 1
ATOM 2765 C C . LEU B 1 172 ? 44.387 -18.072 31.439 1.00 7.93 210 LEU B C 1
ATOM 2766 O O . LEU B 1 172 ? 43.644 -17.725 30.517 1.00 9.47 210 LEU B O 1
ATOM 2771 N N . ASP B 1 173 ? 44.779 -19.332 31.621 1.00 8.04 211 ASP B N 1
ATOM 2772 C CA . ASP B 1 173 ? 44.267 -20.425 30.819 1.00 8.13 211 ASP B CA 1
ATOM 2773 C C . ASP B 1 173 ? 43.061 -21.030 31.546 1.00 8.10 211 ASP B C 1
ATOM 2774 O O . ASP B 1 173 ? 43.110 -21.231 32.768 1.00 10.08 211 ASP B O 1
ATOM 2779 N N . GLU B 1 174 ? 41.984 -21.303 30.812 1.00 8.19 212 GLU B N 1
ATOM 2780 C CA . GLU B 1 174 ? 40.737 -21.780 31.393 1.00 9.10 212 GLU B CA 1
ATOM 2781 C C . GLU B 1 174 ? 40.266 -20.803 32.465 1.00 8.59 212 GLU B C 1
ATOM 2782 O O . GLU B 1 174 ? 40.049 -21.157 33.619 1.00 9.33 212 GLU B O 1
ATOM 2788 N N . ALA B 1 175 ? 40.079 -19.554 32.046 1.00 8.49 213 ALA B N 1
ATOM 2789 C CA . ALA B 1 175 ? 39.799 -18.490 32.996 1.00 8.89 213 ALA B CA 1
ATOM 2790 C C . ALA B 1 175 ? 38.475 -18.711 33.755 1.00 8.79 213 ALA B C 1
ATOM 2791 O O . ALA B 1 175 ? 38.359 -18.318 34.921 1.00 8.93 213 ALA B O 1
ATOM 2793 N N . ASP B 1 176 ? 37.498 -19.347 33.096 1.00 9.02 214 ASP B N 1
ATOM 2794 C CA . ASP B 1 176 ? 36.260 -19.746 33.771 1.00 9.56 214 ASP B CA 1
ATOM 2795 C C . ASP B 1 176 ? 36.524 -20.638 34.986 1.00 10.00 214 ASP B C 1
ATOM 2796 O O . ASP B 1 176 ? 36.065 -20.357 36.110 1.00 11.20 214 ASP B O 1
ATOM 2801 N N . LYS B 1 177 ? 37.314 -21.678 34.776 1.00 9.60 215 LYS B N 1
ATOM 2802 C CA . LYS B 1 177 ? 37.658 -22.603 35.864 1.00 9.96 215 LYS B CA 1
ATOM 2803 C C . LYS B 1 177 ? 38.511 -21.938 36.933 1.00 10.10 215 LYS B C 1
ATOM 2804 O O . LYS B 1 177 ? 38.399 -22.262 38.106 1.00 11.10 215 LYS B O 1
ATOM 2810 N N . LEU B 1 178 ? 39.383 -21.026 36.529 1.00 9.20 216 LEU B N 1
ATOM 2811 C CA . LEU B 1 178 ? 40.257 -20.323 37.473 1.00 8.90 216 LEU B CA 1
ATOM 2812 C C . LEU B 1 178 ? 39.491 -19.386 38.403 1.00 9.15 216 LEU B C 1
ATOM 2813 O O . LEU B 1 178 ? 39.922 -19.128 39.519 1.00 10.16 216 LEU B O 1
ATOM 2818 N N . LEU B 1 179 ? 38.381 -18.848 37.917 1.00 9.75 217 LEU B N 1
ATOM 2819 C CA . LEU B 1 179 ? 37.718 -17.746 38.627 1.00 11.06 217 LEU B CA 1
ATOM 2820 C C . LEU B 1 179 ? 36.320 -18.096 39.156 1.00 11.86 217 LEU B C 1
ATOM 2821 O O . LEU B 1 179 ? 35.692 -17.243 39.796 1.00 12.98 217 LEU B O 1
ATOM 2826 N N . GLU B 1 180 ? 35.857 -19.330 38.930 1.00 13.04 218 GLU B N 1
ATOM 2827 C CA . GLU B 1 180 ? 34.533 -19.770 39.403 1.00 14.32 218 GLU B CA 1
ATOM 2828 C C . GLU B 1 180 ? 34.494 -19.912 40.931 1.00 14.94 218 GLU B C 1
ATOM 2829 O O . GLU B 1 180 ? 35.521 -19.929 41.596 1.00 14.81 218 GLU B O 1
ATOM 2835 N N . GLU B 1 181 ? 33.290 -20.045 41.473 1.00 16.52 219 GLU B N 1
ATOM 2836 C CA . GLU B 1 181 ? 33.125 -20.201 42.914 1.00 16.94 219 GLU B CA 1
ATOM 2837 C C . GLU B 1 181 ? 33.925 -21.398 43.419 1.00 16.24 219 GLU B C 1
ATOM 2838 O O . GLU B 1 181 ? 33.894 -22.475 42.818 1.00 17.20 219 GLU B O 1
ATOM 2844 N N . GLY B 1 182 ? 34.651 -21.204 44.513 1.00 15.96 220 GLY B N 1
ATOM 2845 C CA . GLY B 1 182 ? 35.475 -22.260 45.098 1.00 15.90 220 GLY B CA 1
ATOM 2846 C C . GLY B 1 182 ? 36.857 -22.407 44.485 1.00 15.51 220 GLY B C 1
ATOM 2847 O O . GLY B 1 182 ? 37.625 -23.293 44.887 1.00 17.41 220 GLY B O 1
ATOM 2848 N N . SER B 1 183 ? 37.194 -21.535 43.530 1.00 14.31 221 SER B N 1
ATOM 2849 C CA . SER B 1 183 ? 38.471 -21.616 42.822 1.00 13.49 221 SER B CA 1
ATOM 2850 C C . SER B 1 183 ? 39.423 -20.502 43.270 1.00 13.18 221 SER B C 1
ATOM 2851 O O . SER B 1 183 ? 39.519 -20.236 44.479 1.00 14.17 221 SER B O 1
ATOM 2854 N N . PHE B 1 184 ? 40.143 -19.874 42.338 1.00 12.52 222 PHE B N 1
ATOM 2855 C CA . PHE B 1 184 ? 41.333 -19.091 42.670 1.00 12.49 222 PHE B CA 1
ATOM 2856 C C . PHE B 1 184 ? 41.207 -17.565 42.546 1.00 12.14 222 PHE B C 1
ATOM 2857 O O . PHE B 1 184 ? 42.220 -16.878 42.426 1.00 11.74 222 PHE B O 1
ATOM 2865 N N . GLN B 1 185 ? 39.995 -17.023 42.583 1.00 12.10 223 GLN B N 1
ATOM 2866 C CA . GLN B 1 185 ? 39.853 -15.562 42.421 1.00 12.29 223 GLN B CA 1
ATOM 2867 C C . GLN B 1 185 ? 40.663 -14.774 43.452 1.00 11.86 223 GLN B C 1
ATOM 2868 O O . GLN B 1 185 ? 41.268 -13.770 43.107 1.00 12.05 223 GLN B O 1
ATOM 2874 N N . GLU B 1 186 ? 40.663 -15.188 44.715 1.00 12.68 224 GLU B N 1
ATOM 2875 C CA . GLU B 1 186 ? 41.414 -14.424 45.717 1.00 12.76 224 GLU B CA 1
ATOM 2876 C C . GLU B 1 186 ? 42.910 -14.443 45.420 1.00 12.58 224 GLU B C 1
ATOM 2877 O O . GLU B 1 186 ? 43.558 -13.408 45.480 1.00 12.53 224 GLU B O 1
ATOM 2883 N N . GLN B 1 187 ? 43.453 -15.616 45.088 1.00 11.98 225 GLN B N 1
ATOM 2884 C CA . GLN B 1 187 ? 44.868 -15.741 44.771 1.00 11.65 225 GLN B CA 1
ATOM 2885 C C . GLN B 1 187 ? 45.240 -14.979 43.504 1.00 10.79 225 GLN B C 1
ATOM 2886 O O . GLN B 1 187 ? 46.302 -14.348 43.433 1.00 11.46 225 GLN B O 1
ATOM 2892 N N . ILE B 1 188 ? 44.383 -15.057 42.483 1.00 10.70 226 ILE B N 1
ATOM 2893 C CA . ILE B 1 188 ? 44.647 -14.341 41.227 1.00 10.56 226 ILE B CA 1
ATOM 2894 C C . ILE B 1 188 ? 44.549 -12.827 41.419 1.00 9.81 226 ILE B C 1
ATOM 2895 O O . ILE B 1 188 ? 45.384 -12.102 40.892 1.00 9.98 226 ILE B O 1
ATOM 2900 N N . ASN B 1 189 ? 43.572 -12.353 42.211 1.00 10.28 227 ASN B N 1
ATOM 2901 C CA . ASN B 1 189 ? 43.520 -10.933 42.576 1.00 10.74 227 ASN B CA 1
ATOM 2902 C C . ASN B 1 189 ? 44.854 -10.532 43.223 1.00 10.47 227 ASN B C 1
ATOM 2903 O O . ASN B 1 189 ? 45.434 -9.520 42.878 1.00 11.12 227 ASN B O 1
ATOM 2908 N N . TRP B 1 190 ? 45.351 -11.343 44.157 1.00 11.00 228 TRP B N 1
ATOM 2909 C CA . TRP B 1 190 ? 46.599 -11.019 44.855 1.00 11.34 228 TRP B CA 1
ATOM 2910 C C . TRP B 1 190 ? 47.793 -11.006 43.888 1.00 11.06 228 TRP B C 1
ATOM 2911 O O . TRP B 1 190 ? 48.607 -10.083 43.885 1.00 11.32 228 TRP B O 1
ATOM 2922 N N . ILE B 1 191 ? 47.899 -12.050 43.069 1.00 10.89 229 ILE B N 1
ATOM 2923 C CA . ILE B 1 191 ? 48.969 -12.129 42.080 1.00 10.57 229 ILE B CA 1
ATOM 2924 C C . ILE B 1 191 ? 48.917 -10.933 41.128 1.00 10.43 229 ILE B C 1
ATOM 2925 O O . ILE B 1 191 ? 49.926 -10.268 40.882 1.00 10.87 229 ILE B O 1
ATOM 2930 N N . TYR B 1 192 ? 47.731 -10.639 40.604 1.00 10.89 230 TYR B N 1
ATOM 2931 C CA . TYR B 1 192 ? 47.571 -9.484 39.716 1.00 11.66 230 TYR B CA 1
ATOM 2932 C C . TYR B 1 192 ? 48.126 -8.205 40.346 1.00 11.85 230 TYR B C 1
ATOM 2933 O O . TYR B 1 192 ? 48.859 -7.453 39.715 1.00 12.22 230 TYR B O 1
ATOM 2942 N N . SER B 1 193 ? 47.781 -7.982 41.610 1.00 12.10 231 SER B N 1
ATOM 2943 C CA . SER B 1 193 ? 48.206 -6.781 42.317 1.00 13.34 231 SER B CA 1
ATOM 2944 C C . SER B 1 193 ? 49.726 -6.699 42.550 1.00 13.36 231 SER B C 1
ATOM 2945 O O . SER B 1 193 ? 50.270 -5.592 42.704 1.00 14.66 231 SER B O 1
ATOM 2948 N N . SER B 1 194 ? 50.409 -7.846 42.561 1.00 13.40 232 SER B N 1
ATOM 2949 C CA . SER B 1 194 ? 51.855 -7.882 42.729 1.00 13.37 232 SER B CA 1
ATOM 2950 C C . SER B 1 194 ? 52.622 -7.531 41.457 1.00 13.59 232 SER B C 1
ATOM 2951 O O . SER B 1 194 ? 53.815 -7.252 41.513 1.00 14.13 232 SER B O 1
ATOM 2954 N N . LEU B 1 195 ? 51.948 -7.570 40.309 1.00 13.79 233 LEU B N 1
ATOM 2955 C CA . LEU B 1 195 ? 52.618 -7.409 39.027 1.00 14.19 233 LEU B CA 1
ATOM 2956 C C . LEU B 1 195 ? 52.805 -5.951 38.662 1.00 14.74 233 LEU B C 1
ATOM 2957 O O . LEU B 1 195 ? 52.101 -5.086 39.202 1.00 15.37 233 LEU B O 1
ATOM 2962 N N . PRO B 1 196 ? 53.740 -5.665 37.734 1.00 14.59 234 PRO B N 1
ATOM 2963 C CA . PRO B 1 196 ? 53.882 -4.279 37.271 1.00 15.69 234 PRO B CA 1
ATOM 2964 C C . PRO B 1 196 ? 52.603 -3.717 36.658 1.00 16.49 234 PRO B C 1
ATOM 2965 O O . PRO B 1 196 ? 51.799 -4.459 36.089 1.00 16.54 234 PRO B O 1
ATOM 2969 N N . ALA B 1 197 ? 52.420 -2.404 36.779 1.00 17.89 235 ALA B N 1
ATOM 2970 C CA . ALA B 1 197 ? 51.260 -1.748 36.181 1.00 17.97 235 ALA B CA 1
ATOM 2971 C C . ALA B 1 197 ? 51.280 -1.875 34.659 1.00 18.12 235 ALA B C 1
ATOM 2972 O O . ALA B 1 197 ? 50.247 -2.102 34.036 1.00 19.83 235 ALA B O 1
ATOM 2974 N N . SER B 1 198 ? 52.463 -1.757 34.070 1.00 17.77 236 SER B N 1
ATOM 2975 C CA . SER B 1 198 ? 52.621 -1.834 32.618 1.00 17.28 236 SER B CA 1
ATOM 2976 C C . SER B 1 198 ? 52.728 -3.297 32.199 1.00 16.32 236 SER B C 1
ATOM 2977 O O . SER B 1 198 ? 53.797 -3.903 32.292 1.00 17.54 236 SER B O 1
ATOM 2980 N N . LYS B 1 199 ? 51.616 -3.858 31.733 1.00 14.78 237 LYS B N 1
ATOM 2981 C CA . LYS B 1 199 ? 51.596 -5.256 31.287 1.00 13.74 237 LYS B CA 1
ATOM 2982 C C . LYS B 1 199 ? 50.400 -5.499 30.379 1.00 12.87 237 LYS B C 1
ATOM 2983 O O . LYS B 1 199 ? 49.463 -4.699 30.336 1.00 13.83 237 LYS B O 1
ATOM 2989 N N . GLN B 1 200 ? 50.470 -6.613 29.656 1.00 10.92 238 GLN B N 1
ATOM 2990 C CA . GLN B 1 200 ? 49.404 -7.116 28.816 1.00 10.87 238 GLN B CA 1
ATOM 2991 C C . GLN B 1 200 ? 48.808 -8.357 29.457 1.00 10.60 238 GLN B C 1
ATOM 2992 O O . GLN B 1 200 ? 49.558 -9.170 30.015 1.00 9.94 238 GLN B O 1
ATOM 2998 N N . MET B 1 201 ? 47.491 -8.500 29.348 1.00 10.17 239 MET B N 1
ATOM 2999 C CA A MET B 1 201 ? 46.776 -9.667 29.849 0.50 10.91 239 MET B CA 1
ATOM 3000 C CA B MET B 1 201 ? 46.858 -9.706 29.845 0.50 11.18 239 MET B CA 1
ATOM 3001 C C . MET B 1 201 ? 46.080 -10.428 28.755 1.00 10.20 239 MET B C 1
ATOM 3002 O O . MET B 1 201 ? 45.415 -9.817 27.917 1.00 9.97 239 MET B O 1
ATOM 3011 N N . LEU B 1 202 ? 46.185 -11.756 28.791 1.00 9.32 240 LEU B N 1
ATOM 3012 C CA . LEU B 1 202 ? 45.385 -12.636 27.942 1.00 9.36 240 LEU B CA 1
ATOM 3013 C C . LEU B 1 202 ? 44.593 -13.580 28.827 1.00 9.43 240 LEU B C 1
ATOM 3014 O O . LEU B 1 202 ? 45.136 -14.176 29.754 1.00 10.67 240 LEU B O 1
ATOM 3019 N N . ALA B 1 203 ? 43.305 -13.697 28.562 1.00 8.79 241 ALA B N 1
ATOM 3020 C CA . ALA B 1 203 ? 42.468 -14.695 29.224 1.00 8.42 241 ALA B CA 1
ATOM 3021 C C . ALA B 1 203 ? 41.784 -15.521 28.150 1.00 8.91 241 ALA B C 1
ATOM 3022 O O . ALA B 1 203 ? 41.167 -14.952 27.245 1.00 9.88 241 ALA B O 1
ATOM 3024 N N . VAL B 1 204 ? 41.925 -16.845 28.219 1.00 8.79 242 VAL B N 1
ATOM 3025 C CA . VAL B 1 204 ? 41.235 -17.734 27.284 1.00 8.72 242 VAL B CA 1
ATOM 3026 C C . VAL B 1 204 ? 40.305 -18.635 28.073 1.00 8.60 242 VAL B C 1
ATOM 3027 O O . VAL B 1 204 ? 40.618 -19.040 29.194 1.00 9.04 242 VAL B O 1
ATOM 3031 N N . SER B 1 205 ? 39.153 -18.935 27.489 1.00 9.16 243 SER B N 1
ATOM 3032 C CA . SER B 1 205 ? 38.126 -19.680 28.199 1.00 9.26 243 SER B CA 1
ATOM 3033 C C . SER B 1 205 ? 37.130 -20.326 27.229 1.00 9.62 243 SER B C 1
ATOM 3034 O O . SER B 1 205 ? 36.791 -19.750 26.191 1.00 10.01 243 SER B O 1
ATOM 3037 N N . ALA B 1 206 ? 36.615 -21.494 27.579 1.00 9.14 244 ALA B N 1
ATOM 3038 C CA . ALA B 1 206 ? 35.560 -22.109 26.783 1.00 10.24 244 ALA B CA 1
ATOM 3039 C C . ALA B 1 206 ? 34.245 -21.349 26.939 1.00 10.70 244 ALA B C 1
ATOM 3040 O O . ALA B 1 206 ? 33.458 -21.299 26.001 1.00 12.06 244 ALA B O 1
ATOM 3042 N N . THR B 1 207 ? 34.005 -20.774 28.122 1.00 10.71 245 THR B N 1
ATOM 3043 C CA . THR B 1 207 ? 32.737 -20.093 28.410 1.00 10.90 245 THR B CA 1
ATOM 3044 C C . THR B 1 207 ? 33.007 -18.690 28.961 1.00 11.11 245 THR B C 1
ATOM 3045 O O . THR B 1 207 ? 34.113 -18.379 29.412 1.00 11.00 245 THR B O 1
ATOM 3049 N N . TYR B 1 208 ? 31.987 -17.846 28.931 1.00 11.21 246 TYR B N 1
ATOM 3050 C CA . TYR B 1 208 ? 32.104 -16.469 29.451 1.00 10.80 246 TYR B CA 1
ATOM 3051 C C . TYR B 1 208 ? 30.833 -16.098 30.226 1.00 11.38 246 TYR B C 1
ATOM 3052 O O . TYR B 1 208 ? 30.035 -15.254 29.787 1.00 12.03 246 TYR B O 1
ATOM 3061 N N . PRO B 1 209 ? 30.621 -16.749 31.378 1.00 11.70 247 PRO B N 1
ATOM 3062 C CA . PRO B 1 209 ? 29.473 -16.442 32.221 1.00 11.49 247 PRO B CA 1
ATOM 3063 C C . PRO B 1 209 ? 29.667 -15.111 32.942 1.00 11.19 247 PRO B C 1
ATOM 3064 O O . PRO B 1 209 ? 30.781 -14.568 32.977 1.00 10.25 247 PRO B O 1
ATOM 3068 N N . GLU B 1 210 ? 28.594 -14.607 33.539 1.00 11.36 248 GLU B N 1
ATOM 3069 C CA . GLU B 1 210 ? 28.660 -13.306 34.209 1.00 11.09 248 GLU B CA 1
ATOM 3070 C C . GLU B 1 210 ? 29.768 -13.260 35.253 1.00 10.69 248 GLU B C 1
ATOM 3071 O O . GLU B 1 210 ? 30.445 -12.243 35.374 1.00 10.82 248 GLU B O 1
ATOM 3077 N N . PHE B 1 211 ? 29.978 -14.344 36.010 1.00 10.53 249 PHE B N 1
ATOM 3078 C CA . PHE B 1 211 ? 30.997 -14.279 37.063 1.00 10.61 249 PHE B CA 1
ATOM 3079 C C . PHE B 1 211 ? 32.371 -13.999 36.460 1.00 10.28 249 PHE B C 1
ATOM 3080 O O . PHE B 1 211 ? 33.194 -13.309 37.072 1.00 9.88 249 PHE B O 1
ATOM 3088 N N . LEU B 1 212 ? 32.614 -14.537 35.263 1.00 9.60 250 LEU B N 1
ATOM 3089 C CA . LEU B 1 212 ? 33.907 -14.362 34.603 1.00 9.79 250 LEU B CA 1
ATOM 3090 C C . LEU B 1 212 ? 34.022 -12.951 34.025 1.00 9.36 250 LEU B C 1
ATOM 3091 O O . LEU B 1 212 ? 35.037 -12.275 34.202 1.00 10.40 250 LEU B O 1
ATOM 3096 N N . ALA B 1 213 ? 32.977 -12.516 33.338 1.00 9.49 251 ALA B N 1
ATOM 3097 C CA . ALA B 1 213 ? 32.933 -11.140 32.832 1.00 9.23 251 ALA B CA 1
ATOM 3098 C C . ALA B 1 213 ? 33.220 -10.153 33.967 1.00 9.02 251 ALA B C 1
ATOM 3099 O O . ALA B 1 213 ? 34.039 -9.231 33.827 1.00 8.98 251 ALA B O 1
ATOM 3101 N N . ASN B 1 214 ? 32.558 -10.362 35.103 1.00 8.54 252 ASN B N 1
ATOM 3102 C CA . ASN B 1 214 ? 32.715 -9.448 36.231 1.00 8.48 252 ASN B CA 1
ATOM 3103 C C . ASN B 1 214 ? 34.128 -9.524 36.822 1.00 8.29 252 ASN B C 1
ATOM 3104 O O . ASN B 1 214 ? 34.762 -8.512 37.090 1.00 8.55 252 ASN B O 1
ATOM 3109 N N . ALA B 1 215 ? 34.633 -10.738 37.006 1.00 8.87 253 ALA B N 1
ATOM 3110 C CA . ALA B 1 215 ? 35.963 -10.911 37.593 1.00 8.93 253 ALA B CA 1
ATOM 3111 C C . ALA B 1 215 ? 37.059 -10.248 36.751 1.00 9.34 253 ALA B C 1
ATOM 3112 O O . ALA B 1 215 ? 37.986 -9.647 37.288 1.00 9.31 253 ALA B O 1
ATOM 3114 N N . LEU B 1 216 ? 36.945 -10.364 35.430 1.00 9.57 254 LEU B N 1
ATOM 3115 C CA . LEU B 1 216 ? 37.991 -9.847 34.558 1.00 9.24 254 LEU B CA 1
ATOM 3116 C C . LEU B 1 216 ? 38.033 -8.322 34.504 1.00 9.29 254 LEU B C 1
ATOM 3117 O O . LEU B 1 216 ? 39.024 -7.760 34.053 1.00 9.74 254 LEU B O 1
ATOM 3122 N N . THR B 1 217 ? 36.989 -7.648 34.994 1.00 9.33 255 THR B N 1
ATOM 3123 C CA . THR B 1 217 ? 37.019 -6.176 35.072 1.00 9.21 255 THR B CA 1
ATOM 3124 C C . THR B 1 217 ? 38.077 -5.664 36.062 1.00 10.01 255 THR B C 1
ATOM 3125 O O . THR B 1 217 ? 38.514 -4.512 35.974 1.00 10.49 255 THR B O 1
ATOM 3129 N N . LYS B 1 218 ? 38.510 -6.514 36.990 1.00 11.08 256 LYS B N 1
ATOM 3130 C CA . LYS B 1 218 ? 39.585 -6.145 37.906 1.00 11.39 256 LYS B CA 1
ATOM 3131 C C . LYS B 1 218 ? 40.933 -6.013 37.185 1.00 10.90 256 LYS B C 1
ATOM 3132 O O . LYS B 1 218 ? 41.817 -5.282 37.626 1.00 11.39 256 LYS B O 1
ATOM 3138 N N . TYR B 1 219 ? 41.075 -6.720 36.074 1.00 10.90 257 TYR B N 1
ATOM 3139 C CA . TYR B 1 219 ? 42.390 -6.913 35.442 1.00 10.68 257 TYR B CA 1
ATOM 3140 C C . TYR B 1 219 ? 42.556 -6.206 34.102 1.00 10.57 257 TYR B C 1
ATOM 3141 O O . TYR B 1 219 ? 43.692 -5.900 33.706 1.00 12.41 257 TYR B O 1
ATOM 3150 N N . MET B 1 220 ? 41.451 -5.992 33.386 1.00 10.18 258 MET B N 1
ATOM 3151 C CA . MET B 1 220 ? 41.490 -5.483 32.017 1.00 11.22 258 MET B CA 1
ATOM 3152 C C . MET B 1 220 ? 40.511 -4.320 31.890 1.00 11.34 258 MET B C 1
ATOM 3153 O O . MET B 1 220 ? 39.303 -4.492 32.037 1.00 10.72 258 MET B O 1
ATOM 3158 N N . ARG B 1 221 ? 41.052 -3.155 31.556 1.00 11.96 259 ARG B N 1
ATOM 3159 C CA . ARG B 1 221 ? 40.266 -1.917 31.504 1.00 12.95 259 ARG B CA 1
ATOM 3160 C C . ARG B 1 221 ? 39.248 -1.904 30.385 1.00 12.57 259 ARG B C 1
ATOM 3161 O O . 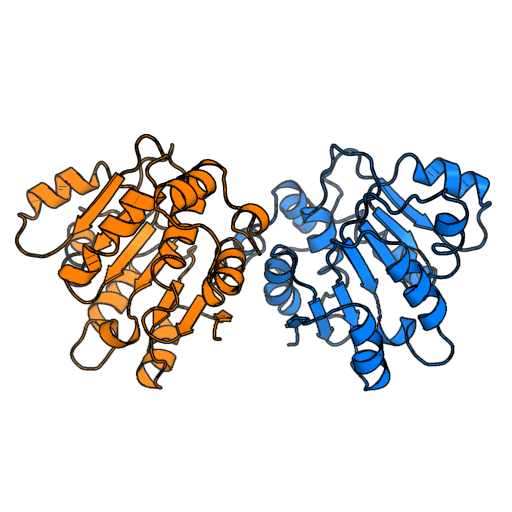ARG B 1 221 ? 38.125 -1.406 30.547 1.00 12.73 259 ARG B O 1
ATOM 3169 N N . ASP B 1 222 ? 39.642 -2.409 29.220 1.00 12.00 260 ASP B N 1
ATOM 3170 C CA . ASP B 1 222 ? 38.797 -2.355 28.034 1.00 12.28 260 ASP B CA 1
ATOM 3171 C C . ASP B 1 222 ? 39.242 -3.416 27.043 1.00 11.92 260 ASP B C 1
ATOM 3172 O O . ASP B 1 222 ? 39.796 -3.112 25.990 1.00 12.51 260 ASP B O 1
ATOM 3177 N N . PRO B 1 223 ? 39.012 -4.685 27.403 1.00 10.54 261 PRO B N 1
ATOM 3178 C CA . PRO B 1 223 ? 39.561 -5.764 26.606 1.00 10.31 261 PRO B CA 1
ATOM 3179 C C . PRO B 1 223 ? 38.947 -5.910 25.216 1.00 9.61 261 PRO B C 1
ATOM 3180 O O . PRO B 1 223 ? 37.816 -5.512 24.971 1.00 10.70 261 PRO B O 1
ATOM 3184 N N . THR B 1 224 ? 39.738 -6.501 24.331 1.00 9.40 262 THR B N 1
ATOM 3185 C CA . THR B 1 224 ? 39.295 -6.927 23.017 1.00 9.65 262 THR B CA 1
ATOM 3186 C C . THR B 1 224 ? 38.830 -8.379 23.112 1.00 9.74 262 THR B C 1
ATOM 3187 O O . THR B 1 224 ? 39.525 -9.231 23.679 1.00 10.46 262 THR B O 1
ATOM 3191 N N . PHE B 1 225 ? 37.654 -8.652 22.562 1.00 9.57 263 PHE B N 1
ATOM 3192 C CA . PHE B 1 225 ? 37.060 -9.981 22.563 1.00 10.84 263 PHE B CA 1
ATOM 3193 C C . PHE B 1 225 ? 37.312 -10.675 21.247 1.00 11.19 263 PHE B C 1
ATOM 3194 O O . PHE B 1 225 ? 37.170 -10.080 20.179 1.00 11.63 263 PHE B O 1
ATOM 3202 N N . VAL B 1 226 ? 37.688 -11.945 21.329 1.00 11.07 264 VAL B N 1
ATOM 3203 C CA . VAL B 1 226 ? 37.895 -12.786 20.152 1.00 12.47 264 VAL B CA 1
ATOM 3204 C C . VAL B 1 226 ? 37.000 -14.005 20.273 1.00 12.73 264 VAL B C 1
ATOM 3205 O O . VAL B 1 226 ? 37.108 -14.776 21.239 1.00 12.49 264 VAL B O 1
ATOM 3209 N N . ARG B 1 227 ? 36.100 -14.163 19.308 1.00 13.94 265 ARG B N 1
ATOM 3210 C CA . ARG B 1 227 ? 35.200 -15.300 19.244 1.00 14.89 265 ARG B CA 1
ATOM 3211 C C . ARG B 1 227 ? 35.114 -15.744 17.797 1.00 16.38 265 ARG B C 1
ATOM 3212 O O . ARG B 1 227 ? 35.476 -14.996 16.894 1.00 18.00 265 ARG B O 1
ATOM 3220 N N . LEU B 1 228 ? 34.608 -16.949 17.598 1.00 17.46 266 LEU B N 1
ATOM 3221 C CA . LEU B 1 228 ? 34.366 -17.467 16.256 1.00 18.18 266 LEU B CA 1
ATOM 3222 C C . LEU B 1 228 ? 32.911 -17.256 15.892 1.00 19.66 266 LEU B C 1
ATOM 3223 O O . LEU B 1 228 ? 32.027 -17.403 16.739 1.00 21.36 266 LEU B O 1
#

Solvent-accessible surface area: 18463 Å² total; per-residue (Å²): 88,44,8,85,58,9,71,10,48,135,58,1,14,60,0,4,115,53,32,63,70,107,142,14,29,87,0,18,39,80,0,0,3,23,3,85,25,34,60,35,0,3,1,41,5,153,94,86,20,20,23,43,22,1,0,0,2,3,0,2,27,37,19,64,40,148,77,88,36,11,15,0,0,0,0,0,22,66,133,125,29,0,69,92,0,52,63,33,0,60,41,0,2,105,93,15,138,57,33,46,8,51,28,0,27,32,82,36,72,52,74,86,1,94,87,97,17,146,126,2,2,0,0,0,0,20,0,33,32,0,52,72,0,13,98,78,88,63,3,90,16,51,58,3,91,0,0,0,0,6,62,0,14,110,0,7,65,176,85,37,52,69,132,56,0,32,93,0,48,89,37,13,38,106,97,49,5,2,2,1,1,2,42,70,64,48,130,81,0,26,84,7,3,105,130,10,6,220,108,31,42,86,5,100,109,84,42,5,80,63,12,129,10,50,179,54,0,27,69,0,1,118,64,37,56,56,117,152,12,30,89,0,10,56,99,0,0,20,18,2,86,7,18,31,36,0,3,1,42,5,154,98,81,19,22,24,44,8,1,0,0,0,3,0,2,30,37,18,82,41,152,63,126,52,10,12,1,0,0,0,0,21,66,129,125,29,0,68,92,0,51,62,37,0,61,41,0,3,110,112,15,168,52,34,50,9,53,28,0,27,33,83,37,75,52,72,85,1,82,88,99,17,146,139,2,3,0,0,0,0,19,0,33,33,0,50,71,0,9,88,74,123,62,3,114,22,54,51,2,83,0,0,0,0,7,54,0,13,105,0,7,71,177,85,37,51,68,131,55,0,31,95,0,48,91,37,13,38,105,98,45,7,3,2,1,2,2,42,72,62,47,132,83,0,24,84,7,3,105,130,12,4,181,85,30,35,87,4,100,113

Foldseek 3Di:
DAVVVLVFDPLLNVLCVQLPNTGAFPLLVPVQNVLLVQFAEEEAAAPPRQPLVNVLSSLLSPFPLVDQAAAEEEADQDQVVLVVSVVSNCRSNVSRPLAAEDEFEPDDDPVVLLVSNSGHHYYGYHLVRVLVCCVVVSRQQANYAEYEYEQLCSQQDPPHPLVSVLSVLVRHDPHHYYYYYHNDDDPSSVVSCVSRHVDGDYGYD/DAVVVLVFDPLLSVLCVQLVNTGAFPLLVPQQNVLLVQFAEEEAAAPPRCVLVSVLSSLLSPFDQVPQAAAEEEADQDQVVLVVSVVSNCRSNVSPPLAQEDEFEPDDDLVVLLVSNSGHHYYGYHLVRVLVCVVVVSRQQANYAEYEYEQLCSQQDPPHPLVSVLSVLVNHDPHHHYYYYHNDCDPSSVVSCVSRHVDGDYGYD

InterPro domains:
  IPR000629 ATP-dependent RNA helicase DEAD-box, conserved site [PS00039] (209-217)
  IPR001650 Helicase, C-terminal domain-like [PF00271] (296-404)
  IPR001650 Helicase, C-terminal domain-like [PS51194] (299-448)
  IPR001650 Helicase, C-terminal domain-like [SM00490] (323-404)
  IPR011545 DEAD/DEAH-box helicase domain [PF00270] (86-250)
  IPR014001 Helicase superfamily 1/2, ATP-binding domain [PS51192] (93-264)
  IPR014001 Helicase superfamily 1/2, ATP-binding domain [SM00487] (81-279)
  IPR014014 RNA helicase, DEAD-box type, Q motif [PS51195] (62-90)
  IPR027417 P-loop containing nucleoside triphosphate hydrolase [G3DSA:3.40.50.300] (62-268)
  IPR027417 P-loop containing nucleoside triphosphate hydrolase [G3DSA:3.40.50.300] (273-438)
  IPR027417 P-loop containing nucleoside triphosphate hydrolase [SSF52540] (131-424)

Secondary structure (DSSP, 8-state):
--GGGGT--HHHHHHHHHTT--S--HHHHHHHHHHHTT--EEEE--TTSSHHHHHHHHHHHH--TTS-S--EEEE-SSHHHHHHHHHHHHHHTTTSTT--EEEE-TTS-HHHHHHHTTS-SEEEE-HHHHHHHHHTTSS-GGG--EEEESSHHHHHSTTSSHHHHHHHHHHS-SS-EEEEEES---HHHHHHHTTT-SSPEEE--/--SGGGT--HHHHHHHHHTT--S--HHHHHHHHHHHTT--EEEE--TTSSHHHHHHHHHHHH--TT--S--EEEE-SSHHHHHHHHHHHHHHTTTSTT--EEEE-TTS-HHHHHHHTTS-SEEEE-HHHHHHHHHTTSS-GGG--EEEEESHHHHHSTTSSHHHHHHHHHHS-SS-EEEEEES---HHHHHHHTTT-SSPEEE--